Protein AF-0000000087525917 (afdb_homodimer)

Solvent-accessible surface area (backbone atoms only — not comparable to full-atom values): 19900 Å² total; per-residue (Å²): 131,70,59,55,55,67,69,59,52,50,51,47,53,52,50,50,52,47,25,49,73,50,62,34,73,67,70,44,50,22,39,41,21,35,11,34,80,85,25,51,29,39,50,47,77,46,54,54,75,43,75,51,48,66,27,42,29,34,69,48,51,49,76,17,66,68,30,50,20,38,71,64,28,42,36,30,10,31,35,36,73,39,69,53,30,84,65,23,36,36,42,30,37,28,28,42,46,44,68,53,54,70,66,60,33,45,54,54,50,66,70,47,56,66,61,39,52,41,38,63,66,40,37,56,37,66,35,84,32,95,44,72,64,57,52,51,51,37,38,52,51,46,48,62,74,34,61,97,49,81,76,74,75,48,92,52,51,39,30,37,32,37,34,53,44,33,41,33,45,36,37,45,42,76,53,64,57,28,47,34,40,35,36,37,52,58,95,74,41,75,44,77,42,38,30,29,61,132,70,60,54,54,66,68,59,49,52,50,48,54,50,51,51,52,47,25,49,73,51,62,34,73,67,70,44,51,23,40,40,20,35,11,33,81,84,26,51,29,38,50,48,77,46,54,55,74,44,75,51,49,65,28,42,28,34,68,47,50,50,76,18,67,68,30,48,20,37,72,63,27,41,36,28,9,31,34,36,72,39,71,54,31,84,65,24,35,34,42,30,37,29,29,42,45,46,70,54,54,70,66,60,33,47,55,53,51,66,68,46,56,68,60,39,52,41,38,62,65,40,35,56,38,67,34,85,34,94,45,70,64,57,53,51,52,36,36,52,51,45,48,61,73,34,60,96,49,81,76,75,75,50,90,52,50,41,30,37,31,36,33,52,44,33,40,34,46,37,36,45,40,76,54,65,57,29,47,34,41,36,36,38,51,58,95,74,41,76,43,79,44,37,30,28,64

Foldseek 3Di:
DFWADPVQQVVVVVVLVLLVVLPFPLQQWKKKWFAALVRHIDIDTFGFDDQDRQATKTKDFLQAPRNNRCVNPQKMKMKGWRPSRANIKMKIFIAGKDFDDPVVFFVVLQVDPPLVLLLQQLDPHNDDDPDPVSSVVSSVVSCVVQPPHRRGHDPRITMMGGGGQKMKMWADDPPRQIWIWMWGHDPNDIDIDTDGD/DFWADPVQQVVVVVVLVLLVVLPFDLQQWKKKWFAALVRHIDIDTFGFDDQDRQATKTKDFLQAPRNNRCVNPQKMKMKGWRPSRANIKMKIFIAGKDFDDPVVFFVVLQVDPPLVLLLQQLDPHNDDDPDPVSSVVSSVVSCVVQPPHRRGHDPRITMMGGGGQKMKMWADDPPRQIWIWMWGHDPNDIDIDTDGD

pLDDT: mean 97.31, std 3.33, range [64.0, 98.94]

Structure (mmCIF, N/CA/C/O backbone):
data_AF-0000000087525917-model_v1
#
loop_
_entity.id
_entity.type
_entity.pdbx_description
1 polymer "Pyridoxine/pyridoxamine 5'-phosphate oxidase"
#
loop_
_atom_site.group_PDB
_atom_site.id
_atom_site.type_symbol
_atom_site.label_atom_id
_atom_site.label_alt_id
_atom_site.label_comp_id
_atom_site.label_asym_id
_atom_site.label_entity_id
_atom_site.label_seq_id
_atom_site.pdbx_PDB_ins_code
_atom_site.Cartn_x
_atom_site.Cartn_y
_atom_site.Cartn_z
_atom_site.occupancy
_atom_site.B_iso_or_equiv
_atom_site.auth_seq_id
_atom_site.auth_comp_id
_atom_site.auth_asym_id
_atom_site.auth_atom_id
_atom_site.pdbx_PDB_model_num
ATOM 1 N N . MET A 1 1 ? -27 5.273 -3.953 1 64.19 1 MET A N 1
ATOM 2 C CA . MET A 1 1 ? -25.594 5.176 -3.584 1 64.19 1 MET A CA 1
ATOM 3 C C . MET A 1 1 ? -25.25 3.764 -3.113 1 64.19 1 MET A C 1
ATOM 5 O O . MET A 1 1 ? -26.062 3.117 -2.439 1 64.19 1 MET A O 1
ATOM 9 N N . VAL A 1 2 ? -24.219 3.084 -3.727 1 77.88 2 VAL A N 1
ATOM 10 C CA . VAL A 1 2 ? -23.891 1.695 -3.422 1 77.88 2 VAL A CA 1
ATOM 11 C C . VAL A 1 2 ? -23.297 1.599 -2.014 1 77.88 2 VAL A C 1
ATOM 13 O O . VAL A 1 2 ? -22.438 2.396 -1.636 1 77.88 2 VAL A O 1
ATOM 16 N N . THR A 1 3 ? -24.078 0.772 -1.187 1 92.88 3 THR A N 1
ATOM 17 C CA . THR A 1 3 ? -23.594 0.545 0.169 1 92.88 3 THR A CA 1
ATOM 18 C C . THR A 1 3 ? -23 -0.855 0.304 1 92.88 3 THR A C 1
ATOM 20 O O . THR A 1 3 ? -23.375 -1.77 -0.43 1 92.88 3 THR A O 1
ATOM 23 N N . LEU A 1 4 ? -22.094 -1.031 1.206 1 97.31 4 LEU A N 1
ATOM 24 C CA . LEU A 1 4 ? -21.5 -2.336 1.471 1 97.31 4 LEU A CA 1
ATOM 25 C C . LEU A 1 4 ? -22.484 -3.254 2.176 1 97.31 4 LEU A C 1
ATOM 27 O O . LEU A 1 4 ? -23.219 -2.814 3.059 1 97.31 4 LEU A O 1
ATOM 31 N N . PRO A 1 5 ? -22.562 -4.504 1.77 1 97.25 5 PRO A N 1
ATOM 32 C CA . PRO A 1 5 ? -23.391 -5.438 2.525 1 97.25 5 PRO A CA 1
ATOM 33 C C . PRO A 1 5 ? -22.875 -5.68 3.943 1 97.25 5 PRO A C 1
ATOM 35 O O . PRO A 1 5 ? -21.672 -5.566 4.191 1 97.25 5 PRO A O 1
ATOM 38 N N . ALA A 1 6 ? -23.75 -6.035 4.809 1 97.38 6 ALA A N 1
ATOM 39 C CA . ALA A 1 6 ? -23.438 -6.246 6.223 1 97.38 6 ALA A CA 1
ATOM 40 C C . ALA A 1 6 ? -22.344 -7.297 6.395 1 97.38 6 ALA A C 1
ATOM 42 O O . ALA A 1 6 ? -21.484 -7.172 7.266 1 97.38 6 ALA A O 1
ATOM 43 N N . VAL A 1 7 ? -22.359 -8.281 5.594 1 97.94 7 VAL A N 1
ATOM 44 C CA . VAL A 1 7 ? -21.422 -9.391 5.723 1 97.94 7 VAL A CA 1
ATOM 45 C C . VAL A 1 7 ? -20 -8.883 5.5 1 97.94 7 VAL A C 1
ATOM 47 O O . VAL A 1 7 ? -19.062 -9.359 6.145 1 97.94 7 VAL A O 1
ATOM 50 N N . VAL A 1 8 ? -19.812 -7.938 4.566 1 98.56 8 VAL A N 1
ATOM 51 C CA . VAL A 1 8 ? -18.5 -7.383 4.27 1 98.56 8 VAL A CA 1
ATOM 52 C C . VAL A 1 8 ? -18.016 -6.531 5.441 1 98.56 8 VAL A C 1
ATOM 54 O O . VAL A 1 8 ? -16.875 -6.676 5.895 1 98.56 8 VAL A O 1
ATOM 57 N N . VAL A 1 9 ? -18.859 -5.699 5.934 1 98.75 9 VAL A N 1
ATOM 58 C CA . VAL A 1 9 ? -18.531 -4.805 7.039 1 98.75 9 VAL A CA 1
ATOM 59 C C . VAL A 1 9 ? -18.219 -5.621 8.289 1 98.75 9 VAL A C 1
ATOM 61 O O . VAL A 1 9 ? -17.219 -5.379 8.961 1 98.75 9 VAL A O 1
ATOM 64 N N . ASP A 1 10 ? -19.047 -6.613 8.586 1 98.75 10 ASP A N 1
ATOM 65 C CA . ASP A 1 10 ? -18.859 -7.465 9.758 1 98.75 10 ASP A CA 1
ATOM 66 C C . ASP A 1 10 ? -17.562 -8.25 9.672 1 98.75 10 ASP A C 1
ATOM 68 O O . ASP A 1 10 ? -16.828 -8.352 10.664 1 98.75 10 ASP A O 1
ATOM 72 N N . ARG A 1 11 ? -17.359 -8.781 8.508 1 98.69 11 ARG A N 1
ATOM 73 C CA . ARG A 1 11 ? -16.125 -9.555 8.305 1 98.69 11 ARG A CA 1
ATOM 74 C C . ARG A 1 11 ? -14.898 -8.688 8.531 1 98.69 11 ARG A C 1
ATOM 76 O O . ARG A 1 11 ? -13.93 -9.125 9.156 1 98.69 11 ARG A O 1
ATOM 83 N N . PHE A 1 12 ? -14.93 -7.488 8.078 1 98.88 12 PHE A N 1
ATOM 84 C CA . PHE A 1 12 ? -13.812 -6.57 8.281 1 98.88 12 PHE A CA 1
ATOM 85 C C . PHE A 1 12 ? -13.578 -6.324 9.766 1 98.88 12 PHE A C 1
ATOM 87 O O . PHE A 1 12 ? -12.445 -6.434 10.25 1 98.88 12 PHE A O 1
ATOM 94 N N . HIS A 1 13 ? -14.578 -5.953 10.43 1 98.81 13 HIS A N 1
ATOM 95 C CA . HIS A 1 13 ? -14.438 -5.602 11.836 1 98.81 13 HIS A CA 1
ATOM 96 C C . HIS A 1 13 ? -13.992 -6.801 12.656 1 98.81 13 HIS A C 1
ATOM 98 O O . HIS A 1 13 ? -13.242 -6.648 13.625 1 98.81 13 HIS A O 1
ATOM 104 N N . GLU A 1 14 ? -14.477 -7.945 12.297 1 98.75 14 GLU A N 1
ATOM 105 C CA . GLU A 1 14 ? -14.008 -9.164 12.961 1 98.75 14 GLU A CA 1
ATOM 106 C C . GLU A 1 14 ? -12.508 -9.359 12.758 1 98.75 14 GLU A C 1
ATOM 108 O O . GLU A 1 14 ? -11.789 -9.656 13.711 1 98.75 14 GLU A O 1
ATOM 113 N N . LEU A 1 15 ? -12.062 -9.211 11.562 1 98.81 15 LEU A N 1
ATOM 114 C CA . LEU A 1 15 ? -10.648 -9.383 11.25 1 98.81 15 LEU A CA 1
ATOM 115 C C . LEU A 1 15 ? -9.805 -8.328 11.961 1 98.81 15 LEU A C 1
ATOM 117 O O . LEU A 1 15 ? -8.727 -8.641 12.477 1 98.81 15 LEU A O 1
ATOM 121 N N . LEU A 1 16 ? -10.305 -7.094 11.969 1 98.75 16 LEU A N 1
ATOM 122 C CA . LEU A 1 16 ? -9.602 -6.031 12.68 1 98.75 16 LEU A CA 1
ATOM 123 C C . LEU A 1 16 ? -9.461 -6.359 14.156 1 98.75 16 LEU A C 1
ATOM 125 O O . LEU A 1 16 ? -8.383 -6.203 14.734 1 98.75 16 LEU A O 1
ATOM 129 N N . ALA A 1 17 ? -10.547 -6.82 14.742 1 98.69 17 ALA A N 1
ATOM 130 C CA . ALA A 1 17 ? -10.508 -7.211 16.156 1 98.69 17 ALA A CA 1
ATOM 131 C C . ALA A 1 17 ? -9.508 -8.336 16.391 1 98.69 17 ALA A C 1
ATOM 133 O O . ALA A 1 17 ? -8.766 -8.328 17.375 1 98.69 17 ALA A O 1
ATOM 134 N N . ARG A 1 18 ? -9.477 -9.273 15.516 1 98.81 18 ARG A N 1
ATOM 135 C CA . ARG A 1 18 ? -8.539 -10.383 15.625 1 98.81 18 ARG A CA 1
ATOM 136 C C . ARG A 1 18 ? -7.102 -9.906 15.461 1 98.81 18 ARG A C 1
ATOM 138 O O . ARG A 1 18 ? -6.195 -10.414 16.125 1 98.81 18 ARG A O 1
ATOM 145 N N . ALA A 1 19 ? -6.902 -8.969 14.531 1 98.62 19 ALA A N 1
ATOM 146 C CA . ALA A 1 19 ? -5.566 -8.406 14.344 1 98.62 19 ALA A CA 1
ATOM 147 C C . ALA A 1 19 ? -5.074 -7.727 15.617 1 98.62 19 ALA A C 1
ATOM 149 O O . ALA A 1 19 ? -3.922 -7.91 16.016 1 98.62 19 ALA A O 1
ATOM 150 N N . ILE A 1 20 ? -5.957 -6.961 16.203 1 98.44 20 ILE A N 1
ATOM 151 C CA . ILE A 1 20 ? -5.625 -6.273 17.453 1 98.44 20 ILE A CA 1
ATOM 152 C C . ILE A 1 20 ? -5.281 -7.301 18.531 1 98.44 20 ILE A C 1
ATOM 154 O O . ILE A 1 20 ? -4.262 -7.176 19.203 1 98.44 20 ILE A O 1
ATOM 158 N N . ALA A 1 21 ? -6.074 -8.305 18.625 1 98.5 21 ALA A N 1
ATOM 159 C CA . ALA A 1 21 ? -5.871 -9.352 19.625 1 98.5 21 ALA A CA 1
ATOM 160 C C . ALA A 1 21 ? -4.562 -10.102 19.391 1 98.5 21 ALA A C 1
ATOM 162 O O . ALA A 1 21 ? -3.906 -10.539 20.328 1 98.5 21 ALA A O 1
ATOM 163 N N . ALA A 1 22 ? -4.156 -10.148 18.156 1 97.94 22 ALA A N 1
ATOM 164 C CA . ALA A 1 22 ? -2.947 -10.875 17.766 1 97.94 22 ALA A CA 1
ATOM 165 C C . ALA A 1 22 ? -1.704 -10.016 17.984 1 97.94 22 ALA A C 1
ATOM 167 O O . ALA A 1 22 ? -0.581 -10.469 17.75 1 97.94 22 ALA A O 1
ATOM 168 N N . GLY A 1 23 ? -1.908 -8.781 18.359 1 97.12 23 GLY A N 1
ATOM 169 C CA . GLY A 1 23 ? -0.782 -7.914 18.656 1 97.12 23 GLY A CA 1
ATOM 170 C C . GLY A 1 23 ? -0.277 -7.148 17.438 1 97.12 23 GLY A C 1
ATOM 171 O O . GLY A 1 23 ? 0.885 -6.742 17.406 1 97.12 23 GLY A O 1
ATOM 172 N N . GLU A 1 24 ? -1.089 -6.988 16.469 1 97.19 24 GLU A N 1
ATOM 173 C CA . GLU A 1 24 ? -0.712 -6.203 15.297 1 97.19 24 GLU A CA 1
ATOM 174 C C . GLU A 1 24 ? -0.398 -4.758 15.68 1 97.19 24 GLU A C 1
ATOM 176 O O . GLU A 1 24 ? -1.253 -4.055 16.219 1 97.19 24 GLU A O 1
ATOM 181 N N . PRO A 1 25 ? 0.881 -4.363 15.367 1 96.44 25 PRO A N 1
ATOM 182 C CA . PRO A 1 25 ? 1.127 -2.936 15.594 1 96.44 25 PRO A CA 1
ATOM 183 C C . PRO A 1 25 ? 0.365 -2.047 14.609 1 96.44 25 PRO A C 1
ATOM 185 O O . PRO A 1 25 ? 0.242 -2.387 13.43 1 96.44 25 PRO A O 1
ATOM 188 N N . GLU A 1 26 ? -0.2 -0.999 15.086 1 96.56 26 GLU A N 1
ATOM 189 C CA . GLU A 1 26 ? -0.937 -0.046 14.266 1 96.56 26 GLU A CA 1
ATOM 190 C C . GLU A 1 26 ? -1.936 -0.759 13.352 1 96.56 26 GLU A C 1
ATOM 192 O O . GLU A 1 26 ? -1.852 -0.655 12.133 1 96.56 26 GLU A O 1
ATOM 197 N N . PRO A 1 27 ? -2.879 -1.391 13.93 1 98.06 27 PRO A N 1
ATOM 198 C CA . PRO A 1 27 ? -3.768 -2.264 13.156 1 98.06 27 PRO A CA 1
ATOM 199 C C . PRO A 1 27 ? -4.625 -1.495 12.156 1 98.06 27 PRO A C 1
ATOM 201 O O . PRO A 1 27 ? -5.207 -2.094 11.25 1 98.06 27 PRO A O 1
ATOM 204 N N . THR A 1 28 ? -4.73 -0.163 12.258 1 98.56 28 THR A N 1
ATOM 205 C CA . THR A 1 28 ? -5.566 0.618 11.352 1 98.56 28 THR A CA 1
ATOM 206 C C . THR A 1 28 ? -4.719 1.321 10.297 1 98.56 28 THR A C 1
ATOM 208 O O . THR A 1 28 ? -5.234 2.1 9.492 1 98.56 28 THR A O 1
ATOM 211 N N . ALA A 1 29 ? -3.371 1.112 10.344 1 98.56 29 ALA A N 1
ATOM 212 C CA . ALA A 1 29 ? -2.533 1.627 9.266 1 98.56 29 ALA A CA 1
ATOM 213 C C . ALA A 1 29 ? -2.943 1.033 7.918 1 98.56 29 ALA A C 1
ATOM 215 O O . ALA A 1 29 ? -3.033 -0.188 7.773 1 98.56 29 ALA A O 1
ATOM 216 N N . MET A 1 30 ? -3.227 1.875 7.031 1 98.69 30 MET A N 1
ATOM 217 C CA . MET A 1 30 ? -3.807 1.507 5.742 1 98.69 30 MET A CA 1
ATOM 218 C C . MET A 1 30 ? -3.033 2.148 4.594 1 98.69 30 MET A C 1
ATOM 220 O O . MET A 1 30 ? -2.789 3.357 4.605 1 98.69 30 MET A O 1
ATOM 224 N N . SER A 1 31 ? -2.59 1.304 3.637 1 98.88 31 SER A N 1
ATOM 225 C CA . SER A 1 31 ? -2.053 1.855 2.396 1 98.88 31 SER A CA 1
ATOM 226 C C . SER A 1 31 ? -3.158 2.447 1.529 1 98.88 31 SER A C 1
ATOM 228 O O . SER A 1 31 ? -4.234 1.859 1.402 1 98.88 31 SER A O 1
ATOM 230 N N . VAL A 1 32 ? -2.908 3.596 0.932 1 98.94 32 VAL A N 1
ATOM 231 C CA . VAL A 1 32 ? -3.844 4.223 0.004 1 98.94 32 VAL A CA 1
ATOM 232 C C . VAL A 1 32 ? -3.129 4.566 -1.3 1 98.94 32 VAL A C 1
ATOM 234 O O . VAL A 1 32 ? -2.102 5.25 -1.29 1 98.94 32 VAL A O 1
ATOM 237 N N . ALA A 1 33 ? -3.662 4.055 -2.338 1 98.94 33 ALA A N 1
ATOM 238 C CA . ALA A 1 33 ? -3.16 4.367 -3.676 1 98.94 33 ALA A CA 1
ATOM 239 C C . ALA A 1 33 ? -4.082 5.348 -4.391 1 98.94 33 ALA A C 1
ATOM 241 O O . ALA A 1 33 ? -5.305 5.184 -4.379 1 98.94 33 ALA A O 1
ATOM 242 N N . THR A 1 34 ? -3.561 6.367 -4.914 1 98.88 34 THR A N 1
ATOM 243 C CA . THR A 1 34 ? -4.215 7.309 -5.809 1 98.88 34 THR A CA 1
ATOM 244 C C . THR A 1 34 ? -3.49 7.375 -7.152 1 98.88 34 THR A C 1
ATOM 246 O O . THR A 1 34 ? -2.41 6.801 -7.305 1 98.88 34 THR A O 1
ATOM 249 N N . ALA A 1 35 ? -4.078 7.953 -8.141 1 98.62 35 ALA A N 1
ATOM 250 C CA . ALA A 1 35 ? -3.436 8.258 -9.414 1 98.62 35 ALA A CA 1
ATOM 251 C C . ALA A 1 35 ? -3.713 9.695 -9.844 1 98.62 35 ALA A C 1
ATOM 253 O O . ALA A 1 35 ? -4.809 10.211 -9.617 1 98.62 35 ALA A O 1
ATOM 254 N N . ASP A 1 36 ? -2.717 10.273 -10.406 1 98.06 36 ASP A N 1
ATOM 255 C CA . ASP A 1 36 ? -2.938 11.633 -10.891 1 98.06 36 ASP A CA 1
ATOM 256 C C . ASP A 1 36 ? -3.738 11.633 -12.188 1 98.06 36 ASP A C 1
ATOM 258 O O . ASP A 1 36 ? -4.23 10.586 -12.617 1 98.06 36 ASP A O 1
ATOM 262 N N . ALA A 1 37 ? -3.896 12.797 -12.797 1 96.88 37 ALA A N 1
ATOM 263 C CA . ALA A 1 37 ? -4.742 12.961 -13.969 1 96.88 37 ALA A CA 1
ATOM 264 C C . ALA A 1 37 ? -4.211 12.148 -15.148 1 96.88 37 ALA A C 1
ATOM 266 O O . ALA A 1 37 ? -4.973 11.758 -16.031 1 96.88 37 ALA A O 1
ATOM 267 N N . ASP A 1 38 ? -2.969 11.812 -15.164 1 97 38 ASP A N 1
ATOM 268 C CA . ASP A 1 38 ? -2.332 11.062 -16.25 1 97 38 ASP A CA 1
ATOM 269 C C . ASP A 1 38 ? -2.275 9.57 -15.914 1 97 38 ASP A C 1
ATOM 271 O O . ASP A 1 38 ? -1.697 8.789 -16.672 1 97 38 ASP A O 1
ATOM 275 N N . GLY A 1 39 ? -2.773 9.203 -14.742 1 97.75 39 GLY A N 1
ATOM 276 C CA . GLY A 1 39 ? -2.828 7.801 -14.367 1 97.75 39 GLY A CA 1
ATOM 277 C C . GLY A 1 39 ? -1.562 7.32 -13.688 1 97.75 39 GLY A C 1
ATOM 278 O O . GLY A 1 39 ? -1.34 6.113 -13.562 1 97.75 39 GLY A O 1
ATOM 279 N N . ARG A 1 40 ? -0.685 8.242 -13.281 1 98.19 40 ARG A N 1
ATOM 280 C CA . ARG A 1 40 ? 0.496 7.84 -12.523 1 98.19 40 ARG A CA 1
ATOM 281 C C . ARG A 1 40 ? 0.133 7.516 -11.078 1 98.19 40 ARG A C 1
ATOM 283 O O . ARG A 1 40 ? -0.359 8.375 -10.344 1 98.19 40 ARG A O 1
ATOM 290 N N . PRO A 1 41 ? 0.432 6.336 -10.609 1 98.75 41 PRO A N 1
ATOM 291 C CA . PRO A 1 41 ? 0.047 5.953 -9.25 1 98.75 41 PRO A CA 1
ATOM 292 C C . PRO A 1 41 ? 0.978 6.535 -8.188 1 98.75 41 PRO A C 1
ATOM 294 O O . PRO A 1 41 ? 2.154 6.781 -8.461 1 98.75 41 PRO A O 1
ATOM 297 N N . SER A 1 42 ? 0.443 6.785 -7.086 1 98.75 42 SER A N 1
ATOM 298 C CA . SER A 1 42 ? 1.138 7.094 -5.84 1 98.75 42 SER A CA 1
ATOM 299 C C . SER A 1 42 ? 0.588 6.266 -4.68 1 98.75 42 SER A C 1
ATOM 301 O O . SER A 1 42 ? -0.525 5.742 -4.758 1 98.75 42 SER A O 1
ATOM 303 N N . LEU A 1 43 ? 1.378 6.141 -3.666 1 98.69 43 LEU A N 1
ATOM 304 C CA . LEU A 1 43 ? 1.045 5.219 -2.586 1 98.69 43 LEU A CA 1
ATOM 305 C C . LEU A 1 43 ? 1.645 5.691 -1.266 1 98.69 43 LEU A C 1
ATOM 307 O O . LEU A 1 43 ? 2.797 6.129 -1.224 1 98.69 43 LEU A O 1
ATOM 311 N N . ARG A 1 44 ? 0.871 5.676 -0.242 1 98.75 44 ARG A N 1
ATOM 312 C CA . ARG A 1 44 ? 1.337 6.004 1.102 1 98.75 44 ARG A CA 1
ATOM 313 C C . ARG A 1 44 ? 0.438 5.375 2.162 1 98.75 44 ARG A C 1
ATOM 315 O O . ARG A 1 44 ? -0.652 4.891 1.85 1 98.75 44 ARG A O 1
ATOM 322 N N . VAL A 1 45 ? 0.934 5.402 3.34 1 98.69 45 VAL A N 1
ATOM 323 C CA . VAL A 1 45 ? 0.165 4.895 4.473 1 98.69 45 VAL A CA 1
ATOM 324 C C . VAL A 1 45 ? -0.609 6.039 5.125 1 98.69 45 VAL A C 1
ATOM 326 O O . VAL A 1 45 ? -0.079 7.141 5.289 1 98.69 45 VAL A O 1
ATOM 329 N N . VAL A 1 46 ? -1.868 5.816 5.391 1 98.31 46 VAL A N 1
ATOM 330 C CA . VAL A 1 46 ? -2.713 6.664 6.227 1 98.31 46 VAL A CA 1
ATOM 331 C C . VAL A 1 46 ? -3.383 5.82 7.309 1 98.31 46 VAL A C 1
ATOM 333 O O . VAL A 1 46 ? -3.205 4.602 7.352 1 98.31 46 VAL A O 1
ATOM 336 N N . LEU A 1 47 ? -4.102 6.457 8.203 1 98.19 47 LEU A N 1
ATOM 337 C CA . LEU A 1 47 ? -4.816 5.719 9.242 1 98.19 47 LEU A CA 1
ATOM 338 C C . LEU A 1 47 ? -6.305 5.629 8.914 1 98.19 47 LEU A C 1
ATOM 340 O O . LEU A 1 47 ? -6.953 6.645 8.664 1 98.19 47 LEU A O 1
ATOM 344 N N . LEU A 1 48 ? -6.793 4.41 8.898 1 98.81 48 LEU A N 1
ATOM 345 C CA . LEU A 1 48 ? -8.234 4.207 8.82 1 98.81 48 LEU A CA 1
ATOM 346 C C . LEU A 1 48 ? -8.922 4.668 10.102 1 98.81 48 LEU A C 1
ATOM 348 O O . LEU A 1 48 ? -8.555 4.227 11.195 1 98.81 48 LEU A O 1
ATOM 352 N N . LYS A 1 49 ? -9.883 5.48 9.969 1 98.12 49 LYS A N 1
ATOM 353 C CA . LYS A 1 49 ? -10.547 5.992 11.164 1 98.12 49 LYS A CA 1
ATOM 354 C C . LYS A 1 49 ? -11.914 5.34 11.352 1 98.12 49 LYS A C 1
ATOM 356 O O . LYS A 1 49 ? -12.375 5.18 12.484 1 98.12 49 LYS A O 1
ATOM 361 N N . HIS A 1 50 ? -12.438 5.02 10.148 1 94.25 50 HIS A N 1
ATOM 362 C CA . HIS A 1 50 ? -13.789 4.461 10.219 1 94.25 50 HIS A CA 1
ATOM 363 C C . HIS A 1 50 ? -14.094 3.613 8.984 1 94.25 50 HIS A C 1
ATOM 365 O O . HIS A 1 50 ? -13.633 3.918 7.883 1 94.25 50 HIS A O 1
ATOM 371 N N . LEU A 1 51 ? -14.836 2.471 9.266 1 98.31 51 LEU A N 1
ATOM 372 C CA . LEU A 1 51 ? -15.469 1.734 8.18 1 98.31 51 LEU A CA 1
ATOM 373 C C . LEU A 1 51 ? -16.906 1.38 8.531 1 98.31 51 LEU A C 1
ATOM 375 O O . LEU A 1 51 ? -17.172 0.846 9.609 1 98.31 51 LEU A O 1
ATOM 379 N N . ASP A 1 52 ? -17.812 1.75 7.719 1 97.56 52 ASP A N 1
ATOM 380 C CA . ASP A 1 52 ? -19.203 1.332 7.824 1 97.56 52 ASP A CA 1
ATOM 381 C C . ASP A 1 52 ? -19.781 1.021 6.449 1 97.56 52 ASP A C 1
ATOM 383 O O . ASP A 1 52 ? -19.047 0.767 5.496 1 97.56 52 ASP A O 1
ATOM 387 N N . ALA A 1 53 ? -21.078 0.973 6.348 1 97.12 53 ALA A N 1
ATOM 388 C CA . ALA A 1 53 ? -21.75 0.567 5.113 1 97.12 53 ALA A CA 1
ATOM 389 C C . ALA A 1 53 ? -21.438 1.539 3.977 1 97.12 53 ALA A C 1
ATOM 391 O O . ALA A 1 53 ? -21.562 1.19 2.801 1 97.12 53 ALA A O 1
ATOM 392 N N . ASP A 1 54 ? -21.062 2.766 4.348 1 96.5 54 ASP A N 1
ATOM 393 C CA . ASP A 1 54 ? -20.797 3.775 3.326 1 96.5 54 ASP A CA 1
ATOM 394 C C . ASP A 1 54 ? -19.359 3.701 2.834 1 96.5 54 ASP A C 1
ATOM 396 O O . ASP A 1 54 ? -19.016 4.266 1.791 1 96.5 54 ASP A O 1
ATOM 400 N N . GLY A 1 55 ? -18.438 3.1 3.654 1 98.06 55 GLY A N 1
ATOM 401 C CA . GLY A 1 55 ? -17.094 2.912 3.125 1 98.06 55 GLY A CA 1
ATOM 402 C C . GLY A 1 55 ? -16.016 3.215 4.137 1 98.06 55 GLY A C 1
ATOM 403 O O . GLY A 1 55 ? -16.234 3.115 5.348 1 98.06 55 GLY A O 1
ATOM 404 N N . PHE A 1 56 ? -14.812 3.369 3.66 1 98.81 56 PHE A N 1
ATOM 405 C CA . PHE A 1 56 ? -13.609 3.607 4.445 1 98.81 56 PHE A CA 1
ATOM 406 C C . PHE A 1 56 ? -13.344 5.102 4.594 1 98.81 56 PHE A C 1
ATOM 408 O O . PHE A 1 56 ? -13.383 5.844 3.609 1 98.81 56 PHE A O 1
ATOM 415 N N . VAL A 1 57 ? -13 5.586 5.812 1 98.88 57 VAL A N 1
ATOM 416 C CA . VAL A 1 57 ? -12.773 7.012 6.008 1 98.88 57 VAL A CA 1
ATOM 417 C C . VAL A 1 57 ? -11.383 7.246 6.582 1 98.88 57 VAL A C 1
ATOM 419 O O . VAL A 1 57 ? -10.953 6.539 7.496 1 98.88 57 VAL A O 1
ATOM 422 N N . PHE A 1 58 ? -10.703 8.188 5.996 1 98.88 58 PHE A N 1
ATOM 423 C CA . PHE A 1 58 ? -9.438 8.695 6.527 1 98.88 58 PHE A CA 1
ATOM 424 C C . PHE A 1 58 ? -9.375 10.219 6.406 1 98.88 58 PHE A C 1
ATOM 426 O O . PHE A 1 58 ? -10.133 10.812 5.641 1 98.88 58 PHE A O 1
ATOM 433 N N . TYR A 1 59 ? -8.508 10.836 7.184 1 98.56 59 TYR A N 1
ATOM 434 C CA . TYR A 1 59 ? -8.383 12.289 7.219 1 98.56 59 TYR A CA 1
ATOM 435 C C . TYR A 1 59 ? -6.984 12.734 6.812 1 98.56 59 TYR A C 1
ATOM 437 O O . TYR A 1 59 ? -6.012 12.008 7.035 1 98.56 59 TYR A O 1
ATOM 445 N N . THR A 1 60 ? -6.961 13.867 6.195 1 97.75 60 THR A N 1
ATOM 446 C CA . THR A 1 60 ? -5.68 14.352 5.699 1 97.75 60 THR A CA 1
ATOM 447 C C . THR A 1 60 ? -5.777 15.82 5.301 1 97.75 60 THR A C 1
ATOM 449 O O . THR A 1 60 ? -6.797 16.469 5.543 1 97.75 60 THR A O 1
ATOM 452 N N . ASN A 1 61 ? -4.625 16.328 4.848 1 97.94 61 ASN A N 1
ATOM 453 C CA . ASN A 1 61 ? -4.527 17.656 4.25 1 97.94 61 ASN A CA 1
ATOM 454 C C . ASN A 1 61 ? -4.961 17.641 2.787 1 97.94 61 ASN A C 1
ATOM 456 O O . ASN A 1 61 ? -4.379 16.922 1.966 1 97.94 61 ASN A O 1
ATOM 460 N N . THR A 1 62 ? -5.973 18.422 2.383 1 97.94 62 THR A N 1
ATOM 461 C CA . THR A 1 62 ? -6.555 18.375 1.046 1 97.94 62 THR A CA 1
ATOM 462 C C . THR A 1 62 ? -5.609 19 0.022 1 97.94 62 THR A C 1
ATOM 464 O O . THR A 1 62 ? -5.793 18.828 -1.185 1 97.94 62 THR A O 1
ATOM 467 N N . LEU A 1 63 ? -4.602 19.688 0.512 1 97.19 63 LEU A N 1
ATOM 468 C CA . LEU A 1 63 ? -3.627 20.312 -0.372 1 97.19 63 LEU A CA 1
ATOM 469 C C . LEU A 1 63 ? -2.408 19.422 -0.567 1 97.19 63 LEU A C 1
ATOM 471 O O . LEU A 1 63 ? -1.503 19.75 -1.335 1 97.19 63 LEU A O 1
ATOM 475 N N . SER A 1 64 ? -2.35 18.328 0.153 1 97.06 64 SER A N 1
ATOM 476 C CA . SER A 1 64 ? -1.268 17.359 0 1 97.06 64 SER A CA 1
ATOM 477 C C . SER A 1 64 ? -1.286 16.719 -1.387 1 97.06 64 SER A C 1
ATOM 479 O O . SER A 1 64 ? -2.215 16.953 -2.166 1 97.06 64 SER A O 1
ATOM 481 N N . ALA A 1 65 ? -0.332 15.93 -1.683 1 96 65 ALA A N 1
ATOM 482 C CA . ALA A 1 65 ? -0.273 15.195 -2.947 1 96 65 ALA A CA 1
ATOM 483 C C . ALA A 1 65 ? -1.506 14.32 -3.131 1 96 65 ALA A C 1
ATOM 485 O O . ALA A 1 65 ? -2.098 14.281 -4.211 1 96 65 ALA A O 1
ATOM 486 N N . LYS A 1 66 ? -1.827 13.562 -2.041 1 97.69 66 LYS A N 1
ATOM 487 C CA . LYS A 1 66 ? -2.99 12.695 -2.182 1 97.69 66 LYS A CA 1
ATOM 488 C C . LYS A 1 66 ? -4.262 13.508 -2.396 1 97.69 66 LYS A C 1
ATOM 490 O O . LYS A 1 66 ? -5.129 13.125 -3.186 1 97.69 66 LYS A O 1
ATOM 495 N N . GLY A 1 67 ? -4.375 14.625 -1.697 1 97.94 67 GLY A N 1
ATOM 496 C CA . GLY A 1 67 ? -5.527 15.484 -1.904 1 97.94 67 GLY A CA 1
ATOM 497 C C . GLY A 1 67 ? -5.652 15.984 -3.332 1 97.94 67 GLY A C 1
ATOM 498 O O . GLY A 1 67 ? -6.734 15.938 -3.918 1 97.94 67 GLY A O 1
ATOM 499 N N . ARG A 1 68 ? -4.609 16.453 -3.891 1 97.81 68 ARG A N 1
ATOM 500 C CA . ARG A 1 68 ? -4.602 16.969 -5.258 1 97.81 68 ARG A CA 1
ATOM 501 C C . ARG A 1 68 ? -4.934 15.859 -6.258 1 97.81 68 ARG A C 1
ATOM 503 O O . ARG A 1 68 ? -5.688 16.078 -7.207 1 97.81 68 ARG A O 1
ATOM 510 N N . GLN A 1 69 ? -4.355 14.719 -6.066 1 98.5 69 GLN A N 1
ATOM 511 C CA . GLN A 1 69 ? -4.609 13.594 -6.957 1 98.5 69 GLN A CA 1
ATOM 512 C C . GLN A 1 69 ? -6.078 13.172 -6.906 1 98.5 69 GLN A C 1
ATOM 514 O O . GLN A 1 69 ? -6.684 12.898 -7.941 1 98.5 69 GLN A O 1
ATOM 519 N N . LEU A 1 70 ? -6.629 13.148 -5.691 1 98.62 70 LEU A N 1
ATOM 520 C CA . LEU A 1 70 ? -8.016 12.742 -5.523 1 98.62 70 LEU A CA 1
ATOM 521 C C . LEU A 1 70 ? -8.969 13.773 -6.129 1 98.62 70 LEU A C 1
ATOM 523 O O . LEU A 1 70 ? -10.062 13.43 -6.57 1 98.62 70 LEU A O 1
ATOM 527 N N . ALA A 1 71 ? -8.547 15.039 -6.148 1 98.31 71 ALA A N 1
ATOM 528 C CA . ALA A 1 71 ? -9.336 16.078 -6.797 1 98.31 71 ALA A CA 1
ATOM 529 C C . ALA A 1 71 ? -9.391 15.859 -8.305 1 98.31 71 ALA A C 1
ATOM 531 O O . ALA A 1 71 ? -10.422 16.094 -8.938 1 98.31 71 ALA A O 1
ATOM 532 N N . ALA A 1 72 ? -8.32 15.406 -8.898 1 98.12 72 ALA A N 1
ATOM 533 C CA . ALA A 1 72 ? -8.203 15.219 -10.344 1 98.12 72 ALA A CA 1
ATOM 534 C C . ALA A 1 72 ? -8.766 13.867 -10.766 1 98.12 72 ALA A C 1
ATOM 536 O O . ALA A 1 72 ? -9.297 13.727 -11.867 1 98.12 72 ALA A O 1
ATOM 537 N N . ASN A 1 73 ? -8.602 12.844 -9.984 1 98.44 73 ASN A N 1
ATOM 538 C CA . ASN A 1 73 ? -9.016 11.453 -10.172 1 98.44 73 ASN A CA 1
ATOM 539 C C . ASN A 1 73 ? -9.602 10.867 -8.891 1 98.44 73 ASN A C 1
ATOM 541 O O . ASN A 1 73 ? -8.883 10.242 -8.109 1 98.44 73 ASN A O 1
ATOM 545 N N . PRO A 1 74 ? -10.914 11.047 -8.703 1 98.62 74 PRO A N 1
ATOM 546 C CA . PRO A 1 74 ? -11.516 10.719 -7.41 1 98.62 74 PRO A CA 1
ATOM 547 C C . PRO A 1 74 ? -11.734 9.219 -7.223 1 98.62 74 PRO A C 1
ATOM 549 O O . PRO A 1 74 ? -12.836 8.789 -6.879 1 98.62 74 PRO A O 1
ATOM 552 N N . ARG A 1 75 ? -10.727 8.445 -7.457 1 98.69 75 ARG A N 1
ATOM 553 C CA . ARG A 1 75 ? -10.664 7 -7.242 1 98.69 75 ARG A CA 1
ATOM 554 C C . ARG A 1 75 ? -9.438 6.621 -6.426 1 98.69 75 ARG A C 1
ATOM 556 O O . ARG A 1 75 ? -8.383 7.25 -6.551 1 98.69 75 ARG A O 1
ATOM 563 N N . ALA A 1 76 ? -9.617 5.613 -5.648 1 98.88 76 ALA A N 1
ATOM 564 C CA . ALA A 1 76 ? -8.5 5.137 -4.84 1 98.88 76 ALA A CA 1
ATOM 565 C C . ALA A 1 76 ? -8.602 3.635 -4.586 1 98.88 76 ALA A C 1
ATOM 567 O O . ALA A 1 76 ? -9.641 3.027 -4.852 1 98.88 76 ALA A O 1
ATOM 568 N N . ALA A 1 77 ? -7.582 3.07 -4.25 1 98.94 77 ALA A N 1
ATOM 569 C CA . ALA A 1 77 ? -7.504 1.722 -3.699 1 98.94 77 ALA A CA 1
ATOM 570 C C . ALA A 1 77 ? -6.863 1.734 -2.312 1 98.94 77 ALA A C 1
ATOM 572 O O . ALA A 1 77 ? -5.941 2.51 -2.055 1 98.94 77 ALA A O 1
ATOM 573 N N . VAL A 1 78 ? -7.32 0.862 -1.448 1 98.94 78 VAL A N 1
ATOM 574 C CA . VAL A 1 78 ? -6.75 0.776 -0.108 1 98.94 78 VAL A CA 1
ATOM 575 C C . VAL A 1 78 ? -6.41 -0.676 0.217 1 98.94 78 VAL A C 1
ATOM 577 O O . VAL A 1 78 ? -6.945 -1.6 -0.401 1 98.94 78 VAL A O 1
ATOM 580 N N . CYS A 1 79 ? -5.539 -0.852 1.153 1 98.94 79 CYS A N 1
ATOM 581 C CA . CYS A 1 79 ? -5.133 -2.186 1.585 1 98.94 79 CYS A CA 1
ATOM 582 C C . CYS A 1 79 ? -4.676 -2.172 3.039 1 98.94 79 CYS A C 1
ATOM 584 O O . CYS A 1 79 ? -3.836 -1.354 3.42 1 98.94 79 CYS A O 1
ATOM 586 N N . LEU A 1 80 ? -5.285 -2.924 3.857 1 98.88 80 LEU A N 1
ATOM 587 C CA . LEU A 1 80 ? -4.766 -3.258 5.18 1 98.88 80 LEU A CA 1
ATOM 588 C C . LEU A 1 80 ? -4.082 -4.621 5.168 1 98.88 80 LEU A C 1
ATOM 590 O O . LEU A 1 80 ? -4.629 -5.59 4.637 1 98.88 80 LEU A O 1
ATOM 594 N N . HIS A 1 81 ? -2.932 -4.656 5.656 1 98.81 81 HIS A N 1
ATOM 595 C CA . HIS A 1 81 ? -2.139 -5.883 5.703 1 98.81 81 HIS A CA 1
ATOM 596 C C . HIS A 1 81 ? -1.726 -6.215 7.133 1 98.81 81 HIS A C 1
ATOM 598 O O . HIS A 1 81 ? -0.896 -5.52 7.723 1 98.81 81 HIS A O 1
ATOM 604 N N . TRP A 1 82 ? -2.312 -7.234 7.695 1 98.75 82 TRP A N 1
ATOM 605 C CA . TRP A 1 82 ? -2.027 -7.68 9.055 1 98.75 82 TRP A CA 1
ATOM 606 C C . TRP A 1 82 ? -1.101 -8.891 9.055 1 98.75 82 TRP A C 1
ATOM 608 O O . TRP A 1 82 ? -1.531 -10.008 8.758 1 98.75 82 TRP A O 1
ATOM 618 N N . LYS A 1 83 ? 0.152 -8.664 9.492 1 98.06 83 LYS A N 1
ATOM 619 C CA . LYS A 1 83 ? 1.226 -9.641 9.359 1 98.06 83 LYS A CA 1
ATOM 620 C C . LYS A 1 83 ? 1.254 -10.586 10.555 1 98.06 83 LYS A C 1
ATOM 622 O O . LYS A 1 83 ? 1.863 -11.656 10.5 1 98.06 83 LYS A O 1
ATOM 627 N N . HIS A 1 84 ? 0.578 -10.242 11.641 1 97.06 84 HIS A N 1
ATOM 628 C CA . HIS A 1 84 ? 0.587 -11.047 12.852 1 97.06 84 HIS A CA 1
ATOM 629 C C . HIS A 1 84 ? -0.629 -11.969 12.914 1 97.06 84 HIS A C 1
ATOM 631 O O . HIS A 1 84 ? -0.715 -12.828 13.781 1 97.06 84 HIS A O 1
ATOM 637 N N . LEU A 1 85 ? -1.527 -11.719 12.016 1 97.06 85 LEU A N 1
ATOM 638 C CA . LEU A 1 85 ? -2.764 -12.492 12.016 1 97.06 85 LEU A CA 1
ATOM 639 C C . LEU A 1 85 ? -2.633 -13.727 11.133 1 97.06 85 LEU A C 1
ATOM 641 O O . LEU A 1 85 ? -2.447 -13.609 9.922 1 97.06 85 LEU A O 1
ATOM 645 N N . ASP A 1 86 ? -2.658 -14.93 11.75 1 96.31 86 ASP A N 1
ATOM 646 C CA . ASP A 1 86 ? -2.561 -16.188 11.016 1 96.31 86 ASP A CA 1
ATOM 647 C C . ASP A 1 86 ? -1.298 -16.219 10.156 1 96.31 86 ASP A C 1
ATOM 649 O O . ASP A 1 86 ? -0.194 -16 10.656 1 96.31 86 ASP A O 1
ATOM 653 N N . LEU A 1 87 ? -1.35 -16.625 8.867 1 96.31 87 LEU A N 1
ATOM 654 C CA . LEU A 1 87 ? -0.268 -16.5 7.898 1 96.31 87 LEU A CA 1
ATOM 655 C C . LEU A 1 87 ? -0.428 -15.242 7.051 1 96.31 87 LEU A C 1
ATOM 657 O O . LEU A 1 87 ? -0.364 -15.305 5.824 1 96.31 87 LEU A O 1
ATOM 661 N N . GLN A 1 88 ? -0.847 -14.203 7.738 1 97.38 88 GLN A N 1
ATOM 662 C CA . GLN A 1 88 ? -1.103 -12.883 7.188 1 97.38 88 GLN A CA 1
ATOM 663 C C . GLN A 1 88 ? -2.512 -12.789 6.609 1 97.38 88 GLN A C 1
ATOM 665 O O . GLN A 1 88 ? -3.02 -13.758 6.039 1 97.38 88 GLN A O 1
ATOM 670 N N . VAL A 1 89 ? -3.053 -11.648 6.746 1 98.69 89 VAL A N 1
ATOM 671 C CA . VAL A 1 89 ? -4.359 -11.328 6.184 1 98.69 89 VAL A CA 1
ATOM 672 C C . VAL A 1 89 ? -4.32 -9.945 5.539 1 98.69 89 VAL A C 1
ATOM 674 O O . VAL A 1 89 ? -3.719 -9.016 6.082 1 98.69 89 VAL A O 1
ATOM 677 N N . GLN A 1 90 ? -4.91 -9.836 4.383 1 98.69 90 GLN A N 1
ATOM 678 C CA . GLN A 1 90 ? -5.082 -8.547 3.725 1 98.69 90 GLN A CA 1
ATOM 679 C C . GLN A 1 90 ? -6.555 -8.266 3.441 1 98.69 90 GLN A C 1
ATOM 681 O O . GLN A 1 90 ? -7.316 -9.18 3.125 1 98.69 90 GLN A O 1
ATOM 686 N N . VAL A 1 91 ? -6.906 -7.055 3.576 1 98.94 91 VAL A N 1
ATOM 687 C CA . VAL A 1 91 ? -8.172 -6.551 3.053 1 98.94 91 VAL A CA 1
ATOM 688 C C . VAL A 1 91 ? -7.91 -5.422 2.059 1 98.94 91 VAL A C 1
ATOM 690 O O . VAL A 1 91 ? -7.223 -4.449 2.381 1 98.94 91 VAL A O 1
ATOM 693 N N . ARG A 1 92 ? -8.438 -5.547 0.88 1 98.88 92 ARG A N 1
ATOM 694 C CA . ARG A 1 92 ? -8.273 -4.562 -0.184 1 98.88 92 ARG A CA 1
ATOM 695 C C . ARG A 1 92 ? -9.625 -4.008 -0.629 1 98.88 92 ARG A C 1
ATOM 697 O O . ARG A 1 92 ? -10.625 -4.734 -0.663 1 98.88 92 ARG A O 1
ATOM 704 N N . ALA A 1 93 ? -9.641 -2.809 -0.996 1 98.81 93 ALA A N 1
ATOM 705 C CA . ALA A 1 93 ? -10.859 -2.193 -1.515 1 98.81 93 ALA A CA 1
ATOM 706 C C . ALA A 1 93 ? -10.539 -1.136 -2.566 1 98.81 93 ALA A C 1
ATOM 708 O O . ALA A 1 93 ? -9.484 -0.499 -2.51 1 98.81 93 ALA A O 1
ATOM 709 N N . GLU A 1 94 ? -11.383 -1.013 -3.514 1 98.62 94 GLU A N 1
ATOM 710 C CA . GLU A 1 94 ? -11.281 -0.024 -4.582 1 98.62 94 GLU A CA 1
ATOM 711 C C . GLU A 1 94 ? -12.617 0.667 -4.824 1 98.62 94 GLU A C 1
ATOM 713 O O . GLU A 1 94 ? -13.672 0.044 -4.703 1 98.62 94 GLU A O 1
ATOM 718 N N . GLY A 1 95 ? -12.508 1.966 -5.133 1 97.88 95 GLY A N 1
ATOM 719 C CA . GLY A 1 95 ? -13.75 2.652 -5.453 1 97.88 95 GLY A CA 1
ATOM 720 C C . GLY A 1 95 ? -13.586 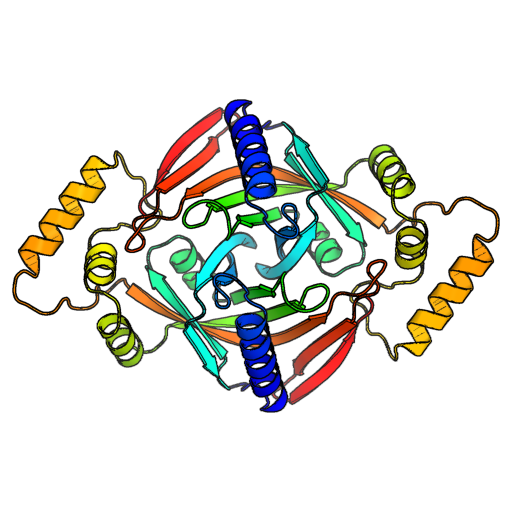4.152 -5.586 1 97.88 95 GLY A C 1
ATOM 721 O O . GLY A 1 95 ? -12.469 4.652 -5.707 1 97.88 95 GLY A O 1
ATOM 722 N N . ARG A 1 96 ? -14.688 4.855 -5.641 1 97.81 96 ARG A N 1
ATOM 723 C CA . ARG A 1 96 ? -14.719 6.312 -5.723 1 97.81 96 ARG A CA 1
ATOM 724 C C . ARG A 1 96 ? -14.484 6.941 -4.352 1 97.81 96 ARG A C 1
ATOM 726 O O . ARG A 1 96 ? -14.828 6.355 -3.326 1 97.81 96 ARG A O 1
ATOM 733 N N . VAL A 1 97 ? -13.938 8.094 -4.379 1 98.56 97 VAL A N 1
ATOM 734 C CA . VAL A 1 97 ? -13.633 8.812 -3.146 1 98.56 97 VAL A CA 1
ATOM 735 C C . VAL A 1 97 ? -14.367 10.156 -3.135 1 98.56 97 VAL A C 1
ATOM 737 O O . VAL A 1 97 ? -14.445 10.836 -4.16 1 98.56 97 VAL A O 1
ATOM 740 N N . GLU A 1 98 ? -14.898 10.531 -2.014 1 98.06 98 GLU A N 1
ATOM 741 C CA . GLU A 1 98 ? -15.516 11.836 -1.805 1 98.06 98 GLU A CA 1
ATOM 742 C C . GLU A 1 98 ? -15.086 12.445 -0.471 1 98.06 98 GLU A C 1
ATOM 744 O O . GLU A 1 98 ? -14.734 11.719 0.461 1 98.06 98 GLU A O 1
ATOM 749 N N . ARG A 1 99 ? -15.148 13.719 -0.37 1 98.19 99 ARG A N 1
ATOM 750 C CA . ARG A 1 99 ? -14.852 14.383 0.896 1 98.19 99 ARG A CA 1
ATOM 751 C C . ARG A 1 99 ? -16 14.211 1.886 1 98.19 99 ARG A C 1
ATOM 753 O O . ARG A 1 99 ? -17.172 14.25 1.498 1 98.19 99 ARG A O 1
ATOM 760 N N . VAL A 1 100 ? -15.625 14.016 3.109 1 98.25 100 VAL A N 1
ATOM 761 C CA . VAL A 1 100 ? -16.672 13.984 4.129 1 98.25 100 VAL A CA 1
ATOM 762 C C . VAL A 1 100 ? -17.234 15.391 4.332 1 98.25 100 VAL A C 1
ATOM 764 O O . VAL A 1 100 ? -16.625 16.375 3.889 1 98.25 100 VAL A O 1
ATOM 767 N N . GLY A 1 101 ? -18.375 15.523 4.961 1 97.44 101 GLY A N 1
ATOM 768 C CA . GLY A 1 101 ? -18.969 16.812 5.25 1 97.44 101 GLY A CA 1
ATOM 769 C C . GLY A 1 101 ? -18.203 17.609 6.289 1 97.44 101 GLY A C 1
ATOM 770 O O . GLY A 1 101 ? -17.469 17.031 7.09 1 97.44 101 GLY A O 1
ATOM 771 N N . PRO A 1 102 ? -18.359 18.922 6.258 1 97.69 102 PRO A N 1
ATOM 772 C CA . PRO A 1 102 ? -17.609 19.781 7.188 1 97.69 102 PRO A CA 1
ATOM 773 C C . PRO A 1 102 ? -17.875 19.438 8.648 1 97.69 102 PRO A C 1
ATOM 775 O O . PRO A 1 102 ? -16.969 19.5 9.484 1 97.69 102 PRO A O 1
ATOM 778 N N . GLU A 1 103 ? -19.031 19.078 8.977 1 98.12 103 GLU A N 1
ATOM 779 C CA . GLU A 1 103 ? -19.375 18.75 10.359 1 98.12 103 GLU A CA 1
ATOM 780 C C . GLU A 1 103 ? -18.656 17.484 10.828 1 98.12 103 GLU A C 1
ATOM 782 O O . GLU A 1 103 ? -18.156 17.438 11.953 1 98.12 103 GLU A O 1
ATOM 787 N N . GLU A 1 104 ? -18.688 16.531 9.961 1 97.88 104 GLU A N 1
ATOM 788 C CA . GLU A 1 104 ? -17.969 15.297 10.258 1 97.88 104 GLU A CA 1
ATOM 789 C C . GLU A 1 104 ? -16.469 15.555 10.43 1 97.88 104 GLU A C 1
ATOM 791 O O . GLU A 1 104 ? -15.852 15.039 11.367 1 97.88 104 GLU A O 1
ATOM 796 N N . ALA A 1 105 ? -15.898 16.328 9.625 1 98.5 105 ALA A N 1
ATOM 797 C CA . ALA A 1 105 ? -14.477 16.688 9.703 1 98.5 105 ALA A CA 1
ATOM 798 C C . ALA A 1 105 ? -14.18 17.469 10.977 1 98.5 105 ALA A C 1
ATOM 800 O O . ALA A 1 105 ? -13.172 17.219 11.641 1 98.5 105 ALA A O 1
ATOM 801 N N . ASP A 1 106 ? -15.062 18.422 11.312 1 98.62 106 ASP A N 1
ATOM 802 C CA . ASP A 1 106 ? -14.898 19.219 12.523 1 98.62 106 ASP A CA 1
ATOM 803 C C . ASP A 1 106 ? -14.898 18.328 13.766 1 98.62 106 ASP A C 1
ATOM 805 O O . ASP A 1 106 ? -14.055 18.484 14.648 1 98.62 106 ASP A O 1
ATOM 809 N N . ALA A 1 107 ? -15.836 17.438 13.789 1 98.19 107 ALA A N 1
ATOM 810 C CA . ALA A 1 107 ? -15.984 16.562 14.945 1 98.19 107 ALA A CA 1
ATOM 811 C C . ALA A 1 107 ? -14.734 15.695 15.133 1 98.19 107 ALA A C 1
ATOM 813 O O . ALA A 1 107 ? -14.227 15.57 16.25 1 98.19 107 ALA A O 1
ATOM 814 N N . TYR A 1 108 ? -14.312 15.133 14.102 1 98.31 108 TYR A N 1
ATOM 815 C CA . TYR A 1 108 ? -13.125 14.297 14.234 1 98.31 108 TYR A CA 1
ATOM 816 C C . TYR A 1 108 ? -11.906 15.125 14.609 1 98.31 108 TYR A C 1
ATOM 818 O O . TYR A 1 108 ? -11.109 14.727 15.461 1 98.31 108 TYR A O 1
ATOM 826 N N . PHE A 1 109 ? -11.734 16.312 13.969 1 98.56 109 PHE A N 1
ATOM 827 C CA . PHE A 1 109 ? -10.594 17.172 14.258 1 98.56 109 PHE A CA 1
ATOM 828 C C . PHE A 1 109 ? -10.523 17.5 15.742 1 98.56 109 PHE A C 1
ATOM 830 O O . PHE A 1 109 ? -9.445 17.469 16.344 1 98.56 109 PHE A O 1
ATOM 837 N N . ALA A 1 110 ? -11.602 17.781 16.297 1 98 110 ALA A N 1
ATOM 838 C CA . ALA A 1 110 ? -11.688 18.188 17.688 1 98 110 ALA A CA 1
ATOM 839 C C . ALA A 1 110 ? -11.273 17.062 18.625 1 98 110 ALA A C 1
ATOM 841 O O . ALA A 1 110 ? -10.867 17.297 19.766 1 98 110 ALA A O 1
ATOM 842 N N . SER A 1 111 ? -11.43 15.836 18.141 1 97.38 111 SER A N 1
ATOM 843 C CA . SER A 1 111 ? -11.109 14.68 18.984 1 97.38 111 SER A CA 1
ATOM 844 C C . SER A 1 111 ? -9.617 14.398 18.984 1 97.38 111 SER A C 1
ATOM 846 O O . SER A 1 111 ? -9.125 13.625 19.812 1 97.38 111 SER A O 1
ATOM 848 N N . ARG A 1 112 ? -8.828 14.984 18.125 1 97.06 112 ARG A N 1
ATOM 849 C CA . ARG A 1 112 ? -7.402 14.727 17.984 1 97.06 112 ARG A CA 1
ATOM 850 C C . ARG A 1 112 ? -6.609 15.352 19.125 1 97.06 112 ARG A C 1
ATOM 852 O O . ARG A 1 112 ? -7.031 16.359 19.703 1 97.06 112 ARG A O 1
ATOM 859 N N . PRO A 1 113 ? -5.461 14.781 19.453 1 9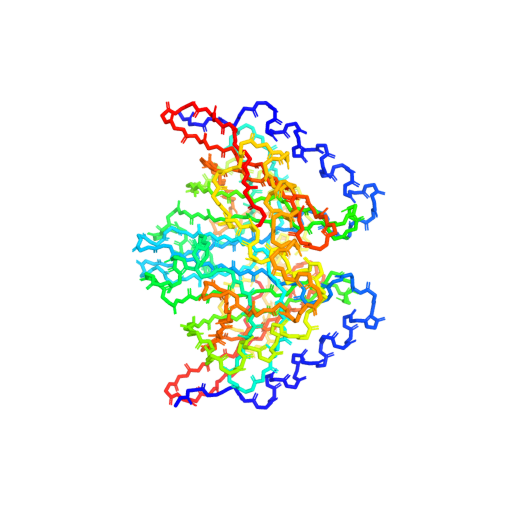6.19 113 PRO A N 1
ATOM 860 C CA . PRO A 1 113 ? -4.586 15.445 20.422 1 96.19 113 PRO A CA 1
ATOM 861 C C . PRO A 1 113 ? -4.203 16.859 20 1 96.19 113 PRO A C 1
ATOM 863 O O . PRO A 1 113 ? -3.998 17.125 18.812 1 96.19 113 PRO A O 1
ATOM 866 N N . ARG A 1 114 ? -4.086 17.734 20.953 1 97.06 114 ARG A N 1
ATOM 867 C CA . ARG A 1 114 ? -3.816 19.141 20.688 1 97.06 114 ARG A CA 1
ATOM 868 C C . ARG A 1 114 ? -2.572 19.297 19.812 1 97.06 114 ARG A C 1
ATOM 870 O O . ARG A 1 114 ? -2.551 20.125 18.891 1 97.06 114 ARG A O 1
ATOM 877 N N . GLY A 1 115 ? -1.478 18.547 20.125 1 96.12 115 GLY A N 1
ATOM 878 C CA . GLY A 1 115 ? -0.279 18.609 19.312 1 96.12 115 GLY A CA 1
ATOM 879 C C . GLY A 1 115 ? -0.545 18.312 17.844 1 96.12 115 GLY A C 1
ATOM 880 O O . GLY A 1 115 ? 0.034 18.969 16.969 1 96.12 115 GLY A O 1
ATOM 881 N N . SER A 1 116 ? -1.384 17.359 17.578 1 96.38 116 SER A N 1
ATOM 882 C CA . SER A 1 116 ? -1.742 17 16.203 1 96.38 116 SER A CA 1
ATOM 883 C C . SER A 1 116 ? -2.576 18.094 15.555 1 96.38 116 SER A C 1
ATOM 885 O O . SER A 1 116 ? -2.443 18.359 14.352 1 96.38 116 SER A O 1
ATOM 887 N N . GLN A 1 117 ? -3.467 18.719 16.359 1 98.12 117 GLN A N 1
ATOM 888 C CA . GLN A 1 117 ? -4.234 19.844 15.852 1 98.12 117 GLN A CA 1
ATOM 889 C C . GLN A 1 117 ? -3.318 20.984 15.422 1 98.12 117 GLN A C 1
ATOM 891 O O . GLN A 1 117 ? -3.471 21.531 14.328 1 98.12 117 GLN A O 1
ATOM 896 N N . ILE A 1 118 ? -2.371 21.297 16.234 1 98.19 118 ILE A N 1
ATOM 897 C CA . ILE A 1 118 ? -1.406 22.344 15.969 1 98.19 118 ILE A CA 1
ATOM 898 C C . ILE A 1 118 ? -0.588 22 14.727 1 98.19 118 ILE A C 1
ATOM 900 O O . ILE A 1 118 ? -0.362 22.844 13.867 1 98.19 118 ILE A O 1
ATOM 904 N N . GLY A 1 119 ? -0.19 20.75 14.664 1 97.25 119 GLY A N 1
ATOM 905 C CA . GLY A 1 119 ? 0.566 20.281 13.508 1 97.25 119 GLY A CA 1
ATOM 906 C C . GLY A 1 119 ? -0.187 20.453 12.203 1 97.25 119 GLY A C 1
ATOM 907 O O . GLY A 1 119 ? 0.412 20.75 11.172 1 97.25 119 GLY A O 1
ATOM 908 N N . ALA A 1 120 ? -1.488 20.234 12.227 1 97.44 120 ALA A N 1
ATOM 909 C CA . ALA A 1 120 ? -2.312 20.344 11.023 1 97.44 120 ALA A CA 1
ATOM 910 C C . ALA A 1 120 ? -2.314 21.766 10.492 1 97.44 120 ALA A C 1
ATOM 912 O O . ALA A 1 120 ? -2.467 21.984 9.289 1 97.44 120 ALA A O 1
ATOM 913 N N . TRP A 1 121 ? -2.203 22.719 11.32 1 98 121 TRP A N 1
ATOM 914 C CA . TRP A 1 121 ? -2.084 24.109 10.93 1 98 121 TRP A CA 1
ATOM 915 C C . TRP A 1 121 ? -0.665 24.438 10.469 1 98 121 TRP A C 1
ATOM 917 O O . TRP A 1 121 ? -0.468 25.109 9.461 1 98 121 TRP A O 1
ATOM 927 N N . ALA A 1 122 ? 0.319 23.922 11.156 1 97.88 122 ALA A N 1
ATOM 928 C CA . ALA A 1 122 ? 1.716 24.312 11 1 97.88 122 ALA A CA 1
ATOM 929 C C . ALA A 1 122 ? 2.328 23.688 9.75 1 97.88 122 ALA A C 1
ATOM 931 O O . ALA A 1 122 ? 3.203 24.266 9.117 1 97.88 122 ALA A O 1
ATOM 932 N N . SER A 1 123 ? 1.868 22.531 9.422 1 97.25 123 SER A N 1
ATOM 933 C CA . SER A 1 123 ? 2.484 21.766 8.352 1 97.25 123 SER A CA 1
ATOM 934 C C . SER A 1 123 ? 1.878 22.125 6.996 1 97.25 123 SER A C 1
ATOM 936 O O . SER A 1 123 ? 0.655 22.125 6.844 1 97.25 123 SER A O 1
ATOM 938 N N . LEU A 1 124 ? 2.682 22.438 6.031 1 96.5 124 LEU A N 1
ATOM 939 C CA . LEU A 1 124 ? 2.311 22.516 4.621 1 96.5 124 LEU A CA 1
ATOM 940 C C . LEU A 1 124 ? 2.547 21.172 3.93 1 96.5 124 LEU A C 1
ATOM 942 O O . LEU A 1 124 ? 3.41 21.062 3.057 1 96.5 124 LEU A O 1
ATOM 946 N N . GLN A 1 125 ? 1.734 20.266 4.289 1 95.56 125 GLN A N 1
ATOM 947 C CA . GLN A 1 125 ? 1.98 18.844 4.043 1 95.56 125 GLN A CA 1
ATOM 948 C C . GLN A 1 125 ? 2.432 18.609 2.604 1 95.56 125 GLN A C 1
ATOM 950 O O . GLN A 1 125 ? 1.779 19.062 1.66 1 95.56 125 GLN A O 1
ATOM 955 N N . SER A 1 126 ? 3.602 17.938 2.445 1 95.62 126 SER A N 1
ATOM 956 C CA . SER A 1 126 ? 4.195 17.422 1.213 1 95.62 126 SER A CA 1
ATOM 957 C C . SER A 1 126 ? 4.887 18.547 0.432 1 95.62 126 SER A C 1
ATOM 959 O O . SER A 1 126 ? 5.43 18.297 -0.647 1 95.62 126 SER A O 1
ATOM 961 N N . GLN A 1 127 ? 4.805 19.781 0.909 1 96.56 127 GLN A N 1
ATOM 962 C CA . GLN A 1 127 ? 5.578 20.875 0.308 1 96.56 127 GLN A CA 1
ATOM 963 C C . GLN A 1 127 ? 7.023 20.844 0.795 1 96.56 127 GLN A C 1
ATOM 965 O O . GLN A 1 127 ? 7.332 20.234 1.821 1 96.56 127 GLN A O 1
ATOM 970 N N . PRO A 1 128 ? 7.871 21.516 0.016 1 97.5 128 PRO A N 1
ATOM 971 C CA . PRO A 1 128 ? 9.273 21.562 0.432 1 97.5 128 PRO A CA 1
ATOM 972 C C . PRO A 1 128 ? 9.461 22.219 1.795 1 97.5 128 PRO A C 1
ATOM 974 O O . PRO A 1 128 ? 8.789 23.203 2.107 1 97.5 128 PRO A O 1
ATOM 977 N N . LEU A 1 129 ? 10.289 21.656 2.607 1 98.12 129 LEU A N 1
ATOM 978 C CA . LEU A 1 129 ? 10.68 22.141 3.922 1 98.12 129 LEU A CA 1
ATOM 979 C C . LEU A 1 129 ? 12.172 22.469 3.955 1 98.12 129 LEU A C 1
ATOM 981 O O . LEU A 1 129 ? 13.008 21.609 3.725 1 98.12 129 LEU A O 1
ATOM 985 N N . ALA A 1 130 ? 12.461 23.672 4.234 1 96.44 130 ALA A N 1
ATOM 986 C CA . ALA A 1 130 ? 13.852 24.125 4.18 1 96.44 130 ALA A CA 1
ATOM 987 C C . ALA A 1 130 ? 14.68 23.469 5.281 1 96.44 130 ALA A C 1
ATOM 989 O O . ALA A 1 130 ? 15.836 23.109 5.062 1 96.44 130 ALA A O 1
ATOM 990 N N . SER A 1 131 ? 14.047 23.453 6.453 1 95.31 131 SER A N 1
ATOM 991 C CA . SER A 1 131 ? 14.734 22.891 7.605 1 95.31 131 SER A CA 1
ATOM 992 C C . SER A 1 131 ? 13.75 22.531 8.711 1 95.31 131 SER A C 1
ATOM 994 O O . SER A 1 131 ? 12.625 23.016 8.734 1 95.31 131 SER A O 1
ATOM 996 N N . ARG A 1 132 ? 14.203 21.703 9.594 1 95.25 132 ARG A N 1
ATOM 997 C CA . ARG A 1 132 ? 13.406 21.375 10.766 1 95.25 132 ARG A CA 1
ATOM 998 C C . ARG A 1 132 ? 13.062 22.609 11.578 1 95.25 132 ARG A C 1
ATOM 1000 O O . ARG A 1 132 ? 11.977 22.719 12.141 1 95.25 132 ARG A O 1
ATOM 1007 N N . ASP A 1 133 ? 13.969 23.531 11.586 1 96.44 133 ASP A N 1
ATOM 1008 C CA . ASP A 1 133 ? 13.773 24.781 12.32 1 96.44 133 ASP A CA 1
ATOM 1009 C C . ASP A 1 133 ? 12.562 25.547 11.789 1 96.44 133 ASP A C 1
ATOM 1011 O O . ASP A 1 133 ? 11.844 26.188 12.562 1 96.44 133 ASP A O 1
ATOM 1015 N N . GLU A 1 134 ? 12.422 25.516 10.523 1 97.62 134 GLU A N 1
ATOM 1016 C CA . GLU A 1 134 ? 11.258 26.172 9.938 1 97.62 134 GLU A CA 1
ATOM 1017 C C . GLU A 1 134 ? 9.961 25.578 10.477 1 97.62 134 GLU A C 1
ATOM 1019 O O . GLU A 1 134 ? 9.031 26.312 10.82 1 97.62 134 GLU A O 1
ATOM 1024 N N . LEU A 1 135 ? 9.898 24.266 10.547 1 97.44 135 LEU A N 1
ATOM 1025 C CA . LEU A 1 135 ? 8.711 23.594 11.062 1 97.44 135 LEU A CA 1
ATOM 1026 C C . LEU A 1 135 ? 8.469 23.969 12.523 1 97.44 135 LEU A C 1
ATOM 1028 O O . LEU A 1 135 ? 7.336 24.25 12.906 1 97.44 135 LEU A O 1
ATOM 1032 N N . GLU A 1 136 ? 9.508 24 13.289 1 97.06 136 GLU A N 1
ATOM 1033 C CA . GLU A 1 136 ? 9.398 24.328 14.703 1 97.06 136 GLU A CA 1
ATOM 1034 C C . GLU A 1 136 ? 8.898 25.75 14.898 1 97.06 136 GLU A C 1
ATOM 1036 O O . GLU A 1 136 ? 8.102 26.016 15.805 1 97.06 136 GLU A O 1
ATOM 1041 N N . ARG A 1 137 ? 9.398 26.625 14.125 1 98 137 ARG A N 1
ATOM 1042 C CA . ARG A 1 137 ? 8.953 28.016 14.188 1 98 137 ARG A CA 1
ATOM 1043 C C . ARG A 1 137 ? 7.465 28.125 13.875 1 98 137 ARG A C 1
ATOM 1045 O O . ARG A 1 137 ? 6.73 28.844 14.555 1 98 137 ARG A O 1
ATOM 1052 N N . ARG A 1 138 ? 7.07 27.453 12.859 1 98.06 138 ARG A N 1
ATOM 1053 C CA . ARG A 1 138 ? 5.66 27.469 12.492 1 98.06 138 ARG A CA 1
ATOM 1054 C C . ARG A 1 138 ? 4.793 26.891 13.609 1 98.06 138 ARG A C 1
ATOM 1056 O O . ARG A 1 138 ? 3.719 27.422 13.898 1 98.06 138 ARG A O 1
ATOM 1063 N N . ILE A 1 139 ? 5.203 25.844 14.211 1 97.88 139 ILE A N 1
ATOM 1064 C CA . ILE A 1 139 ? 4.488 25.219 15.32 1 97.88 139 ILE A CA 1
ATOM 1065 C C . ILE A 1 139 ? 4.336 26.219 16.469 1 97.88 139 ILE A C 1
ATOM 1067 O O . ILE A 1 139 ? 3.244 26.391 17 1 97.88 139 ILE A O 1
ATOM 1071 N N . ALA A 1 140 ? 5.441 26.859 16.781 1 98.12 140 ALA A N 1
ATOM 1072 C CA . ALA A 1 140 ? 5.426 27.844 17.859 1 98.12 140 ALA A CA 1
ATOM 1073 C C . ALA A 1 140 ? 4.438 28.969 17.562 1 98.12 140 ALA A C 1
ATOM 1075 O O . ALA A 1 140 ? 3.734 29.438 18.453 1 98.12 140 ALA A O 1
ATOM 1076 N N . GLU A 1 141 ? 4.457 29.391 16.344 1 98.5 141 GLU A N 1
ATOM 1077 C CA . GLU A 1 141 ? 3.537 30.453 15.914 1 98.5 141 GLU A CA 1
ATOM 1078 C C . GLU A 1 141 ? 2.084 30.016 16.078 1 98.5 141 GLU A C 1
ATOM 1080 O O . GLU A 1 141 ? 1.254 30.781 16.578 1 98.5 141 GLU A O 1
ATOM 1085 N N . VAL A 1 142 ? 1.738 28.844 15.664 1 98.31 142 VAL A N 1
ATOM 1086 C CA . VAL A 1 142 ? 0.376 28.328 15.758 1 98.31 142 VAL A CA 1
ATOM 1087 C C . VAL A 1 142 ? -0.003 28.141 17.219 1 98.31 142 VAL A C 1
ATOM 1089 O O . VAL A 1 142 ? -1.131 28.438 17.625 1 98.31 142 VAL A O 1
ATOM 1092 N N . GLU A 1 143 ? 0.925 27.656 18.016 1 97.88 143 GLU A N 1
ATOM 1093 C CA . GLU A 1 143 ? 0.678 27.516 19.438 1 97.88 143 GLU A CA 1
ATOM 1094 C C . GLU A 1 143 ? 0.313 28.844 20.078 1 97.88 143 GLU A C 1
ATOM 1096 O O . GLU A 1 143 ? -0.617 28.922 20.891 1 97.88 143 GLU A O 1
ATOM 1101 N N . SER A 1 144 ? 1.095 29.828 19.734 1 98.31 144 SER A N 1
ATOM 1102 C CA . SER A 1 144 ? 0.832 31.156 20.266 1 98.31 144 SER A CA 1
ATOM 1103 C C . SER A 1 144 ? -0.54 31.672 19.828 1 98.31 144 SER A C 1
ATOM 1105 O O . SER A 1 144 ? -1.271 32.25 20.625 1 98.31 144 SER A O 1
ATOM 1107 N N . ARG A 1 145 ? -0.886 31.438 18.562 1 98.19 145 ARG A N 1
ATOM 1108 C CA . ARG A 1 145 ? -2.158 31.875 18 1 98.19 145 ARG A CA 1
ATOM 1109 C C . ARG A 1 145 ? -3.332 31.281 18.766 1 98.19 145 ARG A C 1
ATOM 1111 O O . ARG A 1 145 ? -4.359 31.938 18.953 1 98.19 145 ARG A O 1
ATOM 1118 N N . PHE A 1 146 ? -3.203 30.047 19.219 1 98.12 146 PHE A N 1
ATOM 1119 C CA . PHE A 1 146 ? -4.332 29.328 19.828 1 98.12 146 PHE A CA 1
ATOM 1120 C C . PHE A 1 146 ? -4.145 29.188 21.328 1 98.12 146 PHE A C 1
ATOM 1122 O O . PHE A 1 146 ? -4.781 28.344 21.953 1 98.12 146 PHE A O 1
ATOM 1129 N N . GLU A 1 147 ? -3.236 29.938 21.891 1 97.25 147 GLU A N 1
ATOM 1130 C CA . GLU A 1 147 ? -2.986 29.859 23.312 1 97.25 147 GLU A CA 1
ATOM 1131 C C . GLU A 1 147 ? -4.266 30.109 24.109 1 97.25 147 GLU A C 1
ATOM 1133 O O . GLU A 1 147 ? -4.965 31.094 23.891 1 97.25 147 GLU A O 1
ATOM 1138 N N . GLY A 1 148 ? -4.613 29.188 24.891 1 96.62 148 GLY A N 1
ATOM 1139 C CA . GLY A 1 148 ? -5.746 29.328 25.797 1 96.62 148 GLY A CA 1
ATOM 1140 C C . GLY A 1 148 ? -7.086 29.125 25.109 1 96.62 148 GLY A C 1
ATOM 1141 O O . GLY A 1 148 ? -8.133 29.391 25.703 1 96.62 148 GLY A O 1
ATOM 1142 N N . THR A 1 149 ? -7.07 28.766 23.875 1 97.5 149 THR A N 1
ATOM 1143 C CA . THR A 1 149 ? -8.312 28.562 23.141 1 97.5 149 THR A CA 1
ATOM 1144 C C . THR A 1 149 ? -8.312 27.203 22.438 1 97.5 149 THR A C 1
ATOM 1146 O O . THR A 1 149 ? -7.266 26.562 22.328 1 97.5 149 THR A O 1
ATOM 1149 N N . ASP A 1 150 ? -9.445 26.75 22.109 1 97.75 150 ASP A N 1
ATOM 1150 C CA . ASP A 1 150 ? -9.547 25.562 21.297 1 97.75 150 ASP A CA 1
ATOM 1151 C C . ASP A 1 150 ? -8.945 25.781 19.906 1 97.75 150 ASP A C 1
ATOM 1153 O O . ASP A 1 150 ? -9.039 26.891 19.359 1 97.75 150 ASP A O 1
ATOM 1157 N N . VAL A 1 151 ? -8.352 24.812 19.344 1 98.44 151 VAL A N 1
ATOM 1158 C CA . VAL A 1 151 ? -7.805 24.875 18 1 98.44 151 VAL A CA 1
ATOM 1159 C C . VAL A 1 151 ? -8.891 24.531 16.984 1 98.44 151 VAL A C 1
ATOM 1161 O O . VAL A 1 151 ? -9.422 23.422 16.984 1 98.44 151 VAL A O 1
ATOM 1164 N N . THR A 1 152 ? -9.227 25.422 16.094 1 98.19 152 THR A N 1
ATOM 1165 C CA . THR A 1 152 ? -10.227 25.172 15.062 1 98.19 152 THR A CA 1
ATOM 1166 C C . THR A 1 152 ? -9.609 24.406 13.898 1 98.19 152 THR A C 1
ATOM 1168 O O . THR A 1 152 ? -8.406 24.469 13.664 1 98.19 152 THR A O 1
ATOM 1171 N N . ARG A 1 153 ? -10.398 23.688 13.203 1 98.56 153 ARG A N 1
ATOM 1172 C CA . ARG A 1 153 ? -9.938 22.922 12.055 1 98.56 153 ARG A CA 1
ATOM 1173 C C . ARG A 1 153 ? -9.492 23.859 10.93 1 98.56 153 ARG A C 1
ATOM 1175 O O . ARG A 1 153 ? -10.227 24.766 10.531 1 98.56 153 ARG A O 1
ATOM 1182 N N . PRO A 1 154 ? -8.305 23.625 10.406 1 98.38 154 PRO A N 1
ATOM 1183 C CA . PRO A 1 154 ? -7.938 24.406 9.227 1 98.38 154 PRO A CA 1
ATOM 1184 C C . PRO A 1 154 ? -8.812 24.094 8.016 1 98.38 154 PRO A C 1
ATOM 1186 O O . PRO A 1 154 ? -9.227 22.938 7.832 1 98.38 154 PRO A O 1
ATOM 1189 N N . PRO A 1 155 ? -9.062 25.047 7.137 1 97.69 155 PRO A N 1
ATOM 1190 C CA . PRO A 1 155 ? -9.922 24.828 5.973 1 97.69 155 PRO A CA 1
ATOM 1191 C C . PRO A 1 155 ? -9.367 23.766 5.027 1 97.69 155 PRO A C 1
ATOM 1193 O O . PRO A 1 155 ? -10.133 23.141 4.277 1 97.69 155 PRO A O 1
ATOM 1196 N N . HIS A 1 156 ? -8.109 23.5 5.074 1 97.94 156 HIS A N 1
ATOM 1197 C CA . HIS A 1 156 ? -7.469 22.578 4.141 1 97.94 156 HIS A CA 1
ATOM 1198 C C . HIS A 1 156 ? -7.352 21.172 4.738 1 97.94 156 HIS A C 1
ATOM 1200 O O . HIS A 1 156 ? -6.727 20.297 4.145 1 97.94 156 HIS A O 1
ATOM 1206 N N . TRP A 1 157 ? -7.824 20.984 5.887 1 98.25 157 TRP A N 1
ATOM 1207 C CA . TRP A 1 157 ? -7.812 19.672 6.535 1 98.25 157 TRP A CA 1
ATOM 1208 C C . TRP A 1 157 ? -9.211 19.062 6.555 1 98.25 157 TRP A C 1
ATOM 1210 O O . TRP A 1 157 ? -10.172 19.719 6.961 1 98.25 157 TRP A O 1
ATOM 1220 N N . SER A 1 158 ? -9.375 17.828 6.098 1 98.44 158 SER A N 1
ATOM 1221 C CA . SER A 1 158 ? -10.672 17.156 6.043 1 98.44 158 SER A CA 1
ATOM 1222 C C . SER A 1 158 ? -10.508 15.648 5.887 1 98.44 158 SER A C 1
ATOM 1224 O O . SER A 1 158 ? -9.406 15.117 6.043 1 98.44 158 SER A O 1
ATOM 1226 N N . GLY A 1 159 ? -11.688 14.961 5.738 1 98.38 159 GLY A N 1
ATOM 1227 C CA . GLY A 1 159 ? -11.695 13.523 5.535 1 98.38 159 GLY A CA 1
ATOM 1228 C C . GLY A 1 159 ? -12.125 13.117 4.141 1 98.38 159 GLY A C 1
ATOM 1229 O O . GLY A 1 159 ? -12.703 13.922 3.402 1 98.38 159 GLY A O 1
ATOM 1230 N N . TYR A 1 160 ? -11.766 11.984 3.816 1 98.88 160 TYR A N 1
ATOM 1231 C CA . TYR A 1 160 ? -12.172 11.328 2.58 1 98.88 160 TYR A CA 1
ATOM 1232 C C . TYR A 1 160 ? -12.828 9.984 2.869 1 98.88 160 TYR A C 1
ATOM 1234 O O . TYR A 1 160 ? -12.398 9.258 3.764 1 98.88 160 TYR A O 1
ATOM 1242 N N . ARG A 1 161 ? -13.859 9.75 2.111 1 98.69 161 ARG A N 1
ATOM 1243 C CA . ARG A 1 161 ? -14.531 8.461 2.162 1 98.69 161 ARG A CA 1
ATOM 1244 C C . ARG A 1 161 ? -14.367 7.699 0.85 1 98.69 161 ARG A C 1
ATOM 1246 O O . ARG A 1 161 ? -14.742 8.195 -0.213 1 98.69 161 ARG A O 1
ATOM 1253 N N . LEU A 1 162 ? -13.773 6.551 0.937 1 98.62 162 LEU A N 1
ATOM 1254 C CA . LEU A 1 162 ? -13.773 5.617 -0.184 1 98.62 162 LEU A CA 1
ATOM 1255 C C . LEU A 1 162 ? -15.039 4.77 -0.182 1 98.62 162 LEU A C 1
ATOM 1257 O O . LEU A 1 162 ? -15.32 4.055 0.787 1 98.62 162 LEU A O 1
ATOM 1261 N N . ARG A 1 163 ? -15.781 4.918 -1.2 1 97.81 163 ARG A N 1
ATOM 1262 C CA . ARG A 1 163 ? -16.953 4.078 -1.43 1 97.81 163 ARG A CA 1
ATOM 1263 C C . ARG A 1 163 ? -16.625 2.928 -2.375 1 97.81 163 ARG A C 1
ATOM 1265 O O . ARG A 1 163 ? -16.656 3.092 -3.596 1 97.81 163 ARG A O 1
ATOM 1272 N N . PRO A 1 164 ? -16.438 1.761 -1.789 1 97.75 164 PRO A N 1
ATOM 1273 C CA . PRO A 1 164 ? -15.891 0.683 -2.619 1 97.75 164 PRO A CA 1
ATOM 1274 C C . PRO A 1 164 ? -16.953 0.057 -3.533 1 97.75 164 PRO A C 1
ATOM 1276 O O . PRO A 1 164 ? -18.109 -0.044 -3.154 1 97.75 164 PRO A O 1
ATOM 1279 N N . ASP A 1 165 ? -16.516 -0.332 -4.68 1 97.75 165 ASP A N 1
ATOM 1280 C CA . ASP A 1 165 ? -17.297 -1.219 -5.535 1 97.75 165 ASP A CA 1
ATOM 1281 C C . ASP A 1 165 ? -16.641 -2.584 -5.668 1 97.75 165 ASP A C 1
ATOM 1283 O O . ASP A 1 165 ? -17.156 -3.477 -6.336 1 97.75 165 ASP A O 1
ATOM 1287 N N . ARG A 1 166 ? -15.508 -2.723 -5.055 1 97.94 166 ARG A N 1
ATOM 1288 C CA . ARG A 1 166 ? -14.75 -3.965 -4.945 1 97.94 166 ARG A CA 1
ATOM 1289 C C . ARG A 1 166 ? -14.109 -4.094 -3.566 1 97.94 166 ARG A C 1
ATOM 1291 O O . ARG A 1 166 ? -13.5 -3.148 -3.064 1 97.94 166 ARG A O 1
ATOM 1298 N N . VAL A 1 167 ? -14.234 -5.227 -2.914 1 98.75 167 VAL A N 1
ATOM 1299 C CA . VAL A 1 167 ? -13.57 -5.543 -1.655 1 98.75 167 VAL A CA 1
ATOM 1300 C C . VAL A 1 167 ? -13.047 -6.977 -1.69 1 98.75 167 VAL A C 1
ATOM 1302 O O . VAL A 1 167 ? -13.789 -7.902 -2.037 1 98.75 167 VAL A O 1
ATOM 1305 N N . GLU A 1 168 ? -11.828 -7.137 -1.349 1 98.88 168 GLU A N 1
ATOM 1306 C CA . GLU A 1 168 ? -11.234 -8.469 -1.362 1 98.88 168 GLU A CA 1
ATOM 1307 C C . GLU A 1 168 ? -10.656 -8.828 0.004 1 98.88 168 GLU A C 1
ATOM 1309 O O . GLU A 1 168 ? -9.969 -8.016 0.627 1 98.88 168 GLU A O 1
ATOM 1314 N N . PHE A 1 169 ? -10.961 -10.008 0.474 1 98.88 169 PHE A N 1
ATOM 1315 C CA . PHE A 1 169 ? -10.328 -10.617 1.639 1 98.88 169 PHE A CA 1
ATOM 1316 C C . PHE A 1 169 ? -9.305 -11.664 1.215 1 98.88 169 PHE A C 1
ATOM 1318 O O . PHE A 1 169 ? -9.641 -12.617 0.506 1 98.88 169 PHE A O 1
ATOM 1325 N N . TRP A 1 170 ? -8.102 -11.477 1.59 1 98.75 170 TRP A N 1
ATOM 1326 C CA . TRP A 1 170 ? -6.969 -12.344 1.266 1 98.75 170 TRP A CA 1
ATOM 1327 C C . TRP A 1 170 ? -6.406 -13 2.523 1 98.75 170 TRP A C 1
ATOM 1329 O O . TRP A 1 170 ? -6.09 -12.312 3.498 1 98.75 170 TRP A O 1
ATOM 1339 N N . HIS A 1 171 ? -6.355 -14.312 2.553 1 98.56 171 HIS A N 1
ATOM 1340 C CA . HIS A 1 171 ? -5.789 -15.078 3.656 1 98.56 171 HIS A CA 1
ATOM 1341 C C . HIS A 1 171 ? -4.594 -15.906 3.193 1 98.56 171 HIS A C 1
ATOM 1343 O O . HIS A 1 171 ? -4.73 -16.766 2.32 1 98.56 171 HIS A O 1
ATOM 1349 N N . GLY A 1 172 ? -3.479 -15.648 3.832 1 97.62 172 GLY A N 1
ATOM 1350 C CA . GLY A 1 172 ? -2.275 -16.391 3.494 1 97.62 172 GLY A CA 1
ATOM 1351 C C . GLY A 1 172 ? -2.385 -17.875 3.795 1 97.62 172 GLY A C 1
ATOM 1352 O O . GLY A 1 172 ? -3.01 -18.266 4.781 1 97.62 172 GLY A O 1
ATOM 1353 N N . ARG A 1 173 ? -1.832 -18.625 2.904 1 95.25 173 ARG A N 1
ATOM 1354 C CA . ARG A 1 173 ? -1.669 -20.062 3.078 1 95.25 173 ARG A CA 1
ATOM 1355 C C . ARG A 1 173 ? -0.26 -20.5 2.699 1 95.25 173 ARG A C 1
ATOM 1357 O O . ARG A 1 173 ? 0.512 -19.719 2.141 1 95.25 173 ARG A O 1
ATOM 1364 N N . GLU A 1 174 ? 0.028 -21.719 3.006 1 92.06 174 GLU A N 1
ATOM 1365 C CA . GLU A 1 174 ? 1.336 -22.266 2.658 1 92.06 174 GLU A CA 1
ATOM 1366 C C . GLU A 1 174 ? 1.509 -22.359 1.146 1 92.06 174 GLU A C 1
ATOM 1368 O O . GLU A 1 174 ? 0.533 -22.547 0.416 1 92.06 174 GLU A O 1
ATOM 1373 N N . TYR A 1 175 ? 2.723 -22.094 0.666 1 88.56 175 TYR A N 1
ATOM 1374 C CA . TYR A 1 175 ? 3.152 -22.281 -0.716 1 88.56 175 TYR A CA 1
ATOM 1375 C C . TYR A 1 175 ? 2.4 -21.328 -1.647 1 88.56 175 TYR A C 1
ATOM 1377 O O . TYR A 1 175 ? 2.141 -21.672 -2.805 1 88.56 175 TYR A O 1
ATOM 1385 N N . ARG A 1 176 ? 1.923 -20.25 -1.078 1 89.81 176 ARG A N 1
ATOM 1386 C CA . ARG A 1 176 ? 1.289 -19.172 -1.825 1 89.81 176 ARG A CA 1
ATOM 1387 C C . ARG A 1 176 ? -0.078 -19.594 -2.352 1 89.81 176 ARG A C 1
ATOM 1389 O O . ARG A 1 176 ? -0.57 -19.047 -3.336 1 89.81 176 ARG A O 1
ATOM 1396 N N . LEU A 1 177 ? -0.623 -20.594 -1.688 1 93.62 177 LEU A N 1
ATOM 1397 C CA . LEU A 1 177 ? -1.945 -21.062 -2.092 1 93.62 177 LEU A CA 1
ATOM 1398 C C . LEU A 1 177 ? -3.037 -20.359 -1.286 1 93.62 177 LEU A C 1
ATOM 1400 O O . LEU A 1 177 ? -3.859 -21.016 -0.647 1 93.62 177 LEU A O 1
ATOM 1404 N N . HIS A 1 178 ? -3.049 -19.094 -1.427 1 97.12 178 HIS A N 1
ATOM 1405 C CA . HIS A 1 178 ? -3.84 -18.188 -0.609 1 97.12 178 HIS A CA 1
ATOM 1406 C C . HIS A 1 178 ? -5.332 -18.344 -0.884 1 97.12 178 HIS A C 1
ATOM 1408 O O . HIS A 1 178 ? -5.719 -18.844 -1.944 1 97.12 178 HIS A O 1
ATOM 1414 N N . ASP A 1 179 ? -6.09 -18.047 0.09 1 97.88 179 ASP A N 1
ATOM 1415 C CA . ASP A 1 179 ? -7.535 -17.922 -0.074 1 97.88 179 ASP A CA 1
ATOM 1416 C C . ASP A 1 179 ? -7.945 -16.484 -0.38 1 97.88 179 ASP A C 1
ATOM 1418 O O . ASP A 1 179 ? -7.574 -15.562 0.35 1 97.88 179 ASP A O 1
ATOM 1422 N N . ARG A 1 180 ? -8.656 -16.344 -1.437 1 98.56 180 ARG A N 1
ATOM 1423 C CA . ARG A 1 180 ? -9.07 -15.016 -1.879 1 98.56 180 ARG A CA 1
ATOM 1424 C C . ARG A 1 180 ? -10.57 -14.961 -2.125 1 98.56 180 ARG A C 1
ATOM 1426 O O . ARG A 1 180 ? -11.109 -15.766 -2.887 1 98.56 180 ARG A O 1
ATOM 1433 N N . HIS A 1 181 ? -11.227 -14.039 -1.486 1 98.62 181 HIS A N 1
ATOM 1434 C CA . HIS A 1 181 ? -12.648 -13.773 -1.684 1 98.62 181 HIS A CA 1
ATOM 1435 C C . HIS A 1 181 ? -12.883 -12.344 -2.141 1 98.62 181 HIS A C 1
ATOM 1437 O O . HIS A 1 181 ? -12.555 -11.398 -1.419 1 98.62 181 HIS A O 1
ATOM 1443 N N . LEU A 1 182 ? -13.469 -12.234 -3.268 1 98.62 182 LEU A N 1
ATOM 1444 C CA . LEU A 1 182 ? -13.719 -10.922 -3.857 1 98.62 182 LEU A CA 1
ATOM 1445 C C . LEU A 1 182 ? -15.211 -10.617 -3.877 1 98.62 182 LEU A C 1
ATOM 1447 O O . LEU A 1 182 ? -16.016 -11.43 -4.328 1 98.62 182 LEU A O 1
ATOM 1451 N N . PHE A 1 183 ? -15.547 -9.5 -3.33 1 98.56 183 PHE A N 1
ATOM 1452 C CA . PHE A 1 183 ? -16.891 -8.922 -3.441 1 98.56 183 PHE A CA 1
ATOM 1453 C C . PHE A 1 183 ? -16.906 -7.797 -4.465 1 98.56 183 PHE A C 1
ATOM 1455 O O . PHE A 1 183 ? -16.094 -6.879 -4.402 1 98.56 183 PHE A O 1
ATOM 1462 N N . THR A 1 184 ? -17.828 -7.891 -5.41 1 98 184 THR A N 1
ATOM 1463 C CA . THR A 1 184 ? -17.953 -6.84 -6.414 1 98 184 THR A CA 1
ATOM 1464 C C . THR A 1 184 ? -19.406 -6.359 -6.5 1 98 184 THR A C 1
ATOM 1466 O O . THR A 1 184 ? -20.328 -7.145 -6.328 1 98 184 THR A O 1
ATOM 1469 N N . CYS A 1 185 ? -19.469 -5.098 -6.691 1 96.88 185 CYS A N 1
ATOM 1470 C CA . CYS A 1 185 ? -20.781 -4.48 -6.844 1 96.88 185 CYS A CA 1
ATOM 1471 C C . CYS A 1 185 ? -21.094 -4.238 -8.312 1 96.88 185 CYS A C 1
ATOM 1473 O O . CYS A 1 185 ? -20.344 -3.559 -9.016 1 96.88 185 CYS A O 1
ATOM 1475 N N . ASP A 1 186 ? -22.141 -4.809 -8.781 1 90.44 186 ASP A N 1
ATOM 1476 C CA . ASP A 1 186 ? -22.656 -4.594 -10.125 1 90.44 186 ASP A CA 1
ATOM 1477 C C . ASP A 1 186 ? -24.078 -4.051 -10.102 1 90.44 186 ASP A C 1
ATOM 1479 O O . ASP A 1 186 ? -25.016 -4.781 -9.773 1 90.44 186 ASP A O 1
ATOM 1483 N N . GLY A 1 187 ? -24.234 -2.789 -10.469 1 86.75 187 GLY A N 1
ATOM 1484 C CA . GLY A 1 187 ? -25.562 -2.203 -10.508 1 86.75 187 GLY A CA 1
ATOM 1485 C C . GLY A 1 187 ? -26.266 -2.211 -9.156 1 86.75 187 GLY A C 1
ATOM 1486 O O . GLY A 1 187 ? -27.453 -2.492 -9.07 1 86.75 187 GLY A O 1
ATOM 1487 N N . GLY A 1 188 ? -25.469 -2.133 -8.156 1 87.19 188 GLY A N 1
ATOM 1488 C CA . GLY A 1 188 ? -26.047 -2.064 -6.828 1 87.19 188 GLY A CA 1
ATOM 1489 C C . GLY A 1 188 ? -26.094 -3.41 -6.129 1 87.19 188 GLY A C 1
ATOM 1490 O O . GLY A 1 188 ? -26.438 -3.49 -4.945 1 87.19 188 GLY A O 1
ATOM 1491 N N . GLU A 1 189 ? -25.812 -4.449 -6.875 1 94.19 189 GLU A N 1
ATOM 1492 C CA . GLU A 1 189 ? -25.828 -5.785 -6.289 1 94.19 189 GLU A CA 1
ATOM 1493 C C . GLU A 1 189 ? -24.406 -6.301 -6.062 1 94.19 189 GLU A C 1
ATOM 1495 O O . GLU A 1 189 ? -23.531 -6.156 -6.93 1 94.19 189 GLU A O 1
ATOM 1500 N N . TRP A 1 190 ? -24.266 -6.918 -4.879 1 97.12 190 TRP A N 1
ATOM 1501 C CA . TRP A 1 190 ? -22.953 -7.438 -4.52 1 97.12 190 TRP A CA 1
ATOM 1502 C C . TRP A 1 190 ? -22.875 -8.938 -4.77 1 97.12 190 TRP A C 1
ATOM 1504 O O . TRP A 1 190 ? -23.828 -9.672 -4.488 1 97.12 190 TRP A O 1
ATOM 1514 N N . HIS A 1 191 ? -21.766 -9.328 -5.309 1 97.06 191 HIS A N 1
ATOM 1515 C CA . HIS A 1 191 ? -21.5 -10.742 -5.559 1 97.06 191 HIS A CA 1
ATOM 1516 C C . HIS A 1 191 ? -20.141 -11.148 -4.977 1 97.06 191 HIS A C 1
ATOM 1518 O O . HIS A 1 191 ? -19.172 -10.375 -5.039 1 97.06 191 HIS A O 1
ATOM 1524 N N . GLU A 1 192 ? -20.141 -12.328 -4.41 1 97.5 192 GLU A N 1
ATOM 1525 C CA . GLU A 1 192 ? -18.906 -12.883 -3.885 1 97.5 192 GLU A CA 1
ATOM 1526 C C . GLU A 1 192 ? -18.328 -13.938 -4.828 1 97.5 192 GLU A C 1
ATOM 1528 O O . GLU A 1 192 ? -19.062 -14.758 -5.375 1 97.5 192 GLU A O 1
ATOM 1533 N N . GLN A 1 193 ? -17.078 -13.852 -5.008 1 97.44 193 GLN A N 1
ATOM 1534 C CA . GLN A 1 193 ? -16.391 -14.82 -5.852 1 97.44 193 GLN A CA 1
ATOM 1535 C C . GLN A 1 193 ? -15.023 -15.195 -5.262 1 97.44 193 GLN A C 1
ATOM 1537 O O . GLN A 1 193 ? -14.312 -14.328 -4.746 1 97.44 193 GLN A O 1
ATOM 1542 N N . ARG A 1 194 ? -14.688 -16.5 -5.344 1 98.19 194 ARG A N 1
ATOM 1543 C CA . ARG A 1 194 ? -13.336 -16.938 -5.008 1 98.19 194 ARG A CA 1
ATOM 1544 C C . ARG A 1 194 ? -12.383 -16.703 -6.176 1 98.19 194 ARG A C 1
ATOM 1546 O O . ARG A 1 194 ? -12.766 -16.875 -7.336 1 98.19 194 ARG A O 1
ATOM 1553 N N . LEU A 1 195 ? -11.188 -16.359 -5.844 1 98.44 195 LEU A N 1
ATOM 1554 C CA . LEU A 1 195 ? -10.172 -16.188 -6.875 1 98.44 195 LEU A CA 1
ATOM 1555 C C . LEU A 1 195 ? -9.031 -17.172 -6.695 1 98.44 195 LEU A C 1
ATOM 1557 O O . LEU A 1 195 ? -8.734 -17.594 -5.57 1 98.44 195 LEU A O 1
ATOM 1561 N N . PHE A 1 196 ? -8.406 -17.516 -7.812 1 98.25 196 PHE A N 1
ATOM 1562 C CA . PHE A 1 196 ? -7.148 -18.25 -7.738 1 98.25 196 PHE A CA 1
ATOM 1563 C C . PHE A 1 196 ? -6.09 -17.422 -7.012 1 98.25 196 PHE A C 1
ATOM 1565 O O . PHE A 1 196 ? -6.016 -16.203 -7.18 1 98.25 196 PHE A O 1
ATOM 1572 N N . PRO A 1 197 ? -5.258 -18.109 -6.293 1 96.94 197 PRO A N 1
ATOM 1573 C CA . PRO A 1 197 ? -4.18 -17.391 -5.605 1 96.94 197 PRO A CA 1
ATOM 1574 C C . PRO A 1 197 ? -3.115 -16.875 -6.562 1 96.94 197 PRO A C 1
ATOM 1576 O O . PRO A 1 197 ? -2.98 -17.375 -7.68 1 96.94 197 PRO A O 1
ATOM 1579 N N . MET B 1 1 ? 19.844 5.418 -18.984 1 64 1 MET B N 1
ATOM 1580 C CA . MET B 1 1 ? 18.875 4.852 -18.062 1 64 1 MET B CA 1
ATOM 1581 C C . MET B 1 1 ? 19.109 5.375 -16.641 1 64 1 MET B C 1
ATOM 1583 O O . MET B 1 1 ? 20.266 5.523 -16.219 1 64 1 MET B O 1
ATOM 1587 N N . VAL B 1 2 ? 18.078 5.988 -15.969 1 77.44 2 VAL B N 1
ATOM 1588 C CA . VAL B 1 2 ? 18.234 6.613 -14.656 1 77.44 2 VAL B CA 1
ATOM 1589 C C . VAL B 1 2 ? 18.484 5.539 -13.594 1 77.44 2 VAL B C 1
ATOM 1591 O O . VAL B 1 2 ? 17.781 4.523 -13.562 1 77.44 2 VAL B O 1
ATOM 1594 N N . THR B 1 3 ? 19.719 5.695 -12.984 1 92.5 3 THR B N 1
ATOM 1595 C CA . THR B 1 3 ? 20.047 4.77 -11.906 1 92.5 3 THR B CA 1
ATOM 1596 C C . THR B 1 3 ? 19.938 5.457 -10.547 1 92.5 3 THR B C 1
ATOM 1598 O O . THR B 1 3 ? 20.125 6.672 -10.445 1 92.5 3 THR B O 1
ATOM 1601 N N . LEU B 1 4 ? 19.625 4.715 -9.523 1 97.25 4 LEU B N 1
ATOM 1602 C CA . LEU B 1 4 ? 19.547 5.25 -8.164 1 97.25 4 LEU B CA 1
ATOM 1603 C C . LEU B 1 4 ? 20.938 5.582 -7.633 1 97.25 4 LEU B C 1
ATOM 1605 O O . LEU B 1 4 ? 21.891 4.832 -7.855 1 97.25 4 LEU B O 1
ATOM 1609 N N . PRO B 1 5 ? 21.094 6.73 -6.98 1 97.19 5 PRO B N 1
ATOM 1610 C CA . PRO B 1 5 ? 22.375 7 -6.34 1 97.19 5 PRO B CA 1
ATOM 1611 C C . PRO B 1 5 ? 22.688 6.027 -5.199 1 97.19 5 PRO B C 1
ATOM 1613 O O . PRO B 1 5 ? 21.766 5.5 -4.57 1 97.19 5 PRO B O 1
ATOM 1616 N N . ALA B 1 6 ? 23.922 5.832 -4.93 1 97.31 6 ALA B N 1
ATOM 1617 C CA . ALA B 1 6 ? 24.391 4.891 -3.916 1 97.31 6 ALA B CA 1
ATOM 1618 C C . ALA B 1 6 ? 23.797 5.215 -2.547 1 97.31 6 ALA B C 1
ATOM 1620 O O . ALA B 1 6 ? 23.469 4.309 -1.777 1 97.31 6 ALA B O 1
ATOM 1621 N N . VAL B 1 7 ? 23.641 6.453 -2.266 1 97.94 7 VAL B N 1
ATOM 1622 C CA . VAL B 1 7 ? 23.172 6.879 -0.953 1 97.94 7 VAL B CA 1
ATOM 1623 C C . VAL B 1 7 ? 21.75 6.379 -0.729 1 97.94 7 VAL B C 1
ATOM 1625 O O . VAL B 1 7 ? 21.375 6.023 0.391 1 97.94 7 VAL B O 1
ATOM 1628 N N . VAL B 1 8 ? 20.922 6.367 -1.784 1 98.56 8 VAL B N 1
ATOM 1629 C CA . VAL B 1 8 ? 19.531 5.91 -1.69 1 98.56 8 VAL B CA 1
ATOM 1630 C C . VAL B 1 8 ? 19.5 4.402 -1.472 1 98.56 8 VAL B C 1
ATOM 1632 O O . VAL B 1 8 ? 18.797 3.91 -0.586 1 98.56 8 VAL B O 1
ATOM 1635 N N . VAL B 1 9 ? 20.266 3.699 -2.234 1 98.75 9 VAL B N 1
ATOM 1636 C CA . VAL B 1 9 ? 20.328 2.244 -2.154 1 98.75 9 VAL B CA 1
ATOM 1637 C C . VAL B 1 9 ? 20.859 1.82 -0.786 1 98.75 9 VAL B C 1
ATOM 1639 O O . VAL B 1 9 ? 20.281 0.949 -0.131 1 98.75 9 VAL B O 1
ATOM 1642 N N . ASP B 1 10 ? 21.906 2.453 -0.327 1 98.75 10 ASP B N 1
ATOM 1643 C CA . ASP B 1 10 ? 22.531 2.141 0.958 1 98.75 10 ASP B CA 1
ATOM 1644 C C . ASP B 1 10 ? 21.562 2.42 2.111 1 98.75 10 ASP B C 1
ATOM 1646 O O . ASP B 1 10 ? 21.453 1.618 3.041 1 98.75 10 ASP B O 1
ATOM 1650 N N . ARG B 1 11 ? 20.938 3.559 2.004 1 98.69 11 ARG B N 1
ATOM 1651 C CA . ARG B 1 11 ? 19.984 3.932 3.045 1 98.69 11 ARG B CA 1
ATOM 1652 C C . ARG B 1 11 ? 18.859 2.914 3.143 1 98.69 11 ARG B C 1
ATOM 1654 O O . ARG B 1 11 ? 18.453 2.537 4.242 1 98.69 11 ARG B O 1
ATOM 1661 N N . PHE B 1 12 ? 18.391 2.453 2.041 1 98.88 12 PHE B N 1
ATOM 1662 C CA . PHE B 1 12 ? 17.344 1.443 2.031 1 98.88 12 PHE B CA 1
ATOM 1663 C C . PHE B 1 12 ? 17.812 0.168 2.721 1 98.88 12 PHE B C 1
ATOM 1665 O O . PHE B 1 12 ? 17.109 -0.361 3.592 1 98.88 12 PHE B O 1
ATOM 1672 N N . HIS B 1 13 ? 18.891 -0.319 2.305 1 98.81 13 HIS B N 1
ATOM 1673 C CA . HIS B 1 13 ? 19.375 -1.588 2.836 1 98.81 13 HIS B CA 1
ATOM 1674 C C . HIS B 1 13 ? 19.688 -1.48 4.328 1 98.81 13 HIS B C 1
ATOM 1676 O O . HIS B 1 13 ? 19.484 -2.443 5.074 1 98.81 13 HIS B O 1
ATOM 1682 N N . GLU B 1 14 ? 20.172 -0.356 4.73 1 98.75 14 GLU B N 1
ATOM 1683 C CA . GLU B 1 14 ? 20.375 -0.129 6.16 1 98.75 14 GLU B CA 1
ATOM 1684 C C . GLU B 1 14 ? 19.062 -0.199 6.926 1 98.75 14 GLU B C 1
ATOM 1686 O O . GLU B 1 14 ? 18.984 -0.848 7.973 1 98.75 14 GLU B O 1
ATOM 1691 N N . LEU B 1 15 ? 18.062 0.454 6.43 1 98.81 15 LEU B N 1
ATOM 1692 C CA . LEU B 1 15 ? 16.766 0.462 7.082 1 98.81 15 LEU B CA 1
ATOM 1693 C C . LEU B 1 15 ? 16.156 -0.938 7.102 1 98.81 15 LEU B C 1
ATOM 1695 O O . LEU B 1 15 ? 15.562 -1.347 8.102 1 98.81 15 LEU B O 1
ATOM 1699 N N . LEU B 1 16 ? 16.297 -1.645 5.984 1 98.75 16 LEU B N 1
ATOM 1700 C CA . LEU B 1 16 ? 15.797 -3.016 5.922 1 98.75 16 LEU B CA 1
ATOM 1701 C C . LEU B 1 16 ? 16.469 -3.887 6.973 1 98.75 16 LEU B C 1
ATOM 1703 O O . LEU B 1 16 ? 15.805 -4.648 7.676 1 98.75 16 LEU B O 1
ATOM 1707 N N . ALA B 1 17 ? 17.781 -3.746 7.066 1 98.75 17 ALA B N 1
ATOM 1708 C CA . ALA B 1 17 ? 18.516 -4.5 8.07 1 98.75 17 ALA B CA 1
ATOM 1709 C C . ALA B 1 17 ? 18.047 -4.152 9.484 1 98.75 17 ALA B C 1
ATOM 1711 O O . ALA B 1 17 ? 17.906 -5.031 10.328 1 98.75 17 ALA B O 1
ATOM 1712 N N . ARG B 1 18 ? 17.812 -2.924 9.734 1 98.81 18 ARG B N 1
ATOM 1713 C CA . ARG B 1 18 ? 17.328 -2.477 11.031 1 98.81 18 ARG B CA 1
ATOM 1714 C C . ARG B 1 18 ? 15.93 -3.004 11.312 1 98.81 18 ARG B C 1
ATOM 1716 O O . ARG B 1 18 ? 15.602 -3.354 12.445 1 98.81 18 ARG B O 1
ATOM 1723 N N . ALA B 1 19 ? 15.102 -3.01 10.266 1 98.62 19 ALA B N 1
ATOM 1724 C CA . ALA B 1 19 ? 13.75 -3.555 10.414 1 98.62 19 ALA B CA 1
ATOM 1725 C C . ALA B 1 19 ? 13.797 -5.027 10.812 1 98.62 19 ALA B C 1
ATOM 1727 O O . ALA B 1 19 ? 13.062 -5.457 11.703 1 98.62 19 ALA B O 1
ATOM 1728 N N . ILE B 1 20 ? 14.648 -5.754 10.133 1 98.44 20 ILE B N 1
ATOM 1729 C CA . ILE B 1 20 ? 14.82 -7.172 10.43 1 98.44 20 ILE B CA 1
ATOM 1730 C C . ILE B 1 20 ? 15.281 -7.34 11.875 1 98.44 20 ILE B C 1
ATOM 1732 O O . ILE B 1 20 ? 14.727 -8.141 12.625 1 98.44 20 ILE B O 1
ATOM 1736 N N . ALA B 1 21 ? 16.234 -6.562 12.266 1 98.5 21 ALA B N 1
ATOM 1737 C CA . ALA B 1 21 ? 16.781 -6.629 13.617 1 98.5 21 ALA B CA 1
ATOM 1738 C C . ALA B 1 21 ? 15.734 -6.258 14.656 1 98.5 21 ALA B C 1
ATOM 1740 O O . ALA B 1 21 ? 15.742 -6.793 15.766 1 98.5 21 ALA B O 1
ATOM 1741 N N . ALA B 1 22 ? 14.805 -5.43 14.273 1 97.94 22 ALA B N 1
ATOM 1742 C CA . ALA B 1 22 ? 13.773 -4.953 15.188 1 97.94 22 ALA B CA 1
ATOM 1743 C C . ALA B 1 22 ? 12.625 -5.957 15.289 1 97.94 22 ALA B C 1
ATOM 1745 O O . ALA B 1 22 ? 11.672 -5.746 16.047 1 97.94 22 ALA B O 1
ATOM 1746 N N . GLY B 1 23 ? 12.695 -6.988 14.5 1 97.12 23 GLY B N 1
ATOM 1747 C CA . GLY B 1 23 ? 11.688 -8.031 14.586 1 97.12 23 GLY B CA 1
ATOM 1748 C C . GLY B 1 23 ? 10.5 -7.797 13.664 1 97.12 23 GLY B C 1
ATOM 1749 O O . GLY B 1 23 ? 9.406 -8.297 13.922 1 97.12 23 GLY B O 1
ATOM 1750 N N . GLU B 1 24 ? 10.656 -7.027 12.656 1 97.25 24 GLU B N 1
ATOM 1751 C CA . GLU B 1 24 ? 9.594 -6.805 11.68 1 97.25 24 GLU B CA 1
ATOM 1752 C C . GLU B 1 24 ? 9.188 -8.109 11 1 97.25 24 GLU B C 1
ATOM 1754 O O . GLU B 1 24 ? 10.016 -8.766 10.359 1 97.25 24 GLU B O 1
ATOM 1759 N N . PRO B 1 25 ? 7.871 -8.438 11.18 1 96.44 25 PRO B N 1
ATOM 1760 C CA . PRO B 1 25 ? 7.441 -9.594 10.398 1 96.44 25 PRO B CA 1
ATOM 1761 C C . PRO B 1 25 ? 7.406 -9.312 8.898 1 96.44 25 PRO B C 1
ATOM 1763 O O . PRO B 1 25 ? 7.008 -8.227 8.477 1 96.44 25 PRO B O 1
ATOM 1766 N N . GLU B 1 26 ? 7.879 -10.219 8.109 1 96.56 26 GLU B N 1
ATOM 1767 C CA . GLU B 1 26 ? 7.887 -10.094 6.656 1 96.56 26 GLU B CA 1
ATOM 1768 C C . GLU B 1 26 ? 8.453 -8.742 6.223 1 96.56 26 GLU B C 1
ATOM 1770 O O . GLU B 1 26 ? 7.766 -7.957 5.57 1 96.56 26 GLU B O 1
ATOM 1775 N N . PRO B 1 27 ? 9.672 -8.516 6.512 1 98.06 27 PRO B N 1
ATOM 1776 C CA . PRO B 1 27 ? 10.25 -7.184 6.309 1 98.06 27 PRO B CA 1
ATOM 1777 C C . PRO B 1 27 ? 10.305 -6.781 4.836 1 98.06 27 PRO B C 1
ATOM 1779 O O . PRO B 1 27 ? 10.484 -5.605 4.52 1 98.06 27 PRO B O 1
ATOM 1782 N N . THR B 1 28 ? 10.141 -7.723 3.889 1 98.56 28 THR B N 1
ATOM 1783 C CA . THR B 1 28 ? 10.227 -7.402 2.469 1 98.56 28 THR B CA 1
ATOM 1784 C C . THR B 1 28 ? 8.836 -7.316 1.847 1 98.56 28 THR B C 1
ATOM 1786 O O . THR B 1 28 ? 8.695 -7.145 0.634 1 98.56 28 THR B O 1
ATOM 1789 N N . ALA B 1 29 ? 7.766 -7.512 2.668 1 98.56 29 ALA B N 1
ATOM 1790 C CA . ALA B 1 29 ? 6.414 -7.277 2.162 1 98.56 29 ALA B CA 1
ATOM 1791 C C . ALA B 1 29 ? 6.242 -5.832 1.705 1 98.56 29 ALA B C 1
ATOM 1793 O O . ALA B 1 29 ? 6.516 -4.898 2.463 1 98.56 29 ALA B O 1
ATOM 1794 N N . MET B 1 30 ? 5.867 -5.688 0.523 1 98.69 30 MET B N 1
ATOM 1795 C CA . MET B 1 30 ? 5.816 -4.395 -0.149 1 98.69 30 MET B CA 1
ATOM 1796 C C . MET B 1 30 ? 4.461 -4.18 -0.813 1 98.69 30 MET B C 1
ATOM 1798 O O . MET B 1 30 ? 3.982 -5.043 -1.553 1 98.69 30 MET B O 1
ATOM 1802 N N . SER B 1 31 ? 3.805 -3.045 -0.482 1 98.88 31 SER B N 1
ATOM 1803 C CA . SER B 1 31 ? 2.625 -2.652 -1.244 1 98.88 31 SER B CA 1
ATOM 1804 C C . SER B 1 31 ? 3.004 -2.168 -2.639 1 98.88 31 SER B C 1
ATOM 1806 O O . SER B 1 31 ? 3.984 -1.438 -2.805 1 98.88 31 SER B O 1
ATOM 1808 N N . VAL B 1 32 ? 2.24 -2.553 -3.641 1 98.94 32 VAL B N 1
ATOM 1809 C CA . VAL B 1 32 ? 2.439 -2.09 -5.008 1 98.94 32 VAL B CA 1
ATOM 1810 C C . VAL B 1 32 ? 1.124 -1.553 -5.57 1 98.94 32 VAL B C 1
ATOM 1812 O O . VAL B 1 32 ? 0.106 -2.248 -5.559 1 98.94 32 VAL B O 1
ATOM 1815 N N . ALA B 1 33 ? 1.186 -0.356 -5.984 1 98.94 33 ALA B N 1
ATOM 1816 C CA . ALA B 1 33 ? 0.045 0.277 -6.641 1 98.94 33 ALA B CA 1
ATOM 1817 C C . ALA B 1 33 ? 0.249 0.348 -8.148 1 98.94 33 ALA B C 1
ATOM 1819 O O . ALA B 1 33 ? 1.324 0.728 -8.617 1 98.94 33 ALA B O 1
ATOM 1820 N N . THR B 1 34 ? -0.677 -0.073 -8.891 1 98.88 34 THR B N 1
ATOM 1821 C CA . THR B 1 34 ? -0.776 0.09 -10.336 1 98.88 34 THR B CA 1
ATOM 1822 C C . THR B 1 34 ? -2.055 0.835 -10.703 1 98.88 34 THR B C 1
ATOM 1824 O O . THR B 1 34 ? -2.91 1.079 -9.852 1 98.88 34 THR B O 1
ATOM 1827 N N . ALA B 1 35 ? -2.168 1.293 -11.906 1 98.62 35 ALA B N 1
ATOM 1828 C CA . ALA B 1 35 ? -3.4 1.853 -12.453 1 98.62 35 ALA B CA 1
ATOM 1829 C C . ALA B 1 35 ? -3.705 1.266 -13.828 1 98.62 35 ALA B C 1
ATOM 1831 O O . ALA B 1 35 ? -2.791 1.009 -14.617 1 98.62 35 ALA B O 1
ATOM 1832 N N . ASP B 1 36 ? -4.953 1.053 -14.047 1 98 36 ASP B N 1
ATOM 1833 C CA . ASP B 1 36 ? -5.316 0.544 -15.367 1 98 36 ASP B CA 1
ATOM 1834 C C . ASP B 1 36 ? -5.277 1.654 -16.406 1 98 36 ASP B C 1
ATOM 1836 O O . ASP B 1 36 ? -4.828 2.768 -16.125 1 98 36 ASP B O 1
ATOM 1840 N N . ALA B 1 37 ? -5.688 1.357 -17.625 1 96.81 37 ALA B N 1
ATOM 1841 C CA . ALA B 1 37 ? -5.586 2.281 -18.75 1 96.81 37 ALA B CA 1
ATOM 1842 C C . ALA B 1 37 ? -6.422 3.535 -18.516 1 96.81 37 ALA B C 1
ATOM 1844 O O . ALA B 1 37 ? -6.129 4.598 -19.062 1 96.81 37 ALA B O 1
ATOM 1845 N N . ASP B 1 38 ? -7.414 3.477 -17.672 1 97 38 ASP B N 1
ATOM 1846 C CA . ASP B 1 38 ? -8.305 4.598 -17.375 1 97 38 ASP B CA 1
ATOM 1847 C C . ASP B 1 38 ? -7.844 5.34 -16.125 1 97 38 ASP B C 1
ATOM 1849 O O . ASP B 1 38 ? -8.516 6.266 -15.664 1 97 38 ASP B O 1
ATOM 1853 N N . GLY B 1 39 ? -6.766 4.863 -15.523 1 97.75 39 GLY B N 1
ATOM 1854 C CA . GLY B 1 39 ? -6.215 5.543 -14.359 1 97.75 39 GLY B CA 1
ATOM 1855 C C . GLY B 1 39 ? -6.836 5.086 -13.055 1 97.75 39 GLY B C 1
ATOM 1856 O O . GLY B 1 39 ? -6.68 5.746 -12.023 1 97.75 39 GLY B O 1
ATOM 1857 N N . ARG B 1 40 ? -7.59 3.988 -13.07 1 98.19 40 ARG B N 1
ATOM 1858 C CA . ARG B 1 40 ? -8.125 3.443 -11.828 1 98.19 40 ARG B CA 1
ATOM 1859 C C . ARG B 1 40 ? -7.043 2.715 -11.039 1 98.19 40 ARG B C 1
ATOM 1861 O O . ARG B 1 40 ? -6.469 1.736 -11.523 1 98.19 40 ARG B O 1
ATOM 1868 N N . PRO B 1 41 ? -6.797 3.096 -9.82 1 98.75 41 PRO B N 1
ATOM 1869 C CA . PRO B 1 41 ? -5.727 2.469 -9.047 1 98.75 41 PRO B CA 1
ATOM 1870 C C . PRO B 1 41 ? -6.129 1.114 -8.469 1 98.75 41 PRO B C 1
ATOM 1872 O O . PRO B 1 41 ? -7.309 0.876 -8.211 1 98.75 41 PRO B O 1
ATOM 1875 N N . SER B 1 42 ? -5.203 0.28 -8.344 1 98.75 42 SER B N 1
ATOM 1876 C CA . SER B 1 42 ? -5.254 -0.973 -7.598 1 98.75 42 SER B CA 1
ATOM 1877 C C . SER B 1 42 ? -4.039 -1.129 -6.691 1 98.75 42 SER B C 1
ATOM 1879 O O . SER B 1 42 ? -3.016 -0.475 -6.902 1 98.75 42 SER B O 1
ATOM 1881 N N . LEU B 1 43 ? -4.184 -1.953 -5.715 1 98.69 43 LEU B N 1
ATOM 1882 C CA . LEU B 1 43 ? -3.168 -2.037 -4.672 1 98.69 43 LEU B CA 1
ATOM 1883 C C . LEU B 1 43 ? -3.141 -3.43 -4.047 1 98.69 43 LEU B C 1
ATOM 1885 O O . LEU B 1 43 ? -4.195 -4.016 -3.781 1 98.69 43 LEU B O 1
ATOM 1889 N N . ARG B 1 44 ? -1.984 -3.973 -3.885 1 98.75 44 ARG B N 1
ATOM 1890 C CA . ARG B 1 44 ? -1.801 -5.254 -3.209 1 98.75 44 ARG B CA 1
ATOM 1891 C C . ARG B 1 44 ? -0.385 -5.383 -2.658 1 98.75 44 ARG B C 1
ATOM 1893 O O . ARG B 1 44 ? 0.496 -4.594 -3.002 1 98.75 44 ARG B O 1
ATOM 1900 N N . VAL B 1 45 ? -0.243 -6.348 -1.842 1 98.62 45 VAL B N 1
ATOM 1901 C CA . VAL B 1 45 ? 1.072 -6.641 -1.279 1 98.62 45 VAL B CA 1
ATOM 1902 C C . VAL B 1 45 ? 1.778 -7.691 -2.133 1 98.62 45 VAL B C 1
ATOM 1904 O O . VAL B 1 45 ? 1.158 -8.664 -2.568 1 98.62 45 VAL B O 1
ATOM 1907 N N . VAL B 1 46 ? 3.023 -7.449 -2.457 1 98.25 46 VAL B N 1
ATOM 1908 C CA . VAL B 1 46 ? 3.943 -8.414 -3.047 1 98.25 46 VAL B CA 1
ATOM 1909 C C . VAL B 1 46 ? 5.23 -8.469 -2.225 1 98.25 46 VAL B C 1
ATOM 1911 O O . VAL B 1 46 ? 5.387 -7.727 -1.253 1 98.25 46 VAL B O 1
ATOM 1914 N N . LEU B 1 47 ? 6.121 -9.367 -2.574 1 98.19 47 LEU B N 1
ATOM 1915 C CA . LEU B 1 47 ? 7.398 -9.453 -1.872 1 98.19 47 LEU B CA 1
ATOM 1916 C C . LEU B 1 47 ? 8.516 -8.812 -2.695 1 98.19 47 LEU B C 1
ATOM 1918 O O . LEU B 1 47 ? 8.711 -9.164 -3.861 1 98.19 47 LEU B O 1
ATOM 1922 N N . LEU B 1 48 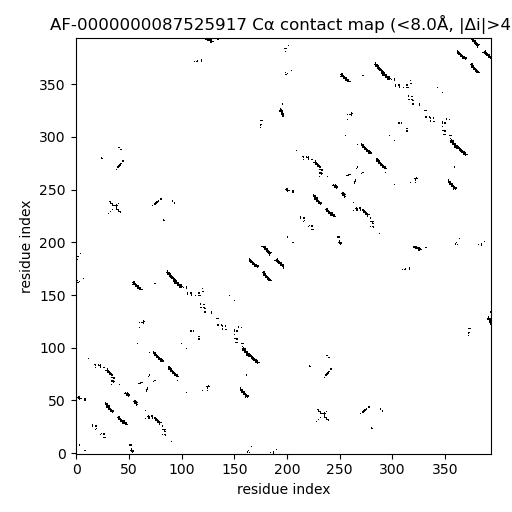? 9.195 -7.887 -2.08 1 98.81 48 LEU B N 1
ATOM 1923 C CA . LEU B 1 48 ? 10.422 -7.371 -2.678 1 98.81 48 LEU B CA 1
ATOM 1924 C C . LEU B 1 48 ? 11.516 -8.438 -2.688 1 98.81 48 LEU B C 1
ATOM 1926 O O . LEU B 1 48 ? 11.844 -9.008 -1.643 1 98.81 48 LEU B O 1
ATOM 1930 N N . LYS B 1 49 ? 12.078 -8.656 -3.791 1 98.12 49 LYS B N 1
ATOM 1931 C CA . LYS B 1 49 ? 13.102 -9.688 -3.875 1 98.12 49 LYS B CA 1
ATOM 1932 C C . LYS B 1 49 ? 14.5 -9.078 -3.971 1 98.12 49 LYS B C 1
ATOM 1934 O O . LYS B 1 49 ? 15.477 -9.664 -3.5 1 98.12 49 LYS B O 1
ATOM 1939 N N . HIS B 1 50 ? 14.438 -7.883 -4.621 1 94.25 50 HIS B N 1
ATOM 1940 C CA . HIS B 1 50 ? 15.734 -7.254 -4.844 1 94.25 50 HIS B CA 1
ATOM 1941 C C . HIS B 1 50 ? 15.594 -5.742 -5.016 1 94.25 50 HIS B C 1
ATOM 1943 O O . HIS B 1 50 ? 14.602 -5.27 -5.57 1 94.25 50 HIS B O 1
ATOM 1949 N N . LEU B 1 51 ? 16.609 -5.027 -4.418 1 98.25 51 LEU B N 1
ATOM 1950 C CA . LEU B 1 51 ? 16.781 -3.617 -4.75 1 98.25 51 LEU B CA 1
ATOM 1951 C C . LEU B 1 51 ? 18.25 -3.301 -5.02 1 98.25 51 LEU B C 1
ATOM 1953 O O . LEU B 1 51 ? 19.125 -3.656 -4.219 1 98.25 51 LEU B O 1
ATOM 1957 N N . ASP B 1 52 ? 18.531 -2.76 -6.125 1 97.5 52 ASP B N 1
ATOM 1958 C CA . ASP B 1 52 ? 19.859 -2.238 -6.449 1 97.5 52 ASP B CA 1
ATOM 1959 C C . ASP B 1 52 ? 19.75 -0.914 -7.203 1 97.5 52 ASP B C 1
ATOM 1961 O O . ASP B 1 52 ? 18.719 -0.238 -7.148 1 97.5 52 ASP B O 1
ATOM 1965 N N . ALA B 1 53 ? 20.797 -0.508 -7.844 1 97 53 ALA B N 1
ATOM 1966 C CA . ALA B 1 53 ? 20.859 0.796 -8.5 1 97 53 ALA B CA 1
ATOM 1967 C C . ALA B 1 53 ? 19.812 0.893 -9.617 1 97 53 ALA B C 1
ATOM 1969 O O . ALA B 1 53 ? 19.438 1.992 -10.023 1 97 53 ALA B O 1
ATOM 1970 N N . ASP B 1 54 ? 19.406 -0.273 -10.125 1 96.38 54 ASP B N 1
ATOM 1971 C CA . ASP B 1 54 ? 18.453 -0.27 -11.234 1 96.38 54 ASP B CA 1
ATOM 1972 C C . ASP B 1 54 ? 17.016 -0.198 -10.734 1 96.38 54 ASP B C 1
ATOM 1974 O O . ASP B 1 54 ? 16.094 0.104 -11.5 1 96.38 54 ASP B O 1
ATOM 1978 N N . GLY B 1 55 ? 16.781 -0.613 -9.453 1 98.06 55 GLY B N 1
ATOM 1979 C CA . GLY B 1 55 ? 15.438 -0.415 -8.93 1 98.06 55 GLY B CA 1
ATOM 1980 C C . GLY B 1 55 ? 14.938 -1.588 -8.109 1 98.06 55 GLY B C 1
ATOM 1981 O O . GLY B 1 55 ? 15.734 -2.334 -7.531 1 98.06 55 GLY B O 1
ATOM 1982 N N . PHE B 1 56 ? 13.656 -1.621 -7.871 1 98.75 56 PHE B N 1
ATOM 1983 C CA . PHE B 1 56 ? 12.961 -2.615 -7.059 1 98.75 56 PHE B CA 1
ATOM 1984 C C . PHE B 1 56 ? 12.469 -3.771 -7.922 1 98.75 56 PHE B C 1
ATOM 1986 O O . PHE B 1 56 ? 11.852 -3.555 -8.961 1 98.75 56 PHE B O 1
ATOM 1993 N N . VAL B 1 57 ? 12.68 -5.039 -7.48 1 98.88 57 VAL B N 1
ATOM 1994 C CA . VAL B 1 57 ? 12.258 -6.18 -8.289 1 98.88 57 VAL B CA 1
ATOM 1995 C C . VAL B 1 57 ? 11.305 -7.062 -7.492 1 98.88 57 VAL B C 1
ATOM 1997 O O . VAL B 1 57 ? 11.547 -7.34 -6.316 1 98.88 57 VAL B O 1
ATOM 2000 N N . PHE B 1 58 ? 10.234 -7.43 -8.133 1 98.81 58 PHE B N 1
ATOM 2001 C CA . PHE B 1 58 ? 9.305 -8.43 -7.617 1 98.81 58 PHE B CA 1
ATOM 2002 C C . PHE B 1 58 ? 8.844 -9.367 -8.727 1 98.81 58 PHE B C 1
ATOM 2004 O O . PHE B 1 58 ? 8.984 -9.047 -9.906 1 98.81 58 PHE B O 1
ATOM 2011 N N . TYR B 1 59 ? 8.344 -10.531 -8.352 1 98.56 59 TYR B N 1
ATOM 2012 C CA . TYR B 1 59 ? 7.926 -11.555 -9.312 1 98.56 59 TYR B CA 1
ATOM 2013 C C . TYR B 1 59 ? 6.445 -11.875 -9.148 1 98.56 59 TYR B C 1
ATOM 2015 O O . TYR B 1 59 ? 5.898 -11.781 -8.047 1 98.56 59 TYR B O 1
ATOM 2023 N N . THR B 1 60 ? 5.855 -12.188 -10.25 1 97.75 60 THR B N 1
ATOM 2024 C CA . THR B 1 60 ? 4.422 -12.445 -10.227 1 97.75 60 THR B CA 1
ATOM 2025 C C . THR B 1 60 ? 3.971 -13.109 -11.523 1 97.75 60 THR B C 1
ATOM 2027 O O . THR B 1 60 ? 4.801 -13.461 -12.367 1 97.75 60 THR B O 1
ATOM 2030 N N . ASN B 1 61 ? 2.66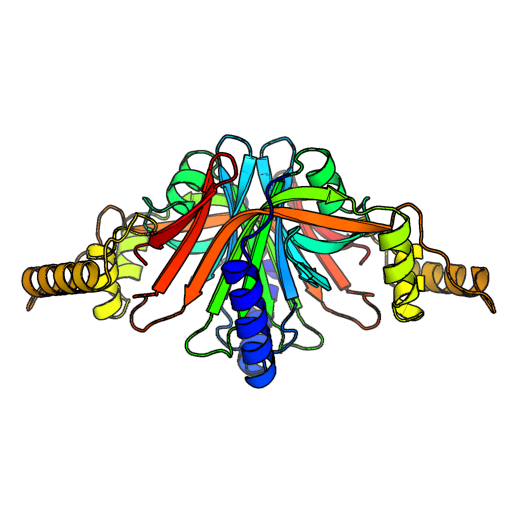6 -13.398 -11.562 1 97.94 61 ASN B N 1
ATOM 2031 C CA . ASN B 1 61 ? 1.985 -13.867 -12.766 1 97.94 61 ASN B CA 1
ATOM 2032 C C . ASN B 1 61 ? 1.65 -12.711 -13.703 1 97.94 61 ASN B C 1
ATOM 2034 O O . ASN B 1 61 ? 0.926 -11.789 -13.328 1 97.94 61 ASN B O 1
ATOM 2038 N N . THR B 1 62 ? 2.117 -12.727 -14.969 1 97.94 62 THR B N 1
ATOM 2039 C CA . THR B 1 62 ? 1.974 -11.609 -15.891 1 97.94 62 THR B CA 1
ATOM 2040 C C . THR B 1 62 ? 0.536 -11.5 -16.391 1 97.94 62 THR B C 1
ATOM 2042 O O . THR B 1 62 ? 0.149 -10.484 -16.969 1 97.94 62 THR B O 1
ATOM 2045 N N . LEU B 1 63 ? -0.234 -12.523 -16.125 1 97.19 63 LEU B N 1
ATOM 2046 C CA . LEU B 1 63 ? -1.629 -12.531 -16.562 1 97.19 63 LEU B CA 1
ATOM 2047 C C . LEU B 1 63 ? -2.545 -12.07 -15.43 1 97.19 63 LEU B C 1
ATOM 2049 O O . LEU B 1 63 ? -3.756 -11.945 -15.617 1 97.19 63 LEU B O 1
ATOM 2053 N N . SER B 1 64 ? -1.995 -11.891 -14.258 1 97 64 SER B N 1
ATOM 2054 C CA . SER B 1 64 ? -2.76 -11.383 -13.117 1 97 64 SER B CA 1
ATOM 2055 C C . SER B 1 64 ? -3.268 -9.969 -13.383 1 97 64 SER B C 1
ATOM 2057 O O . SER B 1 64 ? -2.908 -9.352 -14.383 1 97 64 SER B O 1
ATOM 2059 N N . ALA B 1 65 ? -4.039 -9.445 -12.5 1 95.94 65 ALA B N 1
ATOM 2060 C CA . ALA B 1 65 ? -4.535 -8.07 -12.602 1 95.94 65 ALA B CA 1
ATOM 2061 C C . ALA B 1 65 ? -3.381 -7.078 -12.664 1 95.94 65 ALA B C 1
ATOM 2063 O O . ALA B 1 65 ? -3.396 -6.148 -13.477 1 95.94 65 ALA B O 1
ATOM 2064 N N . LYS B 1 66 ? -2.406 -7.277 -11.719 1 97.62 66 LYS B N 1
ATOM 2065 C CA . LYS B 1 66 ? -1.293 -6.336 -11.734 1 97.62 66 LYS B CA 1
ATOM 2066 C C . LYS B 1 66 ? -0.506 -6.434 -13.039 1 97.62 66 LYS B C 1
ATOM 2068 O O . LYS B 1 66 ? -0.068 -5.418 -13.586 1 97.62 66 LYS B O 1
ATOM 2073 N N . GLY B 1 67 ? -0.339 -7.645 -13.531 1 97.94 67 GLY B N 1
ATOM 2074 C CA . GLY B 1 67 ? 0.34 -7.809 -14.812 1 97.94 67 GLY B CA 1
ATOM 2075 C C . GLY B 1 67 ? -0.358 -7.094 -15.953 1 97.94 67 GLY B C 1
ATOM 2076 O O . GLY B 1 67 ? 0.285 -6.406 -16.75 1 97.94 67 GLY B O 1
ATOM 2077 N N . ARG B 1 68 ? -1.61 -7.246 -16.062 1 97.75 68 ARG B N 1
ATOM 2078 C CA . ARG B 1 68 ? -2.395 -6.613 -17.125 1 97.75 68 ARG B CA 1
ATOM 2079 C C . ARG B 1 68 ? -2.348 -5.094 -17 1 97.75 68 ARG B C 1
ATOM 2081 O O . ARG B 1 68 ? -2.221 -4.395 -18.016 1 97.75 68 ARG B O 1
ATOM 2088 N N . GLN B 1 69 ? -2.482 -4.609 -15.812 1 98.44 69 GLN B N 1
ATOM 2089 C CA . GLN B 1 69 ? -2.438 -3.168 -15.586 1 98.44 69 GLN B CA 1
ATOM 2090 C C . GLN B 1 69 ? -1.08 -2.59 -15.977 1 98.44 69 GLN B C 1
ATOM 2092 O O . GLN B 1 69 ? -1.007 -1.531 -16.609 1 98.44 69 GLN B O 1
ATOM 2097 N N . LEU B 1 70 ? -0.014 -3.316 -15.609 1 98.62 70 LEU B N 1
ATOM 2098 C CA . LEU B 1 70 ? 1.336 -2.85 -15.906 1 98.62 70 LEU B CA 1
ATOM 2099 C C . LEU B 1 70 ? 1.605 -2.885 -17.406 1 98.62 70 LEU B C 1
ATOM 2101 O O . LEU B 1 70 ? 2.4 -2.094 -17.922 1 98.62 70 LEU B O 1
ATOM 2105 N N . ALA B 1 71 ? 0.946 -3.799 -18.109 1 98.31 71 ALA B N 1
ATOM 2106 C CA . ALA B 1 71 ? 1.063 -3.842 -19.562 1 98.31 71 ALA B CA 1
ATOM 2107 C C . ALA B 1 71 ? 0.425 -2.611 -20.203 1 98.31 71 ALA B C 1
ATOM 2109 O O . ALA B 1 71 ? 0.942 -2.076 -21.188 1 98.31 71 ALA B O 1
ATOM 2110 N N . ALA B 1 72 ? -0.658 -2.143 -19.672 1 98.12 72 ALA B N 1
ATOM 2111 C CA . ALA B 1 72 ? -1.412 -1.017 -20.203 1 98.12 72 ALA B CA 1
ATOM 2112 C C . ALA B 1 72 ? -0.832 0.312 -19.734 1 98.12 72 ALA B C 1
ATOM 2114 O O . ALA B 1 72 ? -0.883 1.312 -20.453 1 98.12 72 ALA B O 1
ATOM 2115 N N . ASN B 1 73 ? -0.368 0.401 -18.531 1 98.44 73 ASN B N 1
ATOM 2116 C CA . ASN B 1 73 ? 0.21 1.546 -17.828 1 98.44 73 ASN B CA 1
ATOM 2117 C C . ASN B 1 73 ? 1.461 1.154 -17.047 1 98.44 73 ASN B C 1
ATOM 2119 O O . ASN B 1 73 ? 1.385 0.852 -15.859 1 98.44 73 ASN B O 1
ATOM 2123 N N . PRO B 1 74 ? 2.615 1.211 -17.719 1 98.62 74 PRO B N 1
ATOM 2124 C CA . PRO B 1 74 ? 3.83 0.648 -17.125 1 98.62 74 PRO B CA 1
ATOM 2125 C C . PRO B 1 74 ? 4.445 1.559 -16.062 1 98.62 74 PRO B C 1
ATOM 2127 O O . PRO B 1 74 ? 5.641 1.854 -16.125 1 98.62 74 PRO B O 1
ATOM 2130 N N . ARG B 1 75 ? 3.658 2.008 -15.148 1 98.62 75 ARG B N 1
ATOM 2131 C CA . ARG B 1 75 ? 4.039 2.799 -13.984 1 98.62 75 ARG B CA 1
ATOM 2132 C C . ARG B 1 75 ? 3.488 2.182 -12.703 1 98.62 75 ARG B C 1
ATOM 2134 O O . ARG B 1 75 ? 2.398 1.608 -12.703 1 98.62 75 ARG B O 1
ATOM 2141 N N . ALA B 1 76 ? 4.254 2.34 -11.664 1 98.88 76 ALA B N 1
ATOM 2142 C CA . ALA B 1 76 ? 3.814 1.821 -10.375 1 98.88 76 ALA B CA 1
ATOM 2143 C C . ALA B 1 76 ? 4.367 2.662 -9.227 1 98.88 76 ALA B C 1
ATOM 2145 O O . ALA B 1 76 ? 5.254 3.498 -9.438 1 98.88 76 ALA B O 1
ATOM 2146 N N . ALA B 1 77 ? 3.799 2.562 -8.156 1 98.94 77 ALA B N 1
ATOM 2147 C CA . ALA B 1 77 ? 4.309 3.045 -6.879 1 98.94 77 ALA B CA 1
ATOM 2148 C C . ALA B 1 77 ? 4.441 1.902 -5.875 1 98.94 77 ALA B C 1
ATOM 2150 O O . ALA B 1 77 ? 3.611 0.99 -5.852 1 98.94 77 ALA B O 1
ATOM 2151 N N . VAL B 1 78 ? 5.445 1.963 -5.035 1 98.94 78 VAL B N 1
ATOM 2152 C CA . VAL B 1 78 ? 5.637 0.934 -4.02 1 98.94 78 VAL B CA 1
ATOM 2153 C C . VAL B 1 78 ? 5.832 1.588 -2.654 1 98.94 78 VAL B C 1
ATOM 2155 O O . VAL B 1 78 ? 6.199 2.764 -2.568 1 98.94 78 VAL B O 1
ATOM 2158 N N . CYS B 1 79 ? 5.582 0.839 -1.631 1 98.94 79 CYS B N 1
ATOM 2159 C CA . CYS B 1 79 ? 5.75 1.321 -0.265 1 98.94 79 CYS B CA 1
ATOM 2160 C C . CYS B 1 79 ? 6.062 0.172 0.685 1 98.94 79 CYS B C 1
ATOM 2162 O O . CYS B 1 79 ? 5.355 -0.836 0.702 1 98.94 79 CYS B O 1
ATOM 2164 N N . LEU B 1 80 ? 7.152 0.226 1.338 1 98.88 80 LEU B N 1
ATOM 2165 C CA . LEU B 1 80 ? 7.438 -0.615 2.496 1 98.88 80 LEU B CA 1
ATOM 2166 C C . LEU B 1 80 ? 7.172 0.138 3.795 1 98.88 80 LEU B C 1
ATOM 2168 O O . LEU B 1 80 ? 7.602 1.283 3.953 1 98.88 80 LEU B O 1
ATOM 2172 N N . HIS B 1 81 ? 6.438 -0.449 4.625 1 98.81 81 HIS B N 1
ATOM 2173 C CA . HIS B 1 81 ? 6.074 0.146 5.906 1 98.81 81 HIS B CA 1
ATOM 2174 C C . HIS B 1 81 ? 6.492 -0.75 7.07 1 98.81 81 HIS B C 1
ATOM 2176 O O . HIS B 1 81 ? 5.922 -1.823 7.27 1 98.81 81 HIS B O 1
ATOM 2182 N N . TRP B 1 82 ? 7.5 -0.339 7.801 1 98.75 82 TRP B N 1
ATOM 2183 C CA . TRP B 1 82 ? 8.023 -1.083 8.945 1 98.75 82 TRP B CA 1
ATOM 2184 C C . TRP B 1 82 ? 7.516 -0.491 10.258 1 98.75 82 TRP B C 1
ATOM 2186 O O . TRP B 1 82 ? 7.988 0.56 10.695 1 98.75 82 TRP B O 1
ATOM 2196 N N . LYS B 1 83 ? 6.625 -1.25 10.93 1 98.06 83 LYS B N 1
ATOM 2197 C CA . LYS B 1 83 ? 5.883 -0.754 12.086 1 98.06 83 LYS B CA 1
ATOM 2198 C C . LYS B 1 83 ? 6.652 -0.991 13.383 1 98.06 83 LYS B C 1
ATOM 2200 O O . LYS B 1 83 ? 6.352 -0.384 14.406 1 98.06 83 LYS B O 1
ATOM 2205 N N . HIS B 1 84 ? 7.672 -1.827 13.344 1 97.12 84 HIS B N 1
ATOM 2206 C CA . HIS B 1 84 ? 8.438 -2.16 14.539 1 97.12 84 HIS B CA 1
ATOM 2207 C C . HIS B 1 84 ? 9.703 -1.316 14.633 1 97.12 84 HIS B C 1
ATOM 2209 O O . HIS B 1 84 ? 10.398 -1.345 15.656 1 97.12 84 HIS B O 1
ATOM 2215 N N . LEU B 1 85 ? 9.977 -0.635 13.562 1 97 85 LEU B N 1
ATOM 2216 C CA . LEU B 1 85 ? 11.195 0.161 13.516 1 97 85 LEU B CA 1
ATOM 2217 C C . LEU B 1 85 ? 10.938 1.582 14.008 1 97 85 LEU B C 1
ATOM 2219 O O . LEU B 1 85 ? 10.156 2.32 13.406 1 97 85 LEU B O 1
ATOM 2223 N N . ASP B 1 86 ? 11.539 1.951 15.164 1 96.31 86 ASP B N 1
ATOM 2224 C CA . ASP B 1 86 ? 11.383 3.287 15.734 1 96.31 86 ASP B CA 1
ATOM 2225 C C . ASP B 1 86 ? 9.914 3.633 15.945 1 96.31 86 ASP B C 1
ATOM 2227 O O . ASP B 1 86 ? 9.18 2.873 16.578 1 96.31 86 ASP B O 1
ATOM 2231 N N . LEU B 1 87 ? 9.422 4.828 15.555 1 96.25 87 LEU B N 1
ATOM 2232 C CA . LEU B 1 87 ? 8.016 5.195 15.508 1 96.25 87 LEU B CA 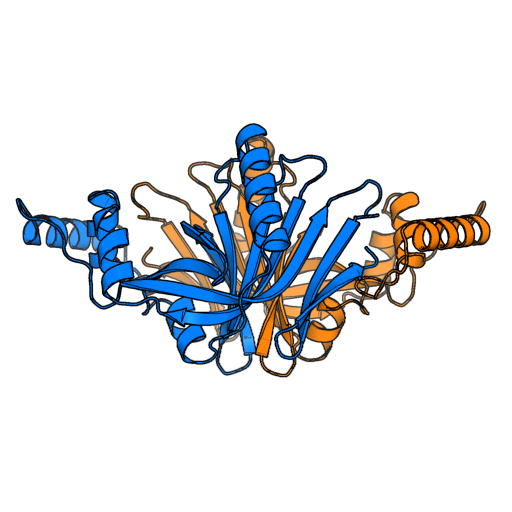1
ATOM 2233 C C . LEU B 1 87 ? 7.445 5 14.102 1 96.25 87 LEU B C 1
ATOM 2235 O O . LEU B 1 87 ? 6.82 5.906 13.547 1 96.25 87 LEU B O 1
ATOM 2239 N N . GLN B 1 88 ? 7.883 3.912 13.508 1 97.38 88 GLN B N 1
ATOM 2240 C CA . GLN B 1 88 ? 7.527 3.486 12.156 1 97.38 88 GLN B CA 1
ATOM 2241 C C . GLN B 1 88 ? 8.414 4.16 11.117 1 97.38 88 GLN B C 1
ATOM 2243 O O . GLN B 1 88 ? 8.789 5.324 11.266 1 97.38 88 GLN B O 1
ATOM 2248 N N . VAL B 1 89 ? 8.688 3.438 10.109 1 98.69 89 VAL B N 1
ATOM 2249 C CA . VAL B 1 89 ? 9.445 3.926 8.961 1 98.69 89 VAL B CA 1
ATOM 2250 C C . VAL B 1 89 ? 8.781 3.455 7.672 1 98.69 89 VAL B C 1
ATOM 2252 O O . VAL B 1 89 ? 8.328 2.314 7.578 1 98.69 89 VAL B O 1
ATOM 2255 N N . GLN B 1 90 ? 8.695 4.34 6.723 1 98.69 90 GLN B N 1
ATOM 2256 C CA . GLN B 1 90 ? 8.219 3.996 5.387 1 98.69 90 GLN B CA 1
ATOM 2257 C C . GLN B 1 90 ? 9.25 4.355 4.324 1 98.69 90 GLN B C 1
ATOM 2259 O O . GLN B 1 90 ? 9.945 5.363 4.445 1 98.69 90 GLN B O 1
ATOM 2264 N N . VAL B 1 91 ? 9.336 3.535 3.359 1 98.94 91 VAL B N 1
ATOM 2265 C CA . VAL B 1 91 ? 10.031 3.869 2.121 1 98.94 91 VAL B CA 1
ATOM 2266 C C . VAL B 1 91 ? 9.062 3.77 0.943 1 98.94 91 VAL B C 1
ATOM 2268 O O . VAL B 1 91 ? 8.414 2.742 0.752 1 98.94 91 VAL B O 1
ATOM 2271 N N . ARG B 1 92 ? 8.977 4.809 0.172 1 98.88 92 ARG B N 1
ATOM 2272 C CA . ARG B 1 92 ? 8.102 4.871 -0.994 1 98.88 92 ARG B CA 1
ATOM 2273 C C . ARG B 1 92 ? 8.898 5.133 -2.266 1 98.88 92 ARG B C 1
ATOM 2275 O O . ARG B 1 92 ? 9.891 5.863 -2.242 1 98.88 92 ARG B O 1
ATOM 2282 N N . ALA B 1 93 ? 8.461 4.609 -3.32 1 98.81 93 ALA B N 1
ATOM 2283 C CA . ALA B 1 93 ? 9.094 4.855 -4.609 1 98.81 93 ALA B CA 1
ATOM 2284 C C . ALA B 1 93 ? 8.07 4.832 -5.742 1 98.81 93 ALA B C 1
ATOM 2286 O O . ALA B 1 93 ? 7.062 4.125 -5.656 1 98.81 93 ALA B O 1
ATOM 2287 N N . GLU B 1 94 ? 8.289 5.605 -6.711 1 98.62 94 GLU B N 1
ATOM 2288 C CA . GLU B 1 94 ? 7.461 5.688 -7.91 1 98.62 94 GLU B CA 1
ATOM 2289 C C . GLU B 1 94 ? 8.32 5.703 -9.172 1 98.62 94 GLU B C 1
ATOM 2291 O O . GLU B 1 94 ? 9.414 6.27 -9.18 1 98.62 94 GLU B O 1
ATOM 2296 N N . GLY B 1 95 ? 7.777 5.047 -10.203 1 97.88 95 GLY B N 1
ATOM 2297 C CA . GLY B 1 95 ? 8.516 5.102 -11.461 1 97.88 95 GLY B CA 1
ATOM 2298 C C . GLY B 1 95 ? 7.965 4.164 -12.516 1 97.88 95 GLY B C 1
ATOM 2299 O O . GLY B 1 95 ? 6.852 3.658 -12.383 1 97.88 95 GLY B O 1
ATOM 2300 N N . ARG B 1 96 ? 8.711 4 -13.586 1 97.81 96 ARG B N 1
ATOM 2301 C CA . ARG B 1 96 ? 8.359 3.1 -14.68 1 97.81 96 ARG B CA 1
ATOM 2302 C C . ARG B 1 96 ? 8.68 1.652 -14.312 1 97.81 96 ARG B C 1
ATOM 2304 O O . ARG B 1 96 ? 9.609 1.391 -13.547 1 97.81 96 ARG B O 1
ATOM 2311 N N . VAL B 1 97 ? 7.941 0.781 -14.898 1 98.5 97 VAL B N 1
ATOM 2312 C CA . VAL B 1 97 ? 8.117 -0.644 -14.633 1 98.5 97 VAL B CA 1
ATOM 2313 C C . VAL B 1 97 ? 8.43 -1.375 -15.938 1 98.5 97 VAL B C 1
ATOM 2315 O O . VAL B 1 97 ? 7.84 -1.078 -16.984 1 98.5 97 VAL B O 1
ATOM 2318 N N . GLU B 1 98 ? 9.352 -2.299 -15.891 1 98.06 98 GLU B N 1
ATOM 2319 C CA . GLU B 1 98 ? 9.672 -3.174 -17.016 1 98.06 98 GLU B CA 1
ATOM 2320 C C . GLU B 1 98 ? 9.82 -4.625 -16.562 1 98.06 98 GLU B C 1
ATOM 2322 O O . GLU B 1 98 ? 10.133 -4.891 -15.398 1 98.06 98 GLU B O 1
ATOM 2327 N N . ARG B 1 99 ? 9.617 -5.539 -17.453 1 98.19 99 ARG B N 1
ATOM 2328 C CA . ARG B 1 99 ? 9.828 -6.945 -17.141 1 98.19 99 ARG B CA 1
ATOM 2329 C C . ARG B 1 99 ? 11.312 -7.273 -17.078 1 98.19 99 ARG B C 1
ATOM 2331 O O . ARG B 1 99 ? 12.109 -6.758 -17.875 1 98.19 99 ARG B O 1
ATOM 2338 N N . VAL B 1 100 ? 11.641 -8.094 -16.141 1 98.19 100 VAL B N 1
ATOM 2339 C CA . VAL B 1 100 ? 13.023 -8.562 -16.109 1 98.19 100 VAL B CA 1
ATOM 2340 C C . VAL B 1 100 ? 13.273 -9.516 -17.281 1 98.19 100 VAL B C 1
ATOM 2342 O O . VAL B 1 100 ? 12.328 -9.984 -17.906 1 98.19 100 VAL B O 1
ATOM 2345 N N . GLY B 1 101 ? 14.516 -9.789 -17.609 1 97.44 101 GLY B N 1
ATOM 2346 C CA . GLY B 1 101 ? 14.859 -10.719 -18.672 1 97.44 101 GLY B CA 1
ATOM 2347 C C . GLY B 1 101 ? 14.531 -12.156 -18.344 1 97.44 101 GLY B C 1
ATOM 2348 O O . GLY B 1 101 ? 14.422 -12.523 -17.172 1 97.44 101 GLY B O 1
ATOM 2349 N N . PRO B 1 102 ? 14.336 -12.977 -19.375 1 97.69 102 PRO B N 1
ATOM 2350 C CA . PRO B 1 102 ? 13.961 -14.375 -19.141 1 97.69 102 PRO B CA 1
ATOM 2351 C C . PRO B 1 102 ? 14.977 -15.133 -18.297 1 97.69 102 PRO B C 1
ATOM 2353 O O . PRO B 1 102 ? 14.602 -15.977 -17.469 1 97.69 102 PRO B O 1
ATOM 2356 N N . GLU B 1 103 ? 16.203 -14.852 -18.438 1 98.12 103 GLU B N 1
ATOM 2357 C CA . GLU B 1 103 ? 17.234 -15.547 -17.672 1 98.12 103 GLU B CA 1
ATOM 2358 C C . GLU B 1 103 ? 17.141 -15.211 -16.188 1 98.12 103 GLU B C 1
ATOM 2360 O O . GLU B 1 103 ? 17.281 -16.094 -15.328 1 98.12 103 GLU B O 1
ATOM 2365 N N . GLU B 1 104 ? 16.969 -13.945 -15.945 1 97.88 104 GLU B N 1
ATOM 2366 C CA . GLU B 1 104 ? 16.781 -13.516 -14.562 1 97.88 104 GLU B CA 1
ATOM 2367 C C . GLU B 1 104 ? 15.547 -14.148 -13.938 1 97.88 104 GLU B C 1
ATOM 2369 O O . GLU B 1 104 ? 15.594 -14.617 -12.797 1 97.88 104 GLU B O 1
ATOM 2374 N N . ALA B 1 105 ? 14.492 -14.219 -14.625 1 98.5 105 ALA B N 1
ATOM 2375 C CA . ALA B 1 105 ? 13.258 -14.828 -14.148 1 98.5 105 ALA B CA 1
ATOM 2376 C C . ALA B 1 105 ? 13.438 -16.328 -13.914 1 98.5 105 ALA B C 1
ATOM 2378 O O . ALA B 1 105 ? 12.961 -16.859 -12.914 1 98.5 105 ALA B O 1
ATOM 2379 N N . ASP B 1 106 ? 14.133 -16.984 -14.859 1 98.62 106 ASP B N 1
ATOM 2380 C CA . ASP B 1 106 ? 14.398 -18.422 -14.727 1 98.62 106 ASP B CA 1
ATOM 2381 C C . ASP B 1 106 ? 15.203 -18.719 -13.469 1 98.62 106 ASP B C 1
ATOM 2383 O O . ASP B 1 106 ? 14.883 -19.641 -12.727 1 98.62 106 ASP B O 1
ATOM 2387 N N . ALA B 1 107 ? 16.203 -17.938 -13.281 1 98.19 107 ALA B N 1
ATOM 2388 C CA . ALA B 1 107 ? 17.094 -18.141 -12.141 1 98.19 107 ALA B CA 1
ATOM 2389 C C . ALA B 1 107 ? 16.328 -18 -10.82 1 98.19 107 ALA B C 1
ATOM 2391 O O . ALA B 1 107 ? 16.469 -18.828 -9.922 1 98.19 107 ALA B O 1
ATOM 2392 N N . TYR B 1 108 ? 15.602 -16.984 -10.734 1 98.31 108 TYR B N 1
ATOM 2393 C CA . TYR B 1 108 ? 14.859 -16.797 -9.492 1 98.31 108 TYR B CA 1
ATOM 2394 C C . TYR B 1 108 ? 13.82 -17.891 -9.312 1 98.31 108 TYR B C 1
ATOM 2396 O O . TYR B 1 108 ? 13.648 -18.422 -8.203 1 98.31 108 TYR B O 1
ATOM 2404 N N . PHE B 1 109 ? 13.094 -18.25 -10.383 1 98.56 109 PHE B N 1
ATOM 2405 C CA . PHE B 1 109 ? 12.07 -19.297 -10.305 1 98.56 109 PHE B CA 1
ATOM 2406 C C . PHE B 1 109 ? 12.656 -20.594 -9.758 1 98.56 109 PHE B C 1
ATOM 2408 O O . PHE B 1 109 ? 12.047 -21.234 -8.898 1 98.56 109 PHE B O 1
ATOM 2415 N N . ALA B 1 110 ? 13.773 -20.922 -10.211 1 98 110 ALA B N 1
ATOM 2416 C CA . ALA B 1 110 ? 14.43 -22.156 -9.836 1 98 110 ALA B CA 1
ATOM 2417 C C . ALA B 1 110 ? 14.797 -22.172 -8.352 1 98 110 ALA B C 1
ATOM 2419 O O . ALA B 1 110 ? 14.953 -23.234 -7.754 1 98 110 ALA B O 1
ATOM 2420 N N . SER B 1 111 ? 14.969 -20.984 -7.801 1 97.38 111 SER B N 1
ATOM 2421 C CA . SER B 1 111 ? 15.375 -20.891 -6.402 1 97.38 111 SER B CA 1
ATOM 2422 C C . SER B 1 111 ? 14.172 -21.047 -5.469 1 97.38 111 SER B C 1
ATOM 2424 O O . SER B 1 111 ? 14.344 -21.234 -4.262 1 97.38 111 SER B O 1
ATOM 2426 N N . ARG B 1 112 ? 12.969 -21.016 -5.938 1 97.12 112 ARG B N 1
ATOM 2427 C CA . ARG B 1 112 ? 11.75 -21.062 -5.133 1 97.12 112 ARG B CA 1
ATOM 2428 C C . ARG B 1 112 ? 11.484 -22.469 -4.621 1 97.12 112 ARG B C 1
ATOM 2430 O O . ARG B 1 112 ? 11.891 -23.453 -5.254 1 97.12 112 ARG B O 1
ATOM 2437 N N . PRO B 1 113 ? 10.805 -22.594 -3.486 1 96.19 113 PRO B N 1
ATOM 2438 C CA . PRO B 1 113 ? 10.391 -23.938 -3.043 1 96.19 113 PRO B CA 1
ATOM 2439 C C . PRO B 1 113 ? 9.531 -24.656 -4.082 1 96.19 113 PRO B C 1
ATOM 2441 O O . PRO B 1 113 ? 8.727 -24.031 -4.77 1 96.19 113 PRO B O 1
ATOM 2444 N N . ARG B 1 114 ? 9.703 -25.938 -4.168 1 97.12 114 ARG B N 1
ATOM 2445 C CA . ARG B 1 114 ? 9.016 -26.734 -5.18 1 97.12 114 ARG B CA 1
ATOM 2446 C C . ARG B 1 114 ? 7.504 -26.516 -5.125 1 97.12 114 ARG B C 1
ATOM 2448 O O . ARG B 1 114 ? 6.852 -26.406 -6.164 1 97.12 114 ARG B O 1
ATOM 2455 N N . GLY B 1 115 ? 6.902 -26.484 -3.896 1 96.19 115 GLY B N 1
ATOM 2456 C CA . GLY B 1 115 ? 5.477 -26.203 -3.768 1 96.19 115 GLY B CA 1
ATOM 2457 C C . GLY B 1 115 ? 5.055 -24.922 -4.434 1 96.19 115 GLY B C 1
ATOM 2458 O O . GLY B 1 115 ? 3.99 -24.844 -5.051 1 96.19 115 GLY B O 1
ATOM 2459 N N . SER B 1 116 ? 5.871 -23.891 -4.281 1 96.44 116 SER B N 1
ATOM 2460 C CA . SER B 1 116 ? 5.59 -22.594 -4.898 1 96.44 116 SER B CA 1
ATOM 2461 C C . SER B 1 116 ? 5.723 -22.672 -6.418 1 96.44 116 SER B C 1
ATOM 2463 O O . SER B 1 116 ? 4.969 -22.016 -7.141 1 96.44 116 SER B O 1
ATOM 2465 N N . GLN B 1 117 ? 6.711 -23.438 -6.879 1 98.19 117 GLN B N 1
ATOM 2466 C CA . GLN B 1 117 ? 6.852 -23.656 -8.312 1 98.19 117 GLN B CA 1
ATOM 2467 C C . GLN B 1 117 ? 5.605 -24.312 -8.898 1 98.19 117 GLN B C 1
ATOM 2469 O O . GLN B 1 117 ? 5.078 -23.859 -9.914 1 98.19 117 GLN B O 1
ATOM 2474 N N . ILE B 1 118 ? 5.137 -25.312 -8.242 1 98.19 118 ILE B N 1
ATOM 2475 C CA . ILE B 1 118 ? 3.947 -26.047 -8.672 1 98.19 118 ILE B CA 1
ATOM 2476 C C . ILE B 1 118 ? 2.734 -25.125 -8.648 1 98.19 118 ILE B C 1
ATOM 2478 O O . ILE B 1 118 ? 1.929 -25.109 -9.578 1 98.19 118 ILE B O 1
ATOM 2482 N N . GLY B 1 119 ? 2.658 -24.344 -7.594 1 97.31 119 GLY B N 1
ATOM 2483 C CA . GLY B 1 119 ? 1.566 -23.391 -7.484 1 97.31 119 GLY B CA 1
ATOM 2484 C C . GLY B 1 119 ? 1.531 -22.391 -8.625 1 97.31 119 GLY B C 1
ATOM 2485 O O . GLY B 1 119 ? 0.456 -21.984 -9.078 1 97.31 119 GLY B O 1
ATOM 2486 N N . ALA B 1 120 ? 2.697 -21.953 -9.086 1 97.44 120 ALA B N 1
ATOM 2487 C CA . ALA B 1 120 ? 2.787 -20.984 -10.172 1 97.44 120 ALA B CA 1
ATOM 2488 C C . ALA B 1 120 ? 2.199 -21.547 -11.461 1 97.44 120 ALA B C 1
ATOM 2490 O O . ALA B 1 120 ? 1.688 -20.797 -12.297 1 97.44 120 ALA B O 1
ATOM 2491 N N . TRP B 1 121 ? 2.289 -22.797 -11.664 1 98.06 121 TRP B N 1
ATOM 2492 C CA . TRP B 1 121 ? 1.676 -23.469 -12.797 1 98.06 121 TRP B CA 1
ATOM 2493 C C . TRP B 1 121 ? 0.183 -23.688 -12.57 1 98.06 121 TRP B C 1
ATOM 2495 O O . TRP B 1 121 ? -0.63 -23.453 -13.469 1 98.06 121 TRP B O 1
ATOM 2505 N N . ALA B 1 122 ? -0.198 -24.047 -11.383 1 97.88 122 ALA B N 1
ATOM 2506 C CA . ALA B 1 122 ? -1.544 -24.531 -11.07 1 97.88 122 ALA B CA 1
ATOM 2507 C C . ALA B 1 122 ? -2.52 -23.359 -10.945 1 97.88 122 ALA B C 1
ATOM 2509 O O . ALA B 1 122 ? -3.705 -23.5 -11.266 1 97.88 122 ALA B O 1
ATOM 2510 N N . SER B 1 123 ? -2.027 -22.266 -10.523 1 97.25 123 SER B N 1
ATOM 2511 C CA . SER B 1 123 ? -2.893 -21.125 -10.219 1 97.25 123 SER B CA 1
ATOM 2512 C C . SER B 1 123 ? -3.113 -20.25 -11.445 1 97.25 123 SER B C 1
ATOM 2514 O O . SER B 1 123 ? -2.156 -19.859 -12.125 1 97.25 123 SER B O 1
ATOM 2516 N N . LEU B 1 124 ? -4.34 -19.969 -11.781 1 96.44 124 LEU B N 1
ATOM 2517 C CA . LEU B 1 124 ? -4.719 -18.922 -12.727 1 96.44 124 LEU B CA 1
ATOM 2518 C C . LEU B 1 124 ? -4.949 -17.594 -12 1 96.44 124 LEU B C 1
ATOM 2520 O O . LEU B 1 124 ? -6.078 -17.109 -11.938 1 96.44 124 LEU B O 1
ATOM 2524 N N . GLN B 1 125 ? -3.871 -17.062 -11.57 1 95.44 125 GLN B N 1
ATOM 2525 C CA . GLN B 1 125 ? -3.873 -16.016 -10.562 1 95.44 125 GLN B CA 1
ATOM 2526 C C . GLN B 1 125 ? -4.898 -14.93 -10.898 1 95.44 125 GLN B C 1
ATOM 2528 O O . GLN B 1 125 ? -4.91 -14.406 -12.016 1 95.44 125 GLN B O 1
ATOM 2533 N N . SER B 1 126 ? -5.816 -14.641 -9.938 1 95.5 126 SER B N 1
ATOM 2534 C CA . SER B 1 126 ? -6.801 -13.562 -9.906 1 95.5 126 SER B CA 1
ATOM 2535 C C . SER B 1 126 ? -8.016 -13.906 -10.758 1 95.5 126 SER B C 1
ATOM 2537 O O . SER B 1 126 ? -8.953 -13.109 -10.859 1 95.5 126 SER B O 1
ATOM 2539 N N . GLN B 1 127 ? -7.996 -15.055 -11.438 1 96.44 127 GLN B N 1
ATOM 2540 C CA . GLN B 1 127 ? -9.188 -15.523 -12.141 1 96.44 127 GLN B CA 1
ATOM 2541 C C . GLN B 1 127 ? -10.164 -16.188 -11.172 1 96.44 127 GLN B C 1
ATOM 2543 O O . GLN B 1 127 ? -9.789 -16.578 -10.07 1 96.44 127 GLN B O 1
ATOM 2548 N N . PRO B 1 128 ? -11.414 -16.266 -11.641 1 97.5 128 PRO B N 1
A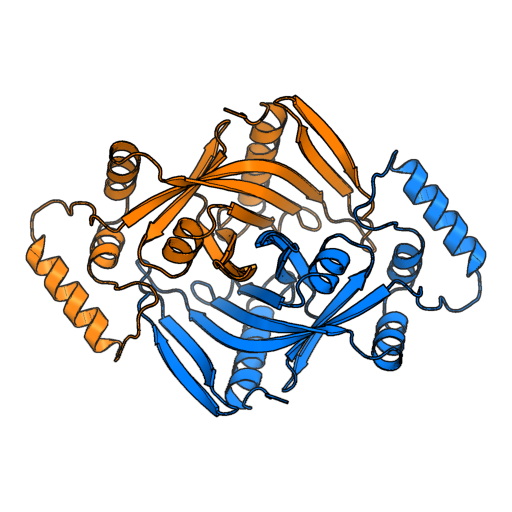TOM 2549 C CA . PRO B 1 128 ? -12.406 -16.922 -10.781 1 97.5 128 PRO B CA 1
ATOM 2550 C C . PRO B 1 128 ? -12.062 -18.375 -10.477 1 97.5 128 PRO B C 1
ATOM 2552 O O . PRO B 1 128 ? -11.57 -19.094 -11.344 1 97.5 128 PRO B O 1
ATOM 2555 N N . LEU B 1 129 ? -12.227 -18.766 -9.266 1 98.12 129 LEU B N 1
ATOM 2556 C CA . LEU B 1 129 ? -12.031 -20.125 -8.758 1 98.12 129 LEU B CA 1
ATOM 2557 C C . LEU B 1 129 ? -13.352 -20.703 -8.25 1 98.12 129 LEU B C 1
ATOM 2559 O O . LEU B 1 129 ? -13.969 -20.141 -7.34 1 98.12 129 LEU B O 1
ATOM 2563 N N . ALA B 1 130 ? -13.734 -21.766 -8.82 1 96.5 130 ALA B N 1
ATOM 2564 C CA . ALA B 1 130 ? -15.039 -22.328 -8.484 1 96.5 130 ALA B CA 1
ATOM 2565 C C . ALA B 1 130 ? -15.047 -22.891 -7.062 1 96.5 130 ALA B C 1
ATOM 2567 O O . ALA B 1 130 ? -16.047 -22.75 -6.344 1 96.5 130 ALA B O 1
ATOM 2568 N N . SER B 1 131 ? -13.953 -23.562 -6.773 1 95.38 131 SER B N 1
ATOM 2569 C CA . SER B 1 131 ? -13.844 -24.172 -5.445 1 95.38 131 SER B CA 1
ATOM 2570 C C . SER B 1 131 ? -12.391 -24.5 -5.109 1 95.38 131 SER B C 1
ATOM 2572 O O . SER B 1 131 ? -11.547 -24.578 -6 1 95.38 131 SER B O 1
ATOM 2574 N N . ARG B 1 132 ? -12.156 -24.688 -3.867 1 95.25 132 ARG B N 1
ATOM 2575 C CA . ARG B 1 132 ? -10.836 -25.109 -3.422 1 95.25 132 ARG B CA 1
ATOM 2576 C C . ARG B 1 132 ? -10.445 -26.438 -4.066 1 95.25 132 ARG B C 1
ATOM 2578 O O . ARG B 1 132 ? -9.273 -26.656 -4.375 1 95.25 132 ARG B O 1
ATOM 2585 N N . ASP B 1 133 ? -11.414 -27.25 -4.281 1 96.5 133 ASP B N 1
ATOM 2586 C CA . ASP B 1 133 ? -11.188 -28.547 -4.895 1 96.5 133 ASP B CA 1
ATOM 2587 C C . ASP B 1 133 ? -10.594 -28.406 -6.297 1 96.5 133 ASP B C 1
ATOM 2589 O O . ASP B 1 133 ? -9.758 -29.203 -6.707 1 96.5 133 ASP B O 1
ATOM 2593 N N . GLU B 1 134 ? -11.07 -27.453 -6.977 1 97.69 134 GLU B N 1
ATOM 2594 C CA . GLU B 1 134 ? -10.523 -27.203 -8.305 1 97.69 134 GLU B CA 1
ATOM 2595 C C . GLU B 1 134 ? -9.031 -26.891 -8.242 1 97.69 134 GLU B C 1
ATOM 2597 O O . GLU B 1 134 ? -8.25 -27.422 -9.039 1 97.69 134 GLU B O 1
ATOM 2602 N N . LEU B 1 135 ? -8.641 -26.062 -7.297 1 97.44 135 LEU B N 1
ATOM 2603 C CA . LEU B 1 135 ? -7.234 -25.719 -7.125 1 97.44 135 LEU B CA 1
ATOM 2604 C C . LEU B 1 135 ? -6.406 -26.953 -6.777 1 97.44 135 LEU B C 1
ATOM 2606 O O . LEU B 1 135 ? -5.328 -27.156 -7.34 1 97.44 135 LEU B O 1
ATOM 2610 N N . GLU B 1 136 ? -6.93 -27.766 -5.914 1 97.06 136 GLU B N 1
ATOM 2611 C CA . GLU B 1 136 ? -6.23 -28.969 -5.488 1 97.06 136 GLU B CA 1
ATOM 2612 C C . GLU B 1 136 ? -6.035 -29.938 -6.652 1 97.06 136 GLU B C 1
ATOM 2614 O O . GLU B 1 136 ? -4.984 -30.578 -6.77 1 97.06 136 GLU B O 1
ATOM 2619 N N . ARG B 1 137 ? -7.047 -30.062 -7.41 1 98 137 ARG B N 1
ATOM 2620 C CA . ARG B 1 137 ? -6.953 -30.938 -8.586 1 98 137 ARG B CA 1
ATOM 2621 C C . ARG B 1 137 ? -5.879 -30.438 -9.547 1 98 137 ARG B C 1
ATOM 2623 O O . ARG B 1 137 ? -5.09 -31.219 -10.062 1 98 137 ARG B O 1
ATOM 2630 N N . ARG B 1 138 ? -5.871 -29.172 -9.773 1 98.06 138 ARG B N 1
ATOM 2631 C CA . ARG B 1 138 ? -4.863 -28.594 -10.664 1 98.06 138 ARG B CA 1
ATOM 2632 C C . ARG B 1 138 ? -3.461 -28.812 -10.102 1 98.06 138 ARG B C 1
ATOM 2634 O O . ARG B 1 138 ? -2.531 -29.125 -10.852 1 98.06 138 ARG B O 1
ATOM 2641 N N . ILE B 1 139 ? -3.266 -28.641 -8.852 1 97.94 139 ILE B N 1
ATOM 2642 C CA . ILE B 1 139 ? -1.982 -28.859 -8.188 1 97.94 139 ILE B CA 1
ATOM 2643 C C . ILE B 1 139 ? -1.531 -30.312 -8.398 1 97.94 139 ILE B C 1
ATOM 2645 O O . ILE B 1 139 ? -0.386 -30.562 -8.781 1 97.94 139 ILE B O 1
ATOM 2649 N N . ALA B 1 140 ? -2.459 -31.203 -8.156 1 98.12 140 ALA B N 1
ATOM 2650 C CA . ALA B 1 140 ? -2.15 -32.625 -8.328 1 98.12 140 ALA B CA 1
ATOM 2651 C C . ALA B 1 140 ? -1.724 -32.906 -9.766 1 98.12 140 ALA B C 1
ATOM 2653 O O . ALA B 1 140 ? -0.804 -33.719 -9.992 1 98.12 140 ALA B O 1
ATOM 2654 N N . GLU B 1 141 ? -2.428 -32.344 -10.664 1 98.5 141 GLU B N 1
ATOM 2655 C CA . GLU B 1 141 ? -2.1 -32.531 -12.078 1 98.5 141 GLU B CA 1
ATOM 2656 C C . GLU B 1 141 ? -0.691 -32.031 -12.383 1 98.5 141 GLU B C 1
ATOM 2658 O O . GLU B 1 141 ? 0.068 -32.688 -13.094 1 98.5 141 GLU B O 1
ATOM 2663 N N . VAL B 1 142 ? -0.329 -30.859 -11.93 1 98.31 142 VAL B N 1
ATOM 2664 C CA . VAL B 1 142 ? 0.985 -30.281 -12.172 1 98.31 142 VAL B CA 1
ATOM 2665 C C . VAL B 1 142 ? 2.061 -31.125 -11.484 1 98.31 142 VAL B C 1
ATOM 2667 O O . VAL B 1 142 ? 3.135 -31.344 -12.047 1 98.31 142 VAL B O 1
ATOM 2670 N N . GLU B 1 143 ? 1.764 -31.578 -10.297 1 97.94 143 GLU B N 1
ATOM 2671 C CA . GLU B 1 143 ? 2.699 -32.438 -9.586 1 97.94 143 GLU B CA 1
ATOM 2672 C C . GLU B 1 143 ? 3.008 -33.719 -10.391 1 97.94 143 GLU B C 1
ATOM 2674 O O . GLU B 1 143 ? 4.164 -34.125 -10.492 1 97.94 143 GLU B O 1
ATOM 2679 N N . SER B 1 144 ? 1.95 -34.281 -10.891 1 98.31 144 SER B N 1
ATOM 2680 C CA . SER B 1 144 ? 2.117 -35.469 -11.711 1 98.31 144 SER B CA 1
ATOM 2681 C C . SER B 1 144 ? 2.945 -35.188 -12.953 1 98.31 144 SER B C 1
ATOM 2683 O O . SER B 1 144 ? 3.812 -35.969 -13.328 1 98.31 144 SER B O 1
ATOM 2685 N N . ARG B 1 145 ? 2.682 -34.031 -13.594 1 98.19 145 ARG B N 1
ATOM 2686 C CA . ARG B 1 145 ? 3.379 -33.625 -14.812 1 98.19 145 ARG B CA 1
ATOM 2687 C C . ARG B 1 145 ? 4.879 -33.531 -14.57 1 98.19 145 ARG B C 1
ATOM 2689 O O . ARG B 1 145 ? 5.684 -33.844 -15.445 1 98.19 145 ARG B O 1
ATOM 2696 N N . PHE B 1 146 ? 5.285 -33.062 -13.398 1 98.12 146 PHE B N 1
ATOM 2697 C CA . PHE B 1 146 ? 6.688 -32.75 -13.141 1 98.12 146 PHE B CA 1
ATOM 2698 C C . PHE B 1 146 ? 7.297 -33.781 -12.188 1 98.12 146 PHE B C 1
ATOM 2700 O O . PHE B 1 146 ? 8.336 -33.531 -11.578 1 98.12 146 PHE B O 1
ATOM 2707 N N . GLU B 1 147 ? 6.625 -34.875 -12 1 97.25 147 GLU B N 1
ATOM 2708 C CA . GLU B 1 147 ? 7.129 -35.938 -11.109 1 97.25 147 GLU B CA 1
ATOM 2709 C C . GLU B 1 147 ? 8.539 -36.344 -11.5 1 97.25 147 GLU B C 1
ATOM 2711 O O . GLU B 1 147 ? 8.797 -36.688 -12.664 1 97.25 147 GLU B O 1
ATOM 2716 N N . GLY B 1 148 ? 9.414 -36.219 -10.609 1 96.69 148 GLY B N 1
ATOM 2717 C CA . GLY B 1 148 ? 10.773 -36.688 -10.805 1 96.69 148 GLY B CA 1
ATOM 2718 C C . GLY B 1 148 ? 11.625 -35.75 -11.648 1 96.69 148 GLY B C 1
ATOM 2719 O O . GLY B 1 148 ? 12.734 -36.125 -12.055 1 96.69 148 GLY B O 1
ATOM 2720 N N . THR B 1 149 ? 11.094 -34.625 -12.016 1 97.5 149 THR B N 1
ATOM 2721 C CA . THR B 1 149 ? 11.836 -33.688 -12.844 1 97.5 149 THR B CA 1
ATOM 2722 C C . THR B 1 149 ? 11.805 -32.281 -12.227 1 97.5 149 THR B C 1
ATOM 2724 O O . THR B 1 149 ? 11.023 -32.031 -11.305 1 97.5 149 THR B O 1
ATOM 2727 N N . ASP B 1 150 ? 12.695 -31.5 -12.617 1 97.75 150 ASP B N 1
ATOM 2728 C CA . ASP B 1 150 ? 12.664 -30.094 -12.227 1 97.75 150 ASP B CA 1
ATOM 2729 C C . ASP B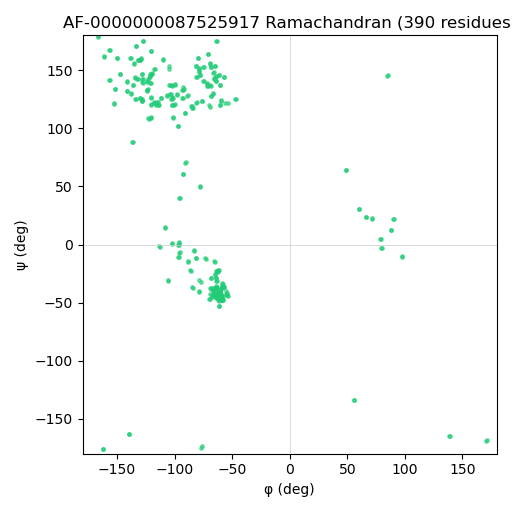 1 150 ? 11.43 -29.391 -12.805 1 97.75 150 ASP B C 1
ATOM 2731 O O . ASP B 1 150 ? 10.992 -29.719 -13.914 1 97.75 150 ASP B O 1
ATOM 2735 N N . VAL B 1 151 ? 10.883 -28.5 -12.094 1 98.5 151 VAL B N 1
ATOM 2736 C CA . VAL B 1 151 ? 9.758 -27.703 -12.562 1 98.5 151 VAL B CA 1
ATOM 2737 C C . VAL B 1 151 ? 10.258 -26.5 -13.359 1 98.5 151 VAL B C 1
ATOM 2739 O O . VAL B 1 151 ? 10.969 -25.641 -12.82 1 98.5 151 VAL B O 1
ATOM 2742 N N . THR B 1 152 ? 9.914 -26.375 -14.602 1 98.19 152 THR B N 1
ATOM 2743 C CA . THR B 1 152 ? 10.312 -25.25 -15.422 1 98.19 152 THR B CA 1
ATOM 2744 C C . THR B 1 152 ? 9.406 -24.047 -15.172 1 98.19 152 THR B C 1
ATOM 2746 O O . THR B 1 152 ? 8.258 -24.203 -14.758 1 98.19 152 THR B O 1
ATOM 2749 N N . ARG B 1 153 ? 9.898 -22.906 -15.391 1 98.56 153 ARG B N 1
ATOM 2750 C CA . ARG B 1 153 ? 9.117 -21.688 -15.203 1 98.56 153 ARG B CA 1
ATOM 2751 C C . ARG B 1 153 ? 7.98 -21.609 -16.219 1 98.56 153 ARG B C 1
ATOM 2753 O O . ARG B 1 153 ? 8.195 -21.766 -17.422 1 98.56 153 ARG B O 1
ATOM 2760 N N . PRO B 1 154 ? 6.781 -21.344 -15.734 1 98.38 154 PRO B N 1
ATOM 2761 C CA . PRO B 1 154 ? 5.715 -21.109 -16.703 1 98.38 154 PRO B CA 1
ATOM 2762 C C . PRO B 1 154 ? 5.938 -19.828 -17.516 1 98.38 154 PRO B C 1
ATOM 2764 O O . PRO B 1 154 ? 6.469 -18.844 -17 1 98.38 154 PRO B O 1
ATOM 2767 N N . PRO B 1 155 ? 5.504 -19.781 -18.781 1 97.62 155 PRO B N 1
ATOM 2768 C CA . PRO B 1 155 ? 5.715 -18.609 -19.625 1 97.62 155 PRO B CA 1
ATOM 2769 C C . PRO B 1 155 ? 5.035 -17.344 -19.078 1 97.62 155 PRO B C 1
ATOM 2771 O O . PRO B 1 155 ? 5.453 -16.234 -19.375 1 97.62 155 PRO B O 1
ATOM 2774 N N . HIS B 1 156 ? 4.051 -17.5 -18.25 1 97.94 156 HIS B N 1
ATOM 2775 C CA . HIS B 1 156 ? 3.268 -16.375 -17.75 1 97.94 156 HIS B CA 1
ATOM 2776 C C . HIS B 1 156 ? 3.777 -15.906 -16.391 1 97.94 156 HIS B C 1
ATOM 2778 O O . HIS B 1 156 ? 3.156 -15.062 -15.75 1 97.94 156 HIS B O 1
ATOM 2784 N N . TRP B 1 157 ? 4.789 -16.484 -15.906 1 98.25 157 TRP B N 1
ATOM 2785 C CA . TRP B 1 157 ? 5.402 -16.078 -14.648 1 98.25 157 TRP B CA 1
ATOM 2786 C C . TRP B 1 157 ? 6.727 -15.367 -14.883 1 98.25 157 TRP B C 1
ATOM 2788 O O . TRP B 1 157 ? 7.586 -15.867 -15.617 1 98.25 157 TRP B O 1
ATOM 2798 N N . SER B 1 158 ? 6.934 -14.172 -14.32 1 98.44 158 SER B N 1
ATOM 2799 C CA . SER B 1 158 ? 8.156 -13.391 -14.5 1 98.44 158 SER B CA 1
ATOM 2800 C C . SER B 1 158 ? 8.297 -12.32 -13.422 1 98.44 158 SER B C 1
ATOM 2802 O O . SER B 1 158 ? 7.574 -12.344 -12.422 1 98.44 158 SER B O 1
ATOM 2804 N N . GLY B 1 159 ? 9.367 -11.5 -13.578 1 98.38 159 GLY B N 1
ATOM 2805 C CA . GLY B 1 159 ? 9.617 -10.406 -12.664 1 98.38 159 GLY B CA 1
ATOM 2806 C C . GLY B 1 159 ? 9.391 -9.039 -13.281 1 98.38 159 GLY B C 1
ATOM 2807 O O . GLY B 1 159 ? 9.328 -8.914 -14.508 1 98.38 159 GLY B O 1
ATOM 2808 N N . TYR B 1 160 ? 9.195 -8.141 -12.469 1 98.88 160 TYR B N 1
ATOM 2809 C CA . TYR B 1 160 ? 9.094 -6.734 -12.82 1 98.88 160 TYR B CA 1
ATOM 2810 C C . TYR B 1 160 ? 10.094 -5.898 -12.039 1 98.88 160 TYR B C 1
ATOM 2812 O O . TYR B 1 160 ? 10.336 -6.156 -10.852 1 98.88 160 TYR B O 1
ATOM 2820 N N . ARG B 1 161 ? 10.648 -4.957 -12.742 1 98.69 161 ARG B N 1
ATOM 2821 C CA . ARG B 1 161 ? 11.539 -3.982 -12.117 1 98.69 161 ARG B CA 1
ATOM 2822 C C . ARG B 1 161 ? 10.93 -2.584 -12.164 1 98.69 161 ARG B C 1
ATOM 2824 O O . ARG B 1 161 ? 10.625 -2.068 -13.234 1 98.69 161 ARG B O 1
ATOM 2831 N N . LEU B 1 162 ? 10.734 -2.027 -11.016 1 98.62 162 LEU B N 1
ATOM 2832 C CA . LEU B 1 162 ? 10.406 -0.608 -10.914 1 98.62 162 LEU B CA 1
ATOM 2833 C C . LEU B 1 162 ? 11.672 0.242 -10.93 1 98.62 162 LEU B C 1
ATOM 2835 O O . LEU B 1 162 ? 12.539 0.085 -10.062 1 98.62 162 LEU B O 1
ATOM 2839 N N . ARG B 1 163 ? 11.766 1.039 -11.906 1 97.75 163 ARG B N 1
ATOM 2840 C CA . ARG B 1 163 ? 12.836 2.027 -11.992 1 97.75 163 ARG B CA 1
ATOM 2841 C C . ARG B 1 163 ? 12.367 3.389 -11.492 1 97.75 163 ARG B C 1
ATOM 2843 O O . ARG B 1 163 ? 11.766 4.16 -12.242 1 97.75 163 ARG B O 1
ATOM 2850 N N . PRO B 1 164 ? 12.758 3.697 -10.273 1 97.75 164 PRO B N 1
ATOM 2851 C CA . PRO B 1 164 ? 12.141 4.879 -9.664 1 97.75 164 PRO B CA 1
ATOM 2852 C C . PRO B 1 164 ? 12.734 6.188 -10.195 1 97.75 164 PRO B C 1
ATOM 2854 O O . PRO B 1 164 ? 13.922 6.254 -10.5 1 97.75 164 PRO B O 1
ATOM 2857 N N . ASP B 1 165 ? 11.906 7.168 -10.281 1 97.69 165 ASP B N 1
ATOM 2858 C CA . ASP B 1 165 ? 12.359 8.547 -10.461 1 97.69 165 ASP B CA 1
ATOM 2859 C C . ASP B 1 165 ? 12.039 9.391 -9.234 1 97.69 165 ASP B C 1
ATOM 2861 O O . ASP B 1 165 ? 12.359 10.586 -9.195 1 97.69 165 ASP B O 1
ATOM 2865 N N . ARG B 1 166 ? 11.414 8.781 -8.281 1 97.94 166 ARG B N 1
ATOM 2866 C CA . ARG B 1 166 ? 11.117 9.352 -6.973 1 97.94 166 ARG B CA 1
ATOM 2867 C C . ARG B 1 166 ? 11.273 8.312 -5.871 1 97.94 166 ARG B C 1
ATOM 2869 O O . ARG B 1 166 ? 10.789 7.184 -5.996 1 97.94 166 ARG B O 1
ATOM 2876 N N . VAL B 1 167 ? 11.953 8.625 -4.789 1 98.75 167 VAL B N 1
ATOM 2877 C CA . VAL B 1 167 ? 12.078 7.785 -3.604 1 98.75 167 VAL B CA 1
ATOM 2878 C C . VAL B 1 167 ? 11.953 8.641 -2.348 1 98.75 167 VAL B C 1
ATOM 2880 O O . VAL B 1 167 ? 12.625 9.672 -2.221 1 98.75 167 VAL B O 1
ATOM 2883 N N . GLU B 1 168 ? 11.125 8.227 -1.472 1 98.88 168 GLU B N 1
ATOM 2884 C CA . GLU B 1 168 ? 10.914 8.984 -0.24 1 98.88 168 GLU B CA 1
ATOM 2885 C C . GLU B 1 168 ? 11.172 8.117 0.989 1 98.88 168 GLU B C 1
ATOM 2887 O O . GLU B 1 168 ? 10.711 6.977 1.061 1 98.88 168 GLU B O 1
ATOM 2892 N N . PHE B 1 169 ? 11.938 8.633 1.92 1 98.88 169 PHE B N 1
ATOM 2893 C CA . PHE B 1 169 ? 12.109 8.062 3.252 1 98.88 169 PHE B CA 1
ATOM 2894 C C . PHE B 1 169 ? 11.281 8.828 4.277 1 98.88 169 PHE B C 1
ATOM 2896 O O . PHE B 1 169 ? 11.438 10.039 4.43 1 98.88 169 PHE B O 1
ATOM 2903 N N . TRP B 1 170 ? 10.398 8.156 4.914 1 98.75 170 TRP B N 1
ATOM 2904 C CA . TRP B 1 170 ? 9.484 8.703 5.914 1 98.75 170 TRP B CA 1
ATOM 2905 C C . TRP B 1 170 ? 9.766 8.109 7.289 1 98.75 170 TRP B C 1
ATOM 2907 O O . TRP B 1 170 ? 9.82 6.887 7.449 1 98.75 170 TRP B O 1
ATOM 2917 N N . HIS B 1 171 ? 10.047 8.953 8.273 1 98.56 171 HIS B N 1
ATOM 2918 C CA . HIS B 1 171 ? 10.273 8.539 9.656 1 98.56 171 HIS B CA 1
ATOM 2919 C C . HIS B 1 171 ? 9.234 9.148 10.586 1 98.56 171 HIS B C 1
ATOM 2921 O O . HIS B 1 171 ? 9.117 10.367 10.695 1 98.56 171 HIS B O 1
ATOM 2927 N N . GLY B 1 172 ? 8.547 8.258 11.273 1 97.62 172 GLY B N 1
ATOM 2928 C CA . GLY B 1 172 ? 7.535 8.711 12.211 1 97.62 172 GLY B CA 1
ATOM 2929 C C . GLY B 1 172 ? 8.117 9.508 13.367 1 97.62 172 GLY B C 1
ATOM 2930 O O . GLY B 1 172 ? 9.211 9.211 13.844 1 97.62 172 GLY B O 1
ATOM 2931 N N . ARG B 1 173 ? 7.391 10.531 13.727 1 95.25 173 ARG B N 1
ATOM 2932 C CA . ARG B 1 173 ? 7.676 11.32 14.914 1 95.25 173 ARG B CA 1
ATOM 2933 C C . ARG B 1 173 ? 6.406 11.562 15.727 1 95.25 173 ARG B C 1
ATOM 2935 O O . ARG B 1 173 ? 5.301 11.258 15.266 1 95.25 173 ARG B O 1
ATOM 2942 N N . GLU B 1 174 ? 6.594 12.086 16.891 1 91.88 174 GLU B N 1
ATOM 2943 C CA . GLU B 1 174 ? 5.449 12.398 17.734 1 91.88 174 GLU B CA 1
ATOM 2944 C C . GLU B 1 174 ? 4.59 13.5 17.125 1 91.88 174 GLU B C 1
ATOM 2946 O O . GLU B 1 174 ? 5.102 14.367 16.422 1 91.88 174 GLU B O 1
ATOM 2951 N N . TYR B 1 175 ? 3.27 13.375 17.281 1 88.38 175 TYR B N 1
ATOM 2952 C CA . TYR B 1 175 ? 2.275 14.383 16.922 1 88.38 175 TYR B CA 1
ATOM 2953 C C . TYR B 1 175 ? 2.236 14.578 15.406 1 88.38 175 TYR B C 1
ATOM 2955 O O . TYR B 1 175 ? 1.957 15.68 14.93 1 88.38 175 TYR B O 1
ATOM 2963 N N . ARG B 1 176 ? 2.678 13.555 14.703 1 89.62 176 ARG B N 1
ATOM 2964 C CA . ARG B 1 176 ? 2.602 13.508 13.242 1 89.62 176 ARG B CA 1
ATOM 2965 C C . ARG B 1 176 ? 3.586 14.484 12.609 1 89.62 176 ARG B C 1
ATOM 2967 O O . ARG B 1 176 ? 3.385 14.93 11.477 1 89.62 176 ARG B O 1
ATOM 2974 N N . LEU B 1 177 ? 4.594 14.82 13.391 1 93.5 177 LEU B N 1
ATOM 2975 C CA . LEU B 1 177 ? 5.617 15.727 12.867 1 93.5 177 LEU B CA 1
ATOM 2976 C C . LEU B 1 177 ? 6.77 14.938 12.25 1 93.5 177 LEU B C 1
ATOM 2978 O O . LEU B 1 177 ? 7.926 15.117 12.641 1 93.5 177 LEU B O 1
ATOM 2982 N N . HIS B 1 178 ? 6.41 14.195 11.266 1 97.19 178 HIS B N 1
ATOM 2983 C CA . HIS B 1 178 ? 7.266 13.188 10.648 1 97.19 178 HIS B CA 1
ATOM 2984 C C . HIS B 1 178 ? 8.43 13.836 9.906 1 97.19 178 HIS B C 1
ATOM 2986 O O . HIS B 1 178 ? 8.359 15.016 9.531 1 97.19 178 HIS B O 1
ATOM 2992 N N . ASP B 1 179 ? 9.477 13.117 9.805 1 97.88 179 ASP B N 1
ATOM 2993 C CA . ASP B 1 179 ? 10.594 13.492 8.938 1 97.88 179 ASP B CA 1
ATOM 2994 C C . ASP B 1 179 ? 10.453 12.844 7.559 1 97.88 179 ASP B C 1
ATOM 2996 O O . ASP B 1 179 ? 10.273 11.633 7.453 1 97.88 179 ASP B O 1
ATOM 3000 N N . ARG B 1 180 ? 10.508 13.664 6.574 1 98.56 180 ARG B N 1
ATOM 3001 C CA . ARG B 1 180 ? 10.336 13.195 5.203 1 98.56 180 ARG B CA 1
ATOM 3002 C C . ARG B 1 180 ? 11.477 13.68 4.312 1 98.56 180 ARG B C 1
ATOM 3004 O O . ARG B 1 180 ? 11.734 14.883 4.234 1 98.56 180 ARG B O 1
ATOM 3011 N N . HIS B 1 181 ? 12.133 12.758 3.668 1 98.62 181 HIS B N 1
ATOM 3012 C CA . HIS B 1 181 ? 13.18 13.047 2.691 1 98.62 181 HIS B CA 1
ATOM 3013 C C . HIS B 1 181 ? 12.828 12.477 1.322 1 98.62 181 HIS B C 1
ATOM 3015 O O . HIS B 1 181 ? 12.68 11.258 1.172 1 98.62 181 HIS B O 1
ATOM 3021 N N . LEU B 1 182 ? 12.75 13.35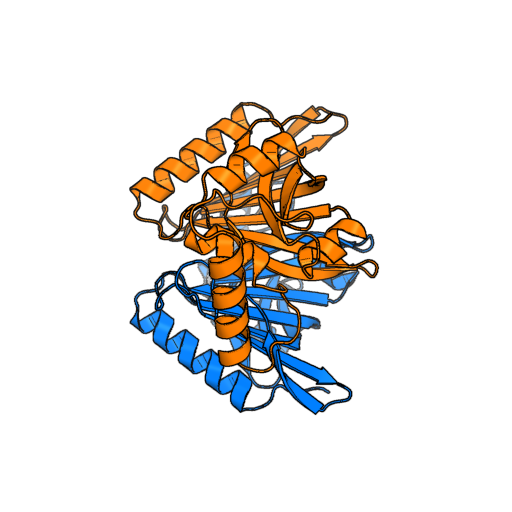2 0.388 1 98.62 182 LEU B N 1
ATOM 3022 C CA . LEU B 1 182 ? 12.367 12.961 -0.966 1 98.62 182 LEU B CA 1
ATOM 3023 C C . LEU B 1 182 ? 13.547 13.109 -1.923 1 98.62 182 LEU B C 1
ATOM 3025 O O . LEU B 1 182 ? 14.195 14.164 -1.961 1 98.62 182 LEU B O 1
ATOM 3029 N N . PHE B 1 183 ? 13.852 12.055 -2.602 1 98.56 183 PHE B N 1
ATOM 3030 C CA . PHE B 1 183 ? 14.789 12.055 -3.717 1 98.56 183 PHE B CA 1
ATOM 3031 C C . PHE B 1 183 ? 14.047 12.047 -5.051 1 98.56 183 PHE B C 1
ATOM 3033 O O . PHE B 1 183 ? 13.18 11.203 -5.273 1 98.56 183 PHE B O 1
ATOM 3040 N N . THR B 1 184 ? 14.375 12.992 -5.895 1 98 184 THR B N 1
ATOM 3041 C CA . THR B 1 184 ? 13.758 13.039 -7.219 1 98 184 THR B CA 1
ATOM 3042 C C . THR B 1 184 ? 14.828 13.109 -8.305 1 98 184 THR B C 1
ATOM 3044 O O . THR B 1 184 ? 15.875 13.727 -8.117 1 98 184 THR B O 1
ATOM 3047 N N . CYS B 1 185 ? 14.508 12.43 -9.328 1 96.81 185 CYS B N 1
ATOM 3048 C CA . CYS B 1 185 ? 15.398 12.43 -10.484 1 96.81 185 CYS B CA 1
ATOM 3049 C C . CYS B 1 185 ? 14.891 13.383 -11.562 1 96.81 185 CYS B C 1
ATOM 3051 O O . CYS B 1 185 ? 13.758 13.25 -12.031 1 96.81 185 CYS B O 1
ATOM 3053 N N . ASP B 1 186 ? 15.68 14.336 -11.891 1 90.38 186 ASP B N 1
ATOM 3054 C CA . ASP B 1 186 ? 15.406 15.266 -12.977 1 90.38 186 ASP B CA 1
ATOM 3055 C C . ASP B 1 186 ? 16.5 15.203 -14.047 1 90.38 186 ASP B C 1
ATOM 3057 O O . ASP B 1 186 ? 17.609 15.68 -13.828 1 90.38 186 ASP B O 1
ATOM 3061 N N . GLY B 1 187 ? 16.156 14.664 -15.211 1 86.62 187 GLY B N 1
ATOM 3062 C CA . GLY B 1 187 ? 17.125 14.602 -16.297 1 86.62 187 GLY B CA 1
ATOM 3063 C C . GLY B 1 187 ? 18.375 13.805 -15.938 1 86.62 187 GLY B C 1
ATOM 3064 O O . GLY B 1 187 ? 19.484 14.211 -16.281 1 86.62 187 GLY B O 1
ATOM 3065 N N . GLY B 1 188 ? 18.172 12.859 -15.094 1 87 188 GLY B N 1
ATOM 3066 C CA . GLY B 1 188 ? 19.297 12.008 -14.75 1 87 188 GLY B CA 1
ATOM 3067 C C . GLY B 1 188 ? 19.984 12.422 -13.461 1 87 188 GLY B C 1
ATOM 3068 O O . GLY B 1 188 ? 20.859 11.711 -12.961 1 87 188 GLY B O 1
ATOM 3069 N N . GLU B 1 189 ? 19.625 13.594 -12.969 1 94.12 189 GLU B N 1
ATOM 3070 C CA . GLU B 1 189 ? 20.219 14.07 -11.727 1 94.12 189 GLU B CA 1
ATOM 3071 C C . GLU B 1 189 ? 19.25 13.922 -10.555 1 94.12 189 GLU B C 1
ATOM 3073 O O . GLU B 1 189 ? 18.078 14.25 -10.68 1 94.12 189 GLU B O 1
ATOM 3078 N N . TRP B 1 190 ? 19.844 13.453 -9.461 1 97.12 190 TRP B N 1
ATOM 3079 C CA . TRP B 1 190 ? 19.031 13.242 -8.266 1 97.12 190 TRP B CA 1
ATOM 3080 C C . TRP B 1 190 ? 19.188 14.398 -7.285 1 97.12 190 TRP B C 1
ATOM 3082 O O . TRP B 1 190 ? 20.297 14.906 -7.082 1 97.12 190 TRP B O 1
ATOM 3092 N N . HIS B 1 191 ? 18.078 14.789 -6.75 1 97.06 191 HIS B N 1
ATOM 3093 C CA . HIS B 1 191 ? 18.047 15.836 -5.738 1 97.06 191 HIS B CA 1
ATOM 3094 C C . HIS B 1 191 ? 17.281 15.383 -4.496 1 97.06 191 HIS B C 1
ATOM 3096 O O . HIS B 1 191 ? 16.266 14.695 -4.609 1 97.06 191 HIS B O 1
ATOM 3102 N N . GLU B 1 192 ? 17.844 15.758 -3.365 1 97.5 192 GLU B N 1
ATOM 3103 C CA . GLU B 1 192 ? 17.172 15.461 -2.1 1 97.5 192 GLU B CA 1
ATOM 3104 C C . GLU B 1 192 ? 16.469 16.703 -1.546 1 97.5 192 GLU B C 1
ATOM 3106 O O . GLU B 1 192 ? 17.016 17.812 -1.597 1 97.5 192 GLU B O 1
ATOM 3111 N N . GLN B 1 193 ? 15.312 16.484 -1.082 1 97.5 193 GLN B N 1
ATOM 3112 C CA . GLN B 1 193 ? 14.547 17.578 -0.474 1 97.5 193 GLN B CA 1
ATOM 3113 C C . GLN B 1 193 ? 13.773 17.094 0.746 1 97.5 193 GLN B C 1
ATOM 3115 O O . GLN B 1 193 ? 13.227 15.984 0.741 1 97.5 193 GLN B O 1
ATOM 3120 N N . ARG B 1 194 ? 13.742 17.953 1.791 1 98.19 194 ARG B N 1
ATOM 3121 C CA . ARG B 1 194 ? 12.859 17.688 2.922 1 98.19 194 ARG B CA 1
ATOM 3122 C C . ARG B 1 194 ? 11.43 18.141 2.627 1 98.19 194 ARG B C 1
ATOM 3124 O O . ARG B 1 194 ? 11.227 19.156 1.966 1 98.19 194 ARG B O 1
ATOM 3131 N N . LEU B 1 195 ? 10.516 17.391 3.131 1 98.44 195 LEU B N 1
ATOM 3132 C CA . LEU B 1 195 ? 9.117 17.766 2.971 1 98.44 195 LEU B CA 1
ATOM 3133 C C . LEU B 1 195 ? 8.469 18.031 4.324 1 98.44 195 LEU B C 1
ATOM 3135 O O . LEU B 1 195 ? 8.859 17.438 5.332 1 98.44 195 LEU B O 1
ATOM 3139 N N . PHE B 1 196 ? 7.473 18.906 4.305 1 98.31 196 PHE B N 1
ATOM 3140 C CA . PHE B 1 196 ? 6.613 19.047 5.477 1 98.31 196 PHE B CA 1
ATOM 3141 C C . PHE B 1 196 ? 5.883 17.734 5.773 1 98.31 196 PHE B C 1
ATOM 3143 O O . PHE B 1 196 ? 5.457 17.031 4.855 1 98.31 196 PHE B O 1
ATOM 3150 N N . PRO B 1 197 ? 5.688 17.5 7.02 1 96.94 197 PRO B N 1
ATOM 3151 C CA . PRO B 1 197 ? 4.949 16.281 7.387 1 96.94 197 PRO B CA 1
ATOM 3152 C C . PRO B 1 197 ? 3.463 16.375 7.043 1 96.94 197 PRO B C 1
ATOM 3154 O O . PRO B 1 197 ? 2.924 17.469 6.898 1 96.94 197 PRO B O 1
#

Nearest PDB structures (foldseek):
  8qyt-assembly1_A-2  TM=9.570E-01  e=1.161E-24  Homo sapiens
  1jnw-assembly1_A-2  TM=9.678E-01  e=3.700E-24  Escherichia coli
  6ylz-assembly1_AAA-2  TM=9.557E-01  e=1.674E-24  Escherichia coli K-12
  1dnl-assembly1_A  TM=9.504E-01  e=2.010E-24  Escherichia coli K-12
  1nrg-assembly1_A-2  TM=9.386E-01  e=2.414E-24  Homo sapiens

Secondary structure (DSSP, 8-state):
-----HHHHHHHHHHHHHHHHTT-SSTTEEEEEEE-TT--EEEEEEE--EEETTEEEEEEETTSHHHHHHHHS-EEEEEEEESSSTT-EEEEEEEEEEEPPHHHHHHHHHHS-HHHHHHHHH--TTSEES-HHHHHHHHHHHHHHTTTSPPPPPTTEEEEEEEEEEEEEEE--GGG--EEEEEEEETTEEEEEEE--/-----HHHHHHHHHHHHHHHHTT-SSTTEEEEEEE-TT--EEEEEEE--EEETTEEEEEEETTSHHHHHHHHS-EEEEEEEESSSTT-EEEEEEEEEEEPPHHHHHHHHHHS-HHHHHHHHH--TTSEES-HHHHHHHHHHHHHHTTTSPPPPPTTEEEEEEEEEEEEEEE--GGG--EEEEEEEETTEEEEEEE--

Organism: NCBI:txid634155

Sequence (394 aa):
MVTLPAVVVDRFHELLARAIAAGEPEPTAMSVATADADGRPSLRVVLLKHLDADGFVFYTNTLSAKGRQLAANPRAAVCLHWKHLDLQVQVRAEGRVERVGPEEADAYFASRPRGSQIGAWASLQSQPLASRDELERRIAEVESRFEGTDVTRPPHWSGYRLRPDRVEFWHGREYRLHDRHLFTCDGGEWHEQRLFPMVTLPAVVVDRFHELLARAIAAGEPEPTAMSVATADADGRPSLRVVLLKHLDADGFVFYTNTLSAKGRQLAANPRAAVCLHWKHLDLQVQVRAEGRVERVGPEEADAYFASRPRGSQIGAWASLQSQPLASRDELERRIAEVESRFEGTDVTRPPHWSGYRLRPDRVEFWHGREYRLHDRHLFTCDGGEWHEQRLFP

Radius of gyration: 21.53 Å; Cα contacts (8 Å, |Δi|>4): 872; chains: 2; bounding box: 50×69×46 Å

InterPro domains:
  IPR000659 Pyridoxamine 5'-phosphate oxidase [MF_01629] (1-197)
  IPR000659 Pyridoxamine 5'-phosphate oxidase [PIRSF000190] (9-197)
  IPR000659 Pyridoxamine 5'-phosphate oxidase [PTHR10851] (8-197)
  IPR000659 Pyridoxamine 5'-phosphate oxidase [TIGR00558] (10-197)
  IPR011576 Pyridoxamine 5'-phosphate oxidase, N-terminal [PF01243] (19-144)
  IPR012349 FMN-binding split barrel [G3DSA:2.30.110.10] (1-197)
  IPR019576 Pyridoxine 5'-phosphate oxidase, dimerisation, C-terminal [PF10590] (157-197)
  IPR019740 Pyridoxamine 5'-phosphate oxidase, conserved site [PS01064] (167-180)